Protein AF-0000000074316677 (afdb_homodimer)

Organism: NCBI:txid2715131

Secondary structure (DSSP, 8-state):
--HHHHHHHHHHHHHHHHHTT-TT-EEEEEEEEEETTEE-PPTTEEEEE-TTSEEEEEETTEEEEEEEEEEETTTTEEEEEESSSPPPTT-PEEEEEETTEEEEEEEETTEEEEEEEEEESS----HHHHH-EEEEE-SSS--S-EEEE-TTSEEEEEETTEEEEEEEEE-SSSSEEEEEESSTTSPPEEEEEEEETTEEEEEE-SGGGTT-EEEEEEE-/--SHHHHHHHHHHHHHHHHTT-TT-EEEEEEEEEETTEE-PPTTEEEEE-TTSEEEEEETTEEEEEEEEEEETTTTEEEEEESSSPPPTT-PEEEEEETTEEEEEEEETTEEEEEEEEEESS----HHHHH-EEEEE-STT-TT-EEEE-TTSEEEEEETTEEEEEEEEE-SSSSEEEEEESSTTSPPEEEEEEEETTEEEEEE-SGGGTT-EEEEEEE-

Sequence (440 aa):
MKFKLTFLLIVFSAAILSAQNSELIGLWEVNKVSVGDRDMTPIAKWSRINGDGTYQTGNGWLQNGAGLWSFNKEVSQLSFKDYYNPIDPFGPFAVEIKDDEMVWSRMEEDMKVKVYLTRIKDLPRSHADALIGRWKATGENEESENMFLRWDRVYVKRSDNGNKTGYWIPHAHRAEVGFVSHDQSEPHKYYEIKINNDELTLTGVSDEVKGDVLTYIRIKMKFKLTFLLIVFSAAILSAQNSELIGLWEVNKVSVGDRDMTPIAKWSRINGDGTYQTGNGWLQNGAGLWSFNKEVSQLSFKDYYNPIDPFGPFAVEIKDDEMVWSRMEEDMKVKVYLTRIKDLPRSHADALIGRWKATGENEESENMFLRWDRVYVKRSDNGNKTGYWIPHAHRAEVGFVSHDQSEPHKYYEIKINNDELTLTGVSDEVKGDVLTYIRIK

Foldseek 3Di:
DVVVVVVVVVVVVVQLVVLQPDPPAAKKWWDWKDWAPDTQGWAQWIKGRHSRQKIWIDHAPDTDWIAGKGADPVQQWIFGDTPPDDDDPFTIWRWDDDNQKMWTWGDDPNIIMITIIGGDDDRHHGLLRVPAAKKAWDDDVQHGWIWGQHPVQKIWIDDPVGIWIFGWAADRGAQKIWTDTPPNVDDIWMWHWDDDPQKIWTATDDPVRHGDITIIGGDD/DVVVVVVVVVVVVVQLVVLQPDPPAAKKWWDWKDWAPDTQGWAQWIKGRHSRQKIWIDHAPDTDWIAGKGADPVQQWIFDDTPPDDDDPFTTWRWDDDRQKMWTWGDDPNIIMITIIGGDDDRHHGLLRVPAAKKAWDDDVQRAWIWGQHPVQKIWIDDPVGIWIFGKAADRGAQKIWTDTPPNVDDIWMWHWDDDPQKIWTATDDPVRHGDITIIGGDD

Structure (mmCIF, N/CA/C/O backbone):
data_AF-0000000074316677-model_v1
#
loop_
_entity.id
_entity.type
_entity.pdbx_description
1 polymer 'Lipocalin-like domain-containing protein'
#
loop_
_atom_site.group_PDB
_atom_site.id
_atom_site.type_symbol
_atom_site.label_atom_id
_atom_site.label_alt_id
_atom_site.label_comp_id
_atom_site.label_asym_id
_atom_site.label_entity_id
_atom_site.label_seq_id
_atom_site.pdbx_PDB_ins_code
_atom_site.Cartn_x
_atom_site.Cartn_y
_atom_site.Cartn_z
_atom_site.occupancy
_atom_site.B_iso_or_equiv
_atom_site.auth_seq_id
_atom_site.auth_comp_id
_atom_site.auth_asym_id
_atom_site.auth_atom_id
_atom_site.pdbx_PDB_model_num
ATOM 1 N N . MET A 1 1 ? -39.219 29 -9.797 1 30.12 1 MET A N 1
ATOM 2 C CA . MET A 1 1 ? -38.469 27.75 -9.711 1 30.12 1 MET A CA 1
ATOM 3 C C . MET A 1 1 ? -37.031 28 -9.227 1 30.12 1 MET A C 1
ATOM 5 O O . MET A 1 1 ? -36.188 27.125 -9.305 1 30.12 1 MET A O 1
ATOM 9 N N . LYS A 1 2 ? -36.719 29.297 -9.141 1 45.09 2 LYS A N 1
ATOM 10 C CA . LYS A 1 2 ? -35.438 29.828 -8.727 1 45.09 2 LYS A CA 1
ATOM 11 C C . LYS A 1 2 ? -35.156 29.531 -7.25 1 45.09 2 LYS A C 1
ATOM 13 O O . LYS A 1 2 ? -34.031 29.75 -6.762 1 45.09 2 LYS A O 1
ATOM 18 N N . PHE A 1 3 ? -36.156 29.344 -6.43 1 45.94 3 PHE A N 1
ATOM 19 C CA . PHE A 1 3 ? -36 29.25 -4.984 1 45.94 3 PHE A CA 1
ATOM 20 C C . PHE A 1 3 ? -35.375 27.922 -4.586 1 45.94 3 PHE A C 1
ATOM 22 O O . PHE A 1 3 ? -34.969 27.75 -3.441 1 45.94 3 PHE A O 1
ATOM 29 N N . LYS A 1 4 ? -35.594 26.906 -5.414 1 44.22 4 LYS A N 1
ATOM 30 C CA . LYS A 1 4 ? -35.188 25.562 -5.008 1 44.22 4 LYS A CA 1
ATOM 31 C C . LYS A 1 4 ? -33.688 25.391 -5.078 1 44.22 4 LYS A C 1
ATOM 33 O O . LYS A 1 4 ? -33.125 24.438 -4.504 1 44.22 4 LYS A O 1
ATOM 38 N N . LEU A 1 5 ? -33.031 26.188 -5.871 1 48.22 5 LEU A N 1
ATOM 39 C CA . LEU A 1 5 ? -31.609 25.938 -6.047 1 48.22 5 LEU A CA 1
ATOM 40 C C . LEU A 1 5 ? -30.828 26.391 -4.816 1 48.22 5 LEU A C 1
ATOM 42 O O . LEU A 1 5 ? -29.828 25.766 -4.453 1 48.22 5 LEU A O 1
ATOM 46 N N . THR A 1 6 ? -31.391 27.391 -4.09 1 45.44 6 THR A N 1
ATOM 47 C CA . THR A 1 6 ? -30.625 27.969 -2.99 1 45.44 6 THR A CA 1
ATOM 48 C C . THR A 1 6 ? -30.594 27.016 -1.794 1 45.44 6 THR A C 1
ATOM 50 O O . THR A 1 6 ? -29.641 27.016 -1.016 1 45.44 6 THR A O 1
ATOM 53 N N . PHE A 1 7 ? -31.578 26.109 -1.654 1 46.59 7 PHE A N 1
ATOM 54 C CA . PHE A 1 7 ? -31.641 25.281 -0.455 1 46.59 7 PHE A CA 1
ATOM 55 C C . PHE A 1 7 ? -30.609 24.156 -0.507 1 46.59 7 PHE A C 1
ATOM 57 O O . PHE A 1 7 ? -30.062 23.781 0.523 1 46.59 7 PHE A O 1
ATOM 64 N N . LEU A 1 8 ? -30.328 23.656 -1.702 1 46.78 8 LEU A N 1
ATOM 65 C CA . LEU A 1 8 ? -29.406 22.531 -1.802 1 46.78 8 LEU A CA 1
ATOM 66 C C . LEU A 1 8 ? -27.984 22.969 -1.445 1 46.78 8 LEU A C 1
ATOM 68 O O . LEU A 1 8 ? -27.234 22.203 -0.825 1 46.78 8 LEU A O 1
ATOM 72 N N . LEU A 1 9 ? -27.719 24.203 -1.678 1 46.16 9 LEU A N 1
ATOM 73 C CA . LEU A 1 9 ? -26.375 24.656 -1.395 1 46.16 9 LEU A CA 1
ATOM 74 C C . LEU A 1 9 ? -26.156 24.844 0.105 1 46.16 9 LEU A C 1
ATOM 76 O O . LEU A 1 9 ? -25.062 24.578 0.618 1 46.16 9 LEU A O 1
ATOM 80 N N . ILE A 1 10 ? -27.188 25.125 0.81 1 46.38 10 ILE A N 1
ATOM 81 C CA . ILE A 1 10 ? -27.031 25.438 2.227 1 46.38 10 ILE A CA 1
ATOM 82 C C . ILE A 1 10 ? -26.828 24.141 3.021 1 46.38 10 ILE A C 1
ATOM 84 O O . ILE A 1 10 ? -26.031 24.109 3.957 1 46.38 10 ILE A O 1
ATOM 88 N N . VAL A 1 11 ? -27.531 23.062 2.674 1 46.62 11 VAL A N 1
ATOM 89 C CA . VAL A 1 11 ? -27.391 21.844 3.455 1 46.62 11 VAL A CA 1
ATOM 90 C C . VAL A 1 11 ? -26 21.25 3.258 1 46.62 11 VAL A C 1
ATOM 92 O O . VAL A 1 11 ? -25.391 20.719 4.199 1 46.62 11 VAL A O 1
ATOM 95 N N . PHE A 1 12 ? -25.469 21.375 2.053 1 47.03 12 PHE A N 1
ATOM 96 C CA . PHE A 1 12 ? -24.109 20.891 1.85 1 47.03 12 PHE A CA 1
ATOM 97 C C . PHE A 1 12 ? -23.125 21.719 2.654 1 47.03 12 PHE A C 1
ATOM 99 O O . PHE A 1 12 ? -22.125 21.188 3.146 1 47.03 12 PHE A O 1
ATOM 106 N N . SER A 1 13 ? -23.359 22.969 2.84 1 47.38 13 SER A N 1
ATOM 107 C CA . SER A 1 13 ? -22.469 23.844 3.594 1 47.38 13 SER A CA 1
ATOM 108 C C . SER A 1 13 ? -22.531 23.531 5.086 1 47.38 13 SER A C 1
ATOM 110 O O . SER A 1 13 ? -21.516 23.625 5.781 1 47.38 13 SER A O 1
ATOM 112 N N . ALA A 1 14 ? -23.672 23.297 5.578 1 46.94 14 ALA A N 1
ATOM 113 C CA . ALA A 1 14 ? -23.781 23.062 7.016 1 46.94 14 ALA A CA 1
ATOM 114 C C . ALA A 1 14 ? -23.125 21.75 7.418 1 46.94 14 ALA A C 1
ATOM 116 O O . ALA A 1 14 ? -22.562 21.641 8.508 1 46.94 14 ALA A O 1
ATOM 117 N N . ALA A 1 15 ? -23.281 20.734 6.621 1 47.03 15 ALA A N 1
ATOM 118 C CA . ALA A 1 15 ? -22.625 19.469 6.945 1 47.03 15 ALA A CA 1
ATOM 119 C C . ALA A 1 15 ? -21.109 19.625 6.973 1 47.03 15 ALA A C 1
ATOM 121 O O . ALA A 1 15 ? -20.422 18.984 7.773 1 47.03 15 ALA A O 1
ATOM 122 N N . ILE A 1 16 ? -20.531 20.5 6.156 1 48.81 16 ILE A N 1
ATOM 123 C CA . ILE A 1 16 ? -19.094 20.766 6.168 1 48.81 16 ILE A CA 1
ATOM 124 C C . ILE A 1 16 ? -18.719 21.484 7.457 1 48.81 16 ILE A C 1
ATOM 126 O O . ILE A 1 16 ? -17.656 21.219 8.039 1 48.81 16 ILE A O 1
ATOM 130 N N . LEU A 1 17 ? -19.562 22.312 7.926 1 47.22 17 LEU A N 1
ATOM 131 C CA . LEU A 1 17 ? -19.203 23.141 9.078 1 47.22 17 LEU A CA 1
ATOM 132 C C . LEU A 1 17 ? -19.094 22.281 10.336 1 47.22 17 LEU A C 1
ATOM 134 O O . LEU A 1 17 ? -18.266 22.547 11.211 1 47.22 17 LEU A O 1
ATOM 138 N N . SER A 1 18 ? -19.984 21.344 10.539 1 48.56 18 SER A N 1
ATOM 139 C CA . SER A 1 18 ? -19.969 20.594 11.789 1 48.56 18 SER A CA 1
ATOM 140 C C . SER A 1 18 ? -18.766 19.656 11.852 1 48.56 18 SER A C 1
ATOM 142 O O . SER A 1 18 ? -18.438 19.125 12.914 1 48.56 18 SER A O 1
ATOM 144 N N . ALA A 1 19 ? -18.125 19.328 10.727 1 52.66 19 ALA A N 1
ATOM 145 C CA . ALA A 1 19 ? -17.062 18.344 10.742 1 52.66 19 ALA A CA 1
ATOM 146 C C . ALA A 1 19 ? -15.773 18.922 11.32 1 52.66 19 ALA A C 1
ATOM 148 O O . ALA A 1 19 ? -14.992 18.203 11.953 1 52.66 19 ALA A O 1
ATOM 149 N N . GLN A 1 20 ? -15.508 20.25 11.18 1 55.81 20 GLN A N 1
ATOM 150 C CA . GLN A 1 20 ? -14.203 20.844 11.453 1 55.81 20 GLN A CA 1
ATOM 151 C C . GLN A 1 20 ? -13.828 20.688 12.922 1 55.81 20 GLN A C 1
ATOM 153 O O . GLN A 1 20 ? -12.648 20.578 13.266 1 55.81 20 GLN A O 1
ATOM 158 N N . ASN A 1 21 ? -14.773 20.625 13.805 1 60.19 21 ASN A N 1
ATOM 159 C CA . ASN A 1 21 ? -14.375 20.656 15.203 1 60.19 21 ASN A CA 1
ATOM 160 C C . ASN A 1 21 ? -14.703 19.344 15.914 1 60.19 21 ASN A C 1
ATOM 162 O O . ASN A 1 21 ? -14.852 19.312 17.141 1 60.19 21 ASN A O 1
ATOM 166 N N . SER A 1 22 ? -14.672 18.328 15.07 1 78.69 22 SER A N 1
ATOM 167 C CA . SER A 1 22 ? -15.141 17.078 15.68 1 78.69 22 SER A CA 1
ATOM 168 C C . SER A 1 22 ? -13.992 16.312 16.312 1 78.69 22 SER A C 1
ATOM 170 O O . SER A 1 22 ? -12.875 16.312 15.797 1 78.69 22 SER A O 1
ATOM 172 N N . GLU A 1 23 ? -14.078 15.961 17.594 1 90.75 23 GLU A N 1
ATOM 173 C CA . GLU A 1 23 ? -13.18 15.055 18.312 1 90.75 23 GLU A CA 1
ATOM 174 C C . GLU A 1 23 ? -12.867 13.812 17.484 1 90.75 23 GLU A C 1
ATOM 176 O O . GLU A 1 23 ? -11.906 13.102 17.766 1 90.75 23 GLU A O 1
ATOM 181 N N . LEU A 1 24 ? -13.57 13.703 16.391 1 94.62 24 LEU A N 1
ATOM 182 C CA . LEU A 1 24 ? -13.438 12.531 15.523 1 94.62 24 LEU A CA 1
ATOM 183 C C . LEU A 1 24 ? -12.25 12.695 14.586 1 94.62 24 LEU A C 1
ATOM 185 O O . LEU A 1 24 ? -11.703 11.703 14.086 1 94.62 24 LEU A O 1
ATOM 189 N N . ILE A 1 25 ? -11.883 13.906 14.359 1 96.06 25 ILE A N 1
ATOM 190 C CA . ILE A 1 25 ? -10.859 14.195 13.352 1 96.06 25 ILE A CA 1
ATOM 191 C C . ILE A 1 25 ? -9.516 13.633 13.812 1 96.06 25 ILE A C 1
ATOM 193 O O . ILE A 1 25 ? -9.125 13.805 14.969 1 96.06 25 ILE A O 1
ATOM 197 N N . GLY A 1 26 ? -8.805 12.969 12.914 1 96.69 26 GLY A N 1
ATOM 198 C CA . GLY A 1 26 ? -7.496 12.398 13.219 1 96.69 26 GLY A CA 1
ATOM 199 C C . GLY A 1 26 ? -7.273 11.039 12.594 1 96.69 26 GLY A C 1
ATOM 200 O O . GLY A 1 26 ? -8.117 10.547 11.844 1 96.69 26 GLY A O 1
ATOM 201 N N . LEU A 1 27 ? -6.094 10.531 12.836 1 97.81 27 LEU A N 1
ATOM 202 C CA . LEU A 1 27 ? -5.715 9.18 12.43 1 97.81 27 LEU A CA 1
ATOM 203 C C . LEU A 1 27 ? -5.934 8.188 13.57 1 97.81 27 LEU A C 1
ATOM 205 O O . LEU A 1 27 ? -5.441 8.398 14.68 1 97.81 27 LEU A O 1
ATOM 209 N N . TRP A 1 28 ? -6.734 7.172 13.242 1 98.69 28 TRP A N 1
ATOM 210 C CA . TRP A 1 28 ? -7.125 6.199 14.258 1 98.69 28 TRP A CA 1
ATOM 211 C C . TRP A 1 28 ? -6.688 4.793 13.859 1 98.69 28 TRP A C 1
ATOM 213 O O . TRP A 1 28 ? -6.965 4.344 12.75 1 98.69 28 TRP A O 1
ATOM 223 N N . GLU A 1 29 ? -6.023 4.121 14.758 1 98.75 29 GLU A N 1
ATOM 224 C CA . GLU A 1 29 ? -5.684 2.713 14.555 1 98.75 29 GLU A CA 1
ATOM 225 C C . GLU A 1 29 ? -6.711 1.798 15.219 1 98.75 29 GLU A C 1
ATOM 227 O O . GLU A 1 29 ? -7.133 2.049 16.344 1 98.75 29 GLU A O 1
ATOM 232 N N . VAL A 1 30 ? -7.094 0.773 14.531 1 98.38 30 VAL A N 1
ATOM 233 C CA . VAL A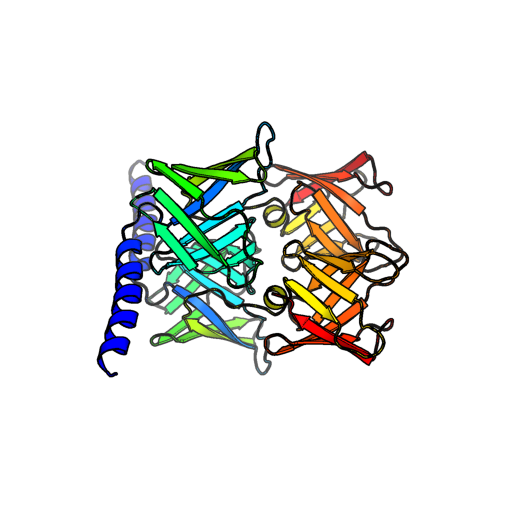 1 30 ? -7.961 -0.261 15.094 1 98.38 30 VAL A CA 1
ATOM 234 C C . VAL A 1 30 ? -7.133 -1.238 15.922 1 98.38 30 VAL A C 1
ATOM 236 O O . VAL A 1 30 ? -6.281 -1.952 15.383 1 98.38 30 VAL A O 1
ATOM 239 N N . ASN A 1 31 ? -7.445 -1.347 17.141 1 97.12 31 ASN A N 1
ATOM 240 C CA . ASN A 1 31 ? -6.695 -2.209 18.047 1 97.12 31 ASN A CA 1
ATOM 241 C C . ASN A 1 31 ? -7.395 -3.553 18.25 1 97.12 31 ASN A C 1
ATOM 243 O O . ASN A 1 31 ? -6.742 -4.562 18.516 1 97.12 31 ASN A O 1
ATOM 247 N N . LYS A 1 32 ? -8.672 -3.438 18.188 1 97.12 32 LYS A N 1
ATOM 248 C CA . LYS A 1 32 ? -9.461 -4.648 18.422 1 97.12 32 LYS A CA 1
ATOM 249 C C . LYS A 1 32 ? -10.805 -4.578 17.719 1 97.12 32 LYS A C 1
ATOM 251 O O . LYS A 1 32 ? -11.461 -3.533 17.703 1 97.12 32 LYS A O 1
ATOM 256 N N . VAL A 1 33 ? -11.148 -5.645 17.156 1 97.31 33 VAL A N 1
ATOM 257 C CA . VAL A 1 33 ? -12.5 -5.828 16.625 1 97.31 33 VAL A CA 1
ATOM 258 C C . VAL A 1 33 ? -13.125 -7.09 17.219 1 97.31 33 VAL A C 1
ATOM 260 O O . VAL A 1 33 ? -12.562 -8.18 17.094 1 97.31 33 VAL A O 1
ATOM 263 N N . SER A 1 34 ? -14.203 -6.898 17.797 1 97.19 34 SER A N 1
ATOM 264 C CA . SER A 1 34 ? -14.961 -8.016 18.344 1 97.19 34 SER A CA 1
ATOM 265 C C . SER A 1 34 ? -16.281 -8.219 17.594 1 97.19 34 SER A C 1
ATOM 267 O O . SER A 1 34 ? -17.016 -7.258 17.359 1 97.19 34 SER A O 1
ATOM 269 N N . VAL A 1 35 ? -16.562 -9.359 17.203 1 96.12 35 VAL A N 1
ATOM 270 C CA . VAL A 1 35 ? -17.844 -9.781 16.656 1 96.12 35 VAL A CA 1
ATOM 271 C C . VAL A 1 35 ? -18.453 -10.875 17.531 1 96.12 35 VAL A C 1
ATOM 273 O O . VAL A 1 35 ? -18.031 -12.031 17.484 1 96.12 35 VAL A O 1
ATOM 276 N N . GLY A 1 36 ? -19.438 -10.508 18.219 1 95.12 36 GLY A N 1
ATOM 277 C CA . GLY A 1 36 ? -19.828 -11.414 19.281 1 95.12 36 GLY A CA 1
ATOM 278 C C . GLY A 1 36 ? -18.703 -11.734 20.25 1 95.12 36 GLY A C 1
ATOM 279 O O . GLY A 1 36 ? -18.109 -10.836 20.844 1 95.12 36 GLY A O 1
ATOM 280 N N . ASP A 1 37 ? -18.438 -13.008 20.297 1 92.56 37 ASP A N 1
ATOM 281 C CA . ASP A 1 37 ? -17.391 -13.43 21.219 1 92.56 37 ASP A CA 1
ATOM 282 C C . ASP A 1 37 ? -16.078 -13.703 20.484 1 92.56 37 ASP A C 1
ATOM 284 O O . ASP A 1 37 ? -15.094 -14.141 21.094 1 92.56 37 ASP A O 1
ATOM 288 N N . ARG A 1 38 ? -16.047 -13.352 19.281 1 94.88 38 ARG A N 1
ATOM 289 C CA . ARG A 1 38 ? -14.883 -13.672 18.469 1 94.88 38 ARG A CA 1
ATOM 290 C C . ARG A 1 38 ? -14.016 -12.445 18.234 1 94.88 38 ARG A C 1
ATOM 292 O O . ARG A 1 38 ? -14.531 -11.336 18.047 1 94.88 38 ARG A O 1
ATOM 299 N N . ASP A 1 39 ? -12.711 -12.648 18.375 1 94.75 39 ASP A N 1
ATOM 300 C CA . ASP A 1 39 ? -11.742 -11.625 18 1 94.75 39 ASP A CA 1
ATOM 301 C C . ASP A 1 39 ? -11.461 -11.672 16.5 1 94.75 39 ASP A C 1
ATOM 303 O O . ASP A 1 39 ? -10.953 -12.68 15.984 1 94.75 39 ASP A O 1
ATOM 307 N N . MET A 1 40 ? -11.789 -10.625 15.781 1 93.62 40 MET A N 1
ATOM 308 C CA . MET A 1 40 ? -11.617 -10.523 14.336 1 93.62 40 MET A CA 1
ATOM 309 C C . MET A 1 40 ? -10.758 -9.32 13.969 1 93.62 40 MET A C 1
ATOM 311 O O . MET A 1 40 ? -11.016 -8.648 12.969 1 93.62 40 MET A O 1
ATOM 315 N N . THR A 1 41 ? -9.773 -8.961 14.797 1 94.5 41 THR A N 1
ATOM 316 C CA . THR A 1 41 ? -8.969 -7.758 14.648 1 94.5 41 THR A CA 1
ATOM 317 C C . THR A 1 41 ? -8.086 -7.848 13.406 1 94.5 41 THR A C 1
ATOM 319 O O . THR A 1 41 ? -7.254 -8.75 13.289 1 94.5 41 THR A O 1
ATOM 322 N N . PRO A 1 42 ? -8.281 -6.961 12.477 1 93.12 42 PRO A N 1
ATOM 323 C CA . PRO A 1 42 ? -7.398 -6.941 11.305 1 93.12 42 PRO A CA 1
ATOM 324 C C . PRO A 1 42 ? -5.992 -6.441 11.633 1 93.12 42 PRO A C 1
ATOM 326 O O . PRO A 1 42 ? -5.797 -5.762 12.641 1 93.12 42 PRO A O 1
ATOM 329 N N . ILE A 1 43 ? -5.055 -6.723 10.734 1 93.94 43 ILE A N 1
ATOM 330 C CA . ILE A 1 43 ? -3.66 -6.34 10.938 1 93.94 43 ILE A CA 1
ATOM 331 C C . ILE A 1 43 ? -3.461 -4.883 10.531 1 93.94 43 ILE A C 1
ATOM 333 O O . ILE A 1 43 ? -3.762 -4.496 9.398 1 93.94 43 ILE A O 1
ATOM 337 N N . ALA A 1 44 ? -3.004 -4.039 11.477 1 97.38 44 ALA A N 1
ATOM 338 C CA . ALA A 1 44 ? -2.568 -2.664 11.258 1 97.38 44 ALA A CA 1
ATOM 339 C C . ALA A 1 44 ? -3.639 -1.863 10.516 1 97.38 44 ALA A C 1
ATOM 341 O O . ALA A 1 44 ? -3.332 -1.117 9.586 1 97.38 44 ALA A O 1
ATOM 342 N N . LYS A 1 45 ? -4.902 -2.049 10.852 1 97.94 45 LYS A N 1
ATOM 343 C CA . LYS A 1 45 ? -6.012 -1.318 10.25 1 97.94 45 LYS A CA 1
ATOM 344 C C . LYS A 1 45 ? -6.109 0.098 10.812 1 97.94 45 LYS A C 1
ATOM 346 O O . LYS A 1 45 ? -5.91 0.311 12.008 1 97.94 45 LYS A O 1
ATOM 351 N N . TRP A 1 46 ? -6.41 1.056 9.906 1 98.56 46 TRP A N 1
ATOM 352 C CA . TRP A 1 46 ? -6.539 2.436 10.367 1 98.56 46 TRP A CA 1
ATOM 353 C C . TRP A 1 46 ? -7.609 3.176 9.57 1 98.56 46 TRP A C 1
ATOM 355 O O . TRP A 1 46 ? -8.008 2.734 8.492 1 98.56 46 TRP A O 1
ATOM 365 N N . SER A 1 47 ? -8.141 4.23 10.109 1 98.38 47 SER A N 1
ATOM 366 C CA . SER A 1 47 ? -9.016 5.211 9.484 1 98.38 47 SER A CA 1
ATOM 367 C C . SER A 1 47 ? -8.555 6.633 9.766 1 98.38 47 SER A C 1
ATOM 369 O O . SER A 1 47 ? -8.281 6.984 10.922 1 98.38 47 SER A O 1
ATOM 371 N N . ARG A 1 48 ? -8.406 7.355 8.734 1 98.12 48 ARG A N 1
ATOM 372 C CA . ARG A 1 48 ? -8.141 8.781 8.859 1 98.12 48 ARG A CA 1
ATOM 373 C C . ARG A 1 48 ? -9.398 9.602 8.586 1 98.12 48 ARG A C 1
ATOM 375 O O . ARG A 1 48 ? -9.953 9.555 7.488 1 98.12 48 ARG A O 1
ATOM 382 N N . ILE A 1 49 ? -9.812 10.344 9.555 1 97.5 49 ILE A N 1
ATOM 383 C CA . ILE A 1 49 ? -10.977 11.219 9.453 1 97.5 49 ILE A CA 1
ATOM 384 C C . ILE A 1 49 ? -10.523 12.672 9.336 1 97.5 49 ILE A C 1
ATOM 386 O O . ILE A 1 49 ? -9.898 13.211 10.25 1 97.5 49 ILE A O 1
ATOM 390 N N . ASN A 1 50 ? -10.898 13.25 8.219 1 95.88 50 ASN A N 1
ATOM 391 C CA . ASN A 1 50 ? -10.414 14.602 7.945 1 95.88 50 ASN A CA 1
ATOM 392 C C . ASN A 1 50 ? -11.492 15.648 8.227 1 95.88 50 ASN A C 1
ATOM 394 O O . ASN A 1 50 ? -12.688 15.359 8.133 1 95.88 50 ASN A O 1
ATOM 398 N N . GLY A 1 51 ? -11.047 16.828 8.453 1 94.5 51 GLY A N 1
ATOM 399 C CA . GLY A 1 51 ? -11.953 17.922 8.773 1 94.5 51 GLY A CA 1
ATOM 400 C C . GLY A 1 51 ? -12.773 18.391 7.586 1 94.5 51 GLY A C 1
ATOM 401 O O . GLY A 1 51 ? -13.781 19.078 7.754 1 94.5 51 GLY A O 1
ATOM 402 N N . ASP A 1 52 ? -12.398 17.969 6.406 1 93.81 52 ASP A N 1
ATOM 403 C CA . ASP A 1 52 ? -13.07 18.453 5.203 1 93.81 52 ASP A CA 1
ATOM 404 C C . ASP A 1 52 ? -14.164 17.484 4.762 1 93.81 52 ASP A C 1
ATOM 406 O O . ASP A 1 52 ? -14.672 17.562 3.645 1 93.81 52 ASP A O 1
ATOM 410 N N . GLY A 1 53 ? -14.453 16.5 5.602 1 95.62 53 GLY A N 1
ATOM 411 C CA . GLY A 1 53 ? -15.531 15.555 5.312 1 95.62 53 GLY A CA 1
ATOM 412 C C . GLY A 1 53 ? -15.055 14.305 4.605 1 95.62 53 GLY A C 1
ATOM 413 O O . GLY A 1 53 ? -15.836 13.375 4.383 1 95.62 53 GLY A O 1
ATOM 414 N N . THR A 1 54 ? -13.766 14.266 4.305 1 97.25 54 THR A N 1
ATOM 415 C CA . THR A 1 54 ? -13.234 13.094 3.625 1 97.25 54 THR A CA 1
ATOM 416 C C . THR A 1 54 ? -12.602 12.133 4.629 1 97.25 54 THR A C 1
ATOM 418 O O . THR A 1 54 ? -12.336 12.5 5.773 1 97.25 54 THR A O 1
ATOM 421 N N . TYR A 1 55 ? -12.516 10.906 4.199 1 97.12 55 TYR A N 1
ATOM 422 C CA . TYR A 1 55 ? -11.797 9.93 5.008 1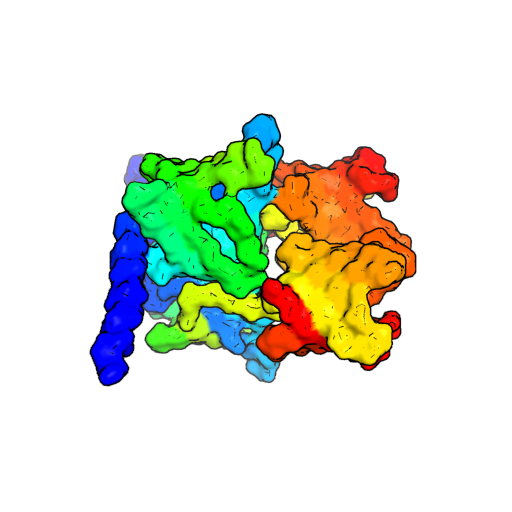 97.12 55 TYR A CA 1
ATOM 423 C C . TYR A 1 55 ? -10.953 9.008 4.129 1 97.12 55 TYR A C 1
ATOM 425 O O . TYR A 1 55 ? -11.172 8.93 2.916 1 97.12 55 TYR A O 1
ATOM 433 N N . GLN A 1 56 ? -9.945 8.43 4.703 1 97.88 56 GLN A N 1
ATOM 434 C CA . GLN A 1 56 ? -9.156 7.332 4.148 1 97.88 56 GLN A CA 1
ATOM 435 C C . GLN A 1 56 ? -9.07 6.164 5.129 1 97.88 56 GLN A C 1
ATOM 437 O O . GLN A 1 56 ? -9.18 6.355 6.34 1 97.88 56 GLN A O 1
ATOM 442 N N . THR A 1 57 ? -8.906 4.977 4.609 1 97.81 57 THR A N 1
ATOM 443 C CA . THR A 1 57 ? -8.664 3.795 5.43 1 97.81 57 THR A CA 1
ATOM 444 C C . THR A 1 57 ? -7.621 2.891 4.781 1 97.81 57 THR A C 1
ATOM 446 O O . THR A 1 57 ? -7.348 3.008 3.586 1 97.81 57 THR A O 1
ATOM 449 N N . GLY A 1 58 ? -6.961 2.107 5.637 1 97.5 58 GLY A N 1
ATOM 450 C CA . GLY A 1 58 ? -5.926 1.227 5.125 1 97.5 58 GLY A CA 1
ATOM 451 C C . GLY A 1 58 ? -5.426 0.231 6.152 1 97.5 58 GLY A C 1
ATOM 452 O O . GLY A 1 58 ? -5.965 0.15 7.258 1 97.5 58 GLY A O 1
ATOM 453 N N . ASN A 1 59 ? -4.531 -0.566 5.707 1 97.5 59 ASN A N 1
ATOM 454 C CA . ASN A 1 59 ? -3.773 -1.502 6.527 1 97.5 59 ASN A CA 1
ATOM 455 C C . ASN A 1 59 ? -2.271 -1.276 6.391 1 97.5 59 ASN A C 1
ATOM 457 O O . ASN A 1 59 ? -1.729 -1.331 5.285 1 97.5 59 ASN A O 1
ATOM 461 N N . GLY A 1 60 ? -1.652 -0.966 7.527 1 97.5 60 GLY A N 1
ATOM 462 C CA . GLY A 1 60 ? -0.247 -0.609 7.41 1 97.5 60 GLY A CA 1
ATOM 463 C C . GLY A 1 60 ? -0.005 0.576 6.496 1 97.5 60 GLY A C 1
ATOM 464 O O . GLY A 1 60 ? -0.661 1.611 6.625 1 97.5 60 GLY A O 1
ATOM 465 N N . TRP A 1 61 ? 0.896 0.361 5.621 1 97.75 61 TRP A N 1
ATOM 466 C CA . TRP A 1 61 ? 1.289 1.471 4.758 1 97.75 61 TRP A CA 1
ATOM 467 C C . TRP A 1 61 ? 0.471 1.476 3.473 1 97.75 61 TRP A C 1
ATOM 469 O O . TRP A 1 61 ? 0.7 2.303 2.586 1 97.75 61 TRP A O 1
ATOM 479 N N . LEU A 1 62 ? -0.521 0.622 3.418 1 97.62 62 LEU A N 1
ATOM 480 C CA . LEU A 1 62 ? -1.362 0.537 2.229 1 97.62 62 LEU A CA 1
ATOM 481 C C . LEU A 1 62 ? -2.732 1.155 2.486 1 97.62 62 LEU A C 1
ATOM 483 O O . LEU A 1 62 ? -3.516 0.63 3.283 1 97.62 62 LEU A O 1
ATOM 487 N N . GLN A 1 63 ? -2.988 2.213 1.843 1 97.81 63 GLN A N 1
ATOM 488 C CA . GLN A 1 63 ? -4.355 2.723 1.785 1 97.81 63 GLN A CA 1
ATOM 489 C C . GLN A 1 63 ? -5.23 1.851 0.889 1 97.81 63 GLN A C 1
ATOM 491 O O . GLN A 1 63 ? -4.793 1.407 -0.175 1 97.81 63 GLN A O 1
ATOM 496 N N . ASN A 1 64 ? -6.488 1.58 1.334 1 96 64 ASN A N 1
ATOM 497 C CA . ASN A 1 64 ? -7.336 0.724 0.511 1 96 64 ASN A CA 1
ATOM 498 C C . ASN A 1 64 ? -8.773 1.228 0.476 1 96 64 ASN A C 1
ATOM 500 O O . ASN A 1 64 ? -9.68 0.508 0.048 1 96 64 ASN A O 1
ATOM 504 N N . GLY A 1 65 ? -9.008 2.416 0.884 1 95.12 65 GLY A N 1
ATOM 505 C CA . GLY A 1 65 ? -10.32 3.049 0.817 1 95.12 65 GLY A CA 1
ATOM 506 C C . GLY A 1 65 ? -10.266 4.551 1.007 1 95.12 65 GLY A C 1
ATOM 507 O O . GLY A 1 65 ? -9.312 5.074 1.591 1 95.12 65 GLY A O 1
ATOM 508 N N . ALA A 1 66 ? -11.258 5.215 0.478 1 96.56 66 ALA A N 1
ATOM 509 C CA . ALA A 1 66 ? -11.422 6.656 0.629 1 96.56 66 ALA A CA 1
ATOM 510 C C . ALA A 1 66 ? -12.844 7.09 0.282 1 96.56 66 ALA A C 1
ATOM 512 O O . ALA A 1 66 ? -13.531 6.418 -0.49 1 96.56 66 ALA A O 1
ATOM 513 N N . GLY A 1 67 ? -13.234 8.148 0.849 1 96.31 67 GLY A N 1
ATOM 514 C CA . GLY A 1 67 ? -14.562 8.672 0.566 1 96.31 67 GLY A CA 1
ATOM 515 C C . GLY A 1 67 ? -14.977 9.789 1.503 1 96.31 67 GLY A C 1
ATOM 516 O O . GLY A 1 67 ? -14.156 10.641 1.86 1 96.31 67 GLY A O 1
ATOM 517 N N . LEU A 1 68 ? -16.266 9.773 1.779 1 96.69 68 LEU A N 1
ATOM 518 C CA . LEU A 1 68 ? -16.844 10.797 2.645 1 96.69 68 LEU A CA 1
ATOM 519 C C . LEU A 1 68 ? -17.297 10.195 3.973 1 96.69 68 LEU A C 1
ATOM 521 O O . LEU A 1 68 ? -17.625 9.016 4.043 1 96.69 68 LEU A O 1
ATOM 525 N N . TRP A 1 69 ? -17.203 11.031 4.922 1 96.25 69 TRP A N 1
ATOM 526 C CA . TRP A 1 69 ? -17.781 10.648 6.203 1 96.25 69 TRP A CA 1
ATOM 527 C C . TRP A 1 69 ? -18.766 11.703 6.695 1 96.25 69 TRP A C 1
ATOM 529 O O . TRP A 1 69 ? -18.734 12.852 6.234 1 96.25 69 TRP A O 1
ATOM 539 N N . SER A 1 70 ? -19.688 11.242 7.527 1 95.19 70 SER A N 1
ATOM 540 C CA . SER A 1 70 ? -20.609 12.133 8.211 1 95.19 70 SER A CA 1
ATOM 541 C C . SER A 1 70 ? -20.906 11.648 9.633 1 95.19 70 SER A C 1
ATOM 543 O O . SER A 1 70 ? -20.766 10.461 9.922 1 95.19 70 SER A O 1
ATOM 545 N N . PHE A 1 71 ? -21.203 12.625 10.453 1 95.31 71 PHE A N 1
ATOM 546 C CA . PHE A 1 71 ? -21.5 12.32 11.852 1 95.31 71 PHE A CA 1
ATOM 547 C C . PHE A 1 71 ? -22.812 12.953 12.281 1 95.31 71 PHE A C 1
ATOM 549 O O . PHE A 1 71 ? -23 14.172 12.156 1 95.31 71 PHE A O 1
ATOM 556 N N . ASN A 1 72 ? -23.688 12.078 12.711 1 93.81 72 ASN A N 1
ATOM 557 C CA . ASN A 1 72 ? -24.922 12.555 13.328 1 93.81 72 ASN A CA 1
ATOM 558 C C . ASN A 1 72 ? -24.766 12.742 14.836 1 93.81 72 ASN A C 1
ATOM 560 O O . ASN A 1 72 ? -24.781 11.766 15.594 1 93.81 72 ASN A O 1
ATOM 564 N N . LYS A 1 73 ? -24.688 13.859 15.273 1 91.19 73 LYS A N 1
ATOM 565 C CA . LYS A 1 73 ? -24.391 14.172 16.672 1 91.19 73 LYS A CA 1
ATOM 566 C C . LYS A 1 73 ? -25.578 13.805 17.562 1 91.19 73 LYS A C 1
ATOM 568 O O . LYS A 1 73 ? -25.391 13.438 18.734 1 91.19 73 LYS A O 1
ATOM 573 N N . GLU A 1 74 ? -26.75 13.945 17.031 1 92.75 74 GLU A N 1
ATOM 574 C CA . GLU A 1 74 ? -27.938 13.688 17.828 1 92.75 74 GLU A CA 1
ATOM 575 C C . GLU A 1 74 ? -27.984 12.242 18.312 1 92.75 74 GLU A C 1
ATOM 577 O O . GLU A 1 74 ? -28.375 11.977 19.438 1 92.75 74 GLU A O 1
ATOM 582 N N . VAL A 1 75 ? -27.547 11.414 17.469 1 93.5 75 VAL A N 1
ATOM 583 C CA . VAL A 1 75 ? -27.641 10 17.844 1 93.5 75 VAL A CA 1
ATOM 584 C C . VAL A 1 75 ? -26.234 9.414 17.953 1 93.5 75 VAL A C 1
ATOM 586 O O . VAL A 1 75 ? -26.078 8.203 18.125 1 93.5 75 VAL A O 1
ATOM 589 N N . SER A 1 76 ? -25.188 10.203 17.797 1 94.56 76 SER A N 1
ATOM 590 C CA . SER A 1 76 ? -23.781 9.82 17.906 1 94.56 76 SER A CA 1
ATOM 591 C C . SER A 1 76 ? -23.453 8.688 16.938 1 94.56 76 SER A C 1
ATOM 593 O O . SER A 1 76 ? -22.875 7.672 17.328 1 94.56 76 SER A O 1
ATOM 595 N N . GLN A 1 77 ? -23.781 8.93 15.664 1 96.31 77 GLN A N 1
ATOM 596 C CA . GLN A 1 77 ? -23.578 7.898 14.656 1 96.31 77 GLN A CA 1
ATOM 597 C C . GLN A 1 77 ? -22.641 8.391 13.547 1 96.31 77 GLN A C 1
ATOM 599 O O . GLN A 1 77 ? -22.781 9.523 13.078 1 96.31 77 GLN A O 1
ATOM 604 N N . LEU A 1 78 ? -21.766 7.496 13.219 1 96.5 78 LEU A N 1
ATOM 605 C CA . LEU A 1 78 ? -20.781 7.758 12.18 1 96.5 78 LEU A CA 1
ATOM 606 C C . LEU A 1 78 ? -21.047 6.914 10.938 1 96.5 78 LEU A C 1
ATOM 608 O O . LEU A 1 78 ? -21.234 5.695 11.039 1 96.5 78 LEU A O 1
ATOM 612 N N . SER A 1 79 ? -21.078 7.613 9.766 1 95.75 79 SER A N 1
ATOM 613 C CA . SER A 1 79 ? -21.312 6.945 8.492 1 95.75 79 SER A CA 1
ATOM 614 C C . SER A 1 79 ? -20.172 7.199 7.512 1 95.75 79 SER A C 1
ATOM 616 O O . SER A 1 79 ? -19.594 8.289 7.496 1 95.75 79 SER A O 1
ATOM 618 N N . PHE A 1 80 ? -19.953 6.141 6.762 1 95.31 80 PHE A N 1
ATOM 619 C CA . PHE A 1 80 ? -18.953 6.246 5.699 1 95.31 80 PHE A CA 1
ATOM 620 C C . PHE A 1 80 ? -19.578 5.914 4.344 1 95.31 80 PHE A C 1
ATOM 622 O O . PHE A 1 80 ? -20.406 5.008 4.238 1 95.31 80 PHE A O 1
ATOM 629 N N . LYS A 1 81 ? -19.156 6.676 3.375 1 94.31 81 LYS A N 1
ATOM 630 C CA . LYS A 1 81 ? -19.453 6.379 1.976 1 94.31 81 LYS A CA 1
ATOM 631 C C . LYS A 1 81 ? -18.156 6.281 1.158 1 94.31 81 LYS A C 1
ATOM 633 O O . LYS A 1 81 ? -17.578 7.301 0.799 1 94.31 81 LYS A O 1
ATOM 638 N N . ASP A 1 82 ? -17.797 5.078 0.855 1 93.12 82 ASP A N 1
ATOM 639 C CA . ASP A 1 82 ? -16.562 4.844 0.123 1 93.12 82 ASP A CA 1
ATOM 640 C C . ASP A 1 82 ? -16.766 5.059 -1.375 1 93.12 82 ASP A C 1
ATOM 642 O O . ASP A 1 82 ? -17.781 4.645 -1.938 1 93.12 82 ASP A O 1
ATOM 646 N N . TYR A 1 83 ? -15.773 5.66 -1.975 1 89.56 83 TYR A N 1
ATOM 647 C CA . TYR A 1 83 ? -15.852 5.949 -3.402 1 89.56 83 TYR A CA 1
ATOM 648 C C . TYR A 1 83 ? -15.609 4.688 -4.227 1 89.56 83 TYR A C 1
ATOM 650 O O . TYR A 1 83 ? -16.109 4.566 -5.344 1 89.56 83 TYR A O 1
ATOM 658 N N . TYR A 1 84 ? -14.898 3.754 -3.658 1 83.69 84 TYR A N 1
ATOM 659 C CA . TYR A 1 84 ? -14.328 2.715 -4.508 1 83.69 84 TYR A CA 1
ATOM 660 C C . TYR A 1 84 ? -14.805 1.334 -4.078 1 83.69 84 TYR A C 1
ATOM 662 O O . TYR A 1 84 ? -14.773 0.386 -4.867 1 83.69 84 TYR A O 1
ATOM 670 N N . ASN A 1 85 ? -15.195 1.203 -2.855 1 83.69 85 ASN A N 1
ATOM 671 C CA . ASN A 1 85 ? -15.617 -0.083 -2.314 1 83.69 85 ASN A CA 1
ATOM 672 C C . ASN A 1 85 ? -17.141 -0.195 -2.268 1 83.69 85 ASN A C 1
ATOM 674 O O . ASN A 1 85 ? -17.844 0.818 -2.26 1 83.69 85 ASN A O 1
ATOM 678 N N . PRO A 1 86 ? -17.562 -1.427 -2.275 1 79.94 86 PRO A N 1
ATOM 679 C CA . PRO A 1 86 ? -19.016 -1.608 -2.154 1 79.94 86 PRO A CA 1
ATOM 680 C C . PRO A 1 86 ? -19.578 -0.975 -0.888 1 79.94 86 PRO A C 1
ATOM 682 O O . PRO A 1 86 ? -18.875 -0.846 0.115 1 79.94 86 PRO A O 1
ATOM 685 N N . ILE A 1 87 ? -20.797 -0.742 -1.043 1 82.25 87 ILE A N 1
ATOM 686 C CA . ILE A 1 87 ? -21.516 -0.135 0.079 1 82.25 87 ILE A CA 1
ATOM 687 C C . ILE A 1 87 ? -21.609 -1.134 1.23 1 82.25 87 ILE A C 1
ATOM 689 O O . ILE A 1 87 ? -21.891 -2.312 1.016 1 82.25 87 ILE A O 1
ATOM 693 N N . ASP A 1 88 ? -21.281 -0.647 2.383 1 84.5 88 ASP A N 1
ATOM 694 C CA . ASP A 1 88 ? -21.469 -1.443 3.594 1 84.5 88 ASP A CA 1
ATOM 695 C C . ASP A 1 88 ? -22.953 -1.577 3.943 1 84.5 88 ASP A C 1
ATOM 697 O O . ASP A 1 88 ? -23.609 -0.585 4.258 1 84.5 88 ASP A O 1
ATOM 701 N N . PRO A 1 89 ? -23.422 -2.707 3.932 1 88.5 89 PRO A N 1
ATOM 702 C CA . PRO A 1 89 ? -24.859 -2.873 4.098 1 88.5 89 PRO A CA 1
ATOM 703 C C . PRO A 1 89 ? -25.312 -2.703 5.551 1 88.5 89 PRO A C 1
ATOM 705 O O . PRO A 1 89 ? -26.516 -2.631 5.824 1 88.5 89 PRO A O 1
ATOM 708 N N . PHE A 1 90 ? -24.438 -2.594 6.434 1 91.5 90 PHE A N 1
ATOM 709 C CA . PHE A 1 90 ? -24.812 -2.654 7.84 1 91.5 90 PHE A CA 1
ATOM 710 C C . PHE A 1 90 ? -25.031 -1.257 8.398 1 91.5 90 PHE A C 1
ATOM 712 O O . PHE A 1 90 ? -25.438 -1.104 9.555 1 91.5 90 PHE A O 1
ATOM 719 N N . GLY A 1 91 ? -24.781 -0.25 7.707 1 89.56 91 GLY A N 1
ATOM 720 C CA . GLY A 1 91 ? -25.141 1.101 8.109 1 89.56 91 GLY A CA 1
ATOM 721 C C . GLY A 1 91 ? -24.109 1.748 9.008 1 89.56 91 GLY A C 1
ATOM 722 O O . GLY A 1 91 ? -22.953 1.312 9.062 1 89.56 91 GLY A O 1
ATOM 723 N N . PRO A 1 92 ? -24.562 2.781 9.766 1 95.38 92 PRO A N 1
ATOM 724 C CA . PRO A 1 92 ? -23.625 3.586 10.555 1 95.38 92 PRO A CA 1
ATOM 725 C C . PRO A 1 92 ? -23.188 2.889 11.844 1 95.38 92 PRO A C 1
ATOM 727 O O . PRO A 1 92 ? -23.844 1.945 12.289 1 95.38 92 PRO A O 1
ATOM 730 N N . PHE A 1 93 ? -22.094 3.381 12.352 1 97.38 93 PH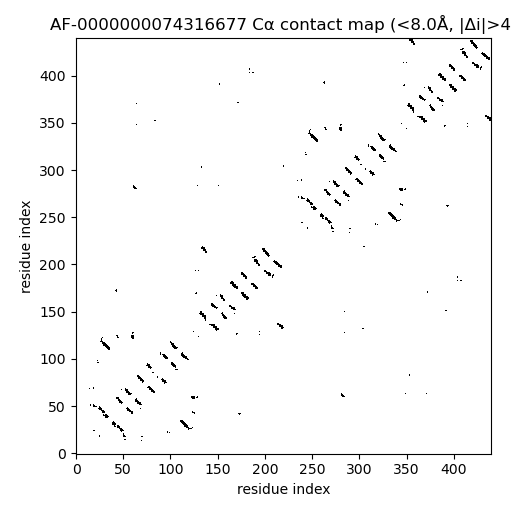E A N 1
ATOM 731 C CA . PHE A 1 93 ? -21.609 2.977 13.672 1 97.38 93 PHE A CA 1
ATOM 732 C C . PHE A 1 93 ? -22.062 3.961 14.742 1 97.38 93 PHE A C 1
ATOM 734 O O . PHE A 1 93 ? -22.047 5.176 14.523 1 97.38 93 PHE A O 1
ATOM 741 N N . ALA A 1 94 ? -22.484 3.459 15.891 1 97.56 94 ALA A N 1
ATOM 742 C CA . ALA A 1 94 ? -22.484 4.281 17.094 1 97.56 94 ALA A CA 1
ATOM 743 C C . ALA A 1 94 ? -21.062 4.539 17.578 1 97.56 94 ALA A C 1
ATOM 745 O O . ALA A 1 94 ? -20.219 3.639 17.562 1 97.56 94 ALA A O 1
ATOM 746 N N . VAL A 1 95 ? -20.891 5.785 18.094 1 97.62 95 VAL A N 1
ATOM 747 C CA . VAL A 1 95 ? -19.516 6.16 18.406 1 97.62 95 VAL A CA 1
ATOM 748 C C . VAL A 1 95 ? -19.438 6.68 19.844 1 97.62 95 VAL A C 1
ATOM 750 O O . VAL A 1 95 ? -20.266 7.477 20.266 1 97.62 95 VAL A O 1
ATOM 753 N N . GLU A 1 96 ? -18.484 6.215 20.547 1 96.69 96 GLU A N 1
ATOM 754 C CA . GLU A 1 96 ? -18.062 6.762 21.828 1 96.69 96 GLU A CA 1
ATOM 755 C C . GLU A 1 96 ? -16.594 7.176 21.797 1 96.69 96 GLU A C 1
ATOM 757 O O . GLU A 1 96 ? -15.719 6.371 21.453 1 96.69 96 GLU A O 1
ATOM 762 N N . ILE A 1 97 ? -16.391 8.453 22.141 1 94.88 97 ILE A N 1
ATOM 763 C CA . ILE A 1 97 ? -15.023 8.945 22.078 1 94.88 97 ILE A CA 1
ATOM 764 C C . ILE A 1 97 ? -14.633 9.547 23.422 1 94.88 97 ILE A C 1
ATOM 766 O O . ILE A 1 97 ? -15.398 10.297 24.016 1 94.88 97 ILE A O 1
ATOM 770 N N . LYS A 1 98 ? -13.578 9.195 23.906 1 93.5 98 LYS A N 1
ATOM 771 C CA . LYS A 1 98 ? -12.961 9.766 25.094 1 93.5 98 LYS A CA 1
ATOM 772 C C . LYS A 1 98 ? -11.469 9.984 24.891 1 93.5 98 LYS A C 1
ATOM 774 O O . LYS A 1 98 ? -10.688 9.031 24.906 1 93.5 98 LYS A O 1
ATOM 779 N N . ASP A 1 99 ? -11.062 11.289 24.719 1 92.31 99 ASP A N 1
ATOM 780 C CA . ASP A 1 99 ? -9.664 11.664 24.484 1 92.31 99 ASP A CA 1
ATOM 781 C C . ASP A 1 99 ? -9.094 10.945 23.266 1 92.31 99 ASP A C 1
ATOM 783 O O . ASP A 1 99 ? -9.562 11.156 22.141 1 92.31 99 ASP A O 1
ATOM 787 N N . ASP A 1 100 ? -8.172 10.047 23.5 1 96.19 100 ASP A N 1
ATOM 788 C CA . ASP A 1 100 ? -7.488 9.406 22.375 1 96.19 100 ASP A CA 1
ATOM 789 C C . ASP A 1 100 ? -7.996 7.984 22.172 1 96.19 100 ASP A C 1
ATOM 791 O O . ASP A 1 100 ? -7.336 7.176 21.5 1 96.19 100 ASP A O 1
ATOM 795 N N . GLU A 1 101 ? -9.195 7.723 22.703 1 97.75 101 GLU A N 1
ATOM 796 C CA . GLU A 1 101 ? -9.836 6.426 22.516 1 97.75 101 GLU A CA 1
ATOM 797 C C . GLU A 1 101 ? -11.234 6.594 21.922 1 97.75 101 GLU A C 1
ATOM 799 O O . GLU A 1 101 ? -11.961 7.523 22.281 1 97.75 101 GLU A O 1
ATOM 804 N N . MET A 1 102 ? -11.547 5.625 21.062 1 97.75 102 MET A N 1
ATOM 805 C CA . MET A 1 102 ? -12.852 5.629 20.406 1 97.75 102 MET A CA 1
ATOM 806 C C . MET A 1 102 ? -13.383 4.207 20.25 1 97.75 102 MET A C 1
ATOM 808 O O . MET A 1 102 ? -12.609 3.271 20.031 1 97.75 102 MET A O 1
ATOM 812 N N . VAL A 1 103 ? -14.641 4.059 20.391 1 98.25 103 VAL A N 1
ATOM 813 C CA . VAL A 1 103 ? -15.297 2.771 20.156 1 98.25 103 VAL A CA 1
ATOM 814 C C . VAL A 1 103 ? -16.422 2.938 19.141 1 98.25 103 VAL A C 1
ATOM 816 O O . VAL A 1 103 ? -17.266 3.82 19.281 1 98.25 103 VAL A O 1
ATOM 819 N N . TRP A 1 104 ? -16.359 2.094 18.094 1 98.12 104 TRP A N 1
ATOM 820 C CA . TRP A 1 104 ? -17.469 1.943 17.156 1 98.12 104 TRP A CA 1
ATOM 821 C C . TRP A 1 104 ? -18.297 0.695 17.469 1 98.12 104 TRP A C 1
ATOM 823 O O . TRP A 1 104 ? -17.734 -0.369 17.734 1 98.12 104 TRP A O 1
ATOM 833 N N . SER A 1 105 ? -19.562 0.843 17.406 1 97.94 105 SER A N 1
ATOM 834 C CA . SER A 1 105 ? -20.406 -0.331 17.641 1 97.94 105 SER A CA 1
ATOM 835 C C . SER A 1 105 ? -21.609 -0.351 16.688 1 97.94 105 SER A C 1
ATOM 837 O O . SER A 1 105 ? -22.141 0.701 16.344 1 97.94 105 SER A O 1
ATOM 839 N N . ARG A 1 106 ? -21.938 -1.566 16.312 1 97.5 106 ARG A N 1
ATOM 840 C CA . ARG A 1 106 ? -23.172 -1.792 15.57 1 97.5 106 ARG A CA 1
ATOM 841 C C . ARG A 1 106 ? -23.562 -3.268 15.594 1 97.5 106 ARG A C 1
ATOM 843 O O . ARG A 1 106 ? -22.828 -4.098 16.156 1 97.5 106 ARG A O 1
ATOM 850 N N . MET A 1 107 ? -24.75 -3.471 15.07 1 96 107 MET A N 1
ATOM 851 C CA . MET A 1 107 ? -25.203 -4.852 14.883 1 96 107 MET A CA 1
ATOM 852 C C . MET A 1 107 ? -25 -5.301 13.445 1 96 107 MET A C 1
ATOM 854 O O . MET A 1 107 ? -25.312 -4.566 12.508 1 96 107 MET A O 1
ATOM 858 N N . GLU A 1 108 ? -24.312 -6.477 13.297 1 93.5 108 GLU A N 1
ATOM 859 C CA . GLU A 1 108 ? -24.219 -7.145 12 1 93.5 108 GLU A CA 1
ATOM 860 C C . GLU A 1 108 ? -24.781 -8.562 12.062 1 93.5 108 GLU A C 1
ATOM 862 O O . GLU A 1 108 ? -24.266 -9.406 12.797 1 93.5 108 GLU A O 1
ATOM 867 N N . GLU A 1 109 ? -25.766 -8.82 11.172 1 91.19 109 GLU A N 1
ATOM 868 C CA . GLU A 1 109 ? -26.406 -10.133 11.148 1 91.19 109 GLU A CA 1
ATOM 869 C C . GLU A 1 109 ? -26.656 -10.648 12.562 1 91.19 109 GLU A C 1
ATOM 871 O O . GLU A 1 109 ? -26.281 -11.773 12.898 1 91.19 109 GLU A O 1
ATOM 876 N N . ASP A 1 110 ? -27.094 -9.891 13.516 1 90.56 110 ASP A N 1
ATOM 877 C CA . ASP A 1 110 ? -27.531 -10.18 14.875 1 90.56 110 ASP A CA 1
ATOM 878 C C . ASP A 1 110 ? -26.328 -10.375 15.812 1 90.56 110 ASP A C 1
ATOM 880 O O . ASP A 1 110 ? -26.469 -10.938 16.891 1 90.56 110 ASP A O 1
ATOM 884 N N . MET A 1 111 ? -25.234 -10.039 15.359 1 95.38 111 MET A N 1
ATOM 885 C CA . MET A 1 111 ? -24.047 -10.055 16.203 1 95.38 111 MET A CA 1
ATOM 886 C C . MET A 1 111 ? -23.547 -8.633 16.484 1 95.38 111 MET A C 1
ATOM 888 O O . MET A 1 111 ? -23.547 -7.793 15.586 1 95.38 111 MET A O 1
ATOM 892 N N . LYS A 1 112 ? -23.203 -8.516 17.688 1 96.69 112 LYS A N 1
ATOM 893 C CA . LYS A 1 112 ? -22.656 -7.219 18.062 1 96.69 112 LYS A CA 1
ATOM 894 C C . LYS A 1 112 ? -21.203 -7.074 17.594 1 96.69 112 LYS A C 1
ATOM 896 O O . LYS A 1 112 ? -20.375 -7.949 17.844 1 96.69 112 LYS A O 1
ATOM 901 N N . VAL A 1 113 ? -20.953 -5.984 16.906 1 97.81 113 VAL A N 1
ATOM 902 C CA . VAL A 1 113 ? -19.609 -5.66 16.438 1 97.81 113 VAL A CA 1
ATOM 903 C C . VAL A 1 113 ? -19.094 -4.441 17.188 1 97.81 113 VAL A C 1
ATOM 905 O O . VAL A 1 113 ? -19.766 -3.412 17.266 1 97.81 113 VAL A O 1
ATOM 908 N N . LYS A 1 114 ? -17.938 -4.586 17.75 1 98.25 114 LYS A N 1
ATOM 909 C CA . LYS A 1 114 ? -17.266 -3.469 18.406 1 98.25 114 LYS A CA 1
ATOM 910 C C . LYS A 1 114 ? -15.859 -3.281 17.844 1 98.25 114 LYS A C 1
ATOM 912 O O . LYS A 1 114 ? -15.094 -4.242 17.734 1 98.25 114 LYS A O 1
ATOM 917 N N . VAL A 1 115 ? -15.555 -2.059 17.5 1 98.44 115 VAL A N 1
ATOM 918 C CA . VAL A 1 115 ? -14.234 -1.67 17.016 1 98.44 115 VAL A CA 1
ATOM 919 C C . VAL A 1 115 ? -13.586 -0.701 18 1 98.44 115 VAL A C 1
ATOM 921 O O . VAL A 1 115 ? -14.109 0.385 18.25 1 98.44 115 VAL A O 1
ATOM 924 N N . TYR A 1 116 ? -12.492 -1.055 18.547 1 98.62 116 TYR A N 1
ATOM 925 C CA . TYR A 1 116 ? -11.734 -0.209 19.469 1 98.62 116 TYR A CA 1
ATOM 926 C C . TYR A 1 116 ? -10.586 0.488 18.75 1 98.62 116 TYR A C 1
ATOM 928 O O . TYR A 1 116 ? -9.766 -0.165 18.094 1 98.62 116 TYR A O 1
ATOM 936 N N . LEU A 1 117 ? -10.578 1.795 18.906 1 98.62 117 LEU A N 1
ATOM 937 C CA . LEU A 1 117 ? -9.594 2.582 18.172 1 98.62 117 LEU A CA 1
ATOM 938 C C . LEU A 1 117 ? -8.812 3.488 19.109 1 98.62 117 LEU A C 1
ATOM 940 O O . LEU A 1 117 ? -9.344 3.951 20.125 1 98.62 117 LEU A O 1
ATOM 944 N N . THR A 1 118 ? -7.574 3.779 18.75 1 98.69 118 THR A N 1
ATOM 945 C CA . THR A 1 118 ? -6.738 4.77 19.422 1 98.69 118 THR A CA 1
ATOM 946 C C . THR A 1 118 ? -6.168 5.766 18.422 1 98.69 118 THR A C 1
ATOM 948 O O . THR A 1 118 ? -5.801 5.391 17.297 1 98.69 118 THR A O 1
ATOM 951 N N . ARG A 1 119 ? -6.098 6.953 18.844 1 98.06 119 ARG A N 1
ATOM 952 C CA . ARG A 1 119 ? -5.52 7.996 18 1 98.06 119 ARG A CA 1
ATOM 953 C C . ARG A 1 119 ? -4.02 7.793 17.828 1 98.06 119 ARG A C 1
ATOM 955 O O . ARG A 1 119 ? -3.316 7.488 18.781 1 98.06 119 ARG A O 1
ATOM 962 N N . ILE A 1 120 ? -3.527 7.941 16.625 1 97.44 120 ILE A N 1
ATOM 963 C CA . ILE A 1 120 ? -2.102 7.801 16.344 1 97.44 120 ILE A CA 1
ATOM 964 C C . ILE A 1 120 ? -1.633 8.945 15.453 1 97.44 120 ILE A C 1
ATOM 966 O O . ILE A 1 120 ? -2.449 9.688 14.898 1 97.44 120 ILE A O 1
ATOM 970 N N . LYS A 1 121 ? -0.347 9.094 15.344 1 93.94 121 LYS A N 1
ATOM 971 C CA . LYS A 1 121 ? 0.229 10.188 14.562 1 93.94 121 LYS A CA 1
ATOM 972 C C . LYS A 1 121 ? 0.67 9.695 13.188 1 93.94 121 LYS A C 1
ATOM 974 O O . LYS A 1 121 ? 0.483 10.398 12.188 1 93.94 121 LYS A O 1
ATOM 979 N N . ASP A 1 122 ? 1.255 8.484 13.148 1 94.62 122 ASP A N 1
ATOM 980 C CA . ASP A 1 122 ? 1.771 7.895 11.922 1 94.62 122 ASP A CA 1
ATOM 981 C C . ASP A 1 122 ? 1.057 6.582 11.602 1 94.62 122 ASP A C 1
ATOM 983 O O . ASP A 1 122 ? 0.543 5.914 12.5 1 94.62 122 ASP A O 1
ATOM 987 N N . LEU A 1 123 ? 1.114 6.266 10.352 1 97.75 123 LEU A N 1
ATOM 988 C CA . LEU A 1 123 ? 0.518 4.984 9.977 1 97.75 123 LEU A CA 1
ATOM 989 C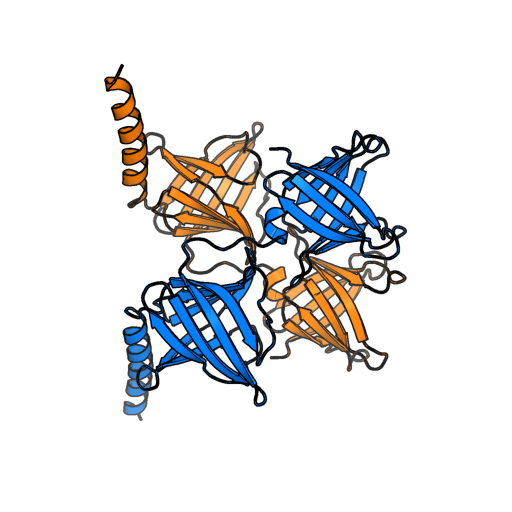 C . LEU A 1 123 ? 1.184 3.836 10.727 1 97.75 123 LEU A C 1
ATOM 991 O O . LEU A 1 123 ? 2.408 3.807 10.859 1 97.75 123 LEU A O 1
ATOM 995 N N . PRO A 1 124 ? 0.316 2.969 11.227 1 97.06 124 PRO A N 1
ATOM 996 C CA . PRO A 1 124 ? 0.928 1.758 11.781 1 97.06 124 PRO A CA 1
ATOM 997 C C . PRO A 1 124 ? 1.592 0.89 10.719 1 97.06 124 PRO A C 1
ATOM 999 O O . PRO A 1 124 ? 1.261 0.999 9.531 1 97.06 124 PRO A O 1
ATOM 1002 N N . ARG A 1 125 ? 2.494 0.031 11.156 1 94.69 125 ARG A N 1
ATOM 1003 C CA . ARG A 1 125 ? 3.174 -0.866 10.227 1 94.69 125 ARG A CA 1
ATOM 1004 C C . ARG A 1 125 ? 2.652 -2.293 10.359 1 94.69 125 ARG A C 1
ATOM 1006 O O . ARG A 1 125 ? 2.516 -2.807 11.469 1 94.69 125 ARG A O 1
ATOM 1013 N N . SER A 1 126 ? 2.406 -2.885 9.273 1 95.44 126 SER A N 1
ATOM 1014 C CA . SER A 1 126 ? 2.102 -4.309 9.219 1 95.44 126 SER A CA 1
ATOM 1015 C C . SER A 1 126 ? 3.373 -5.141 9.086 1 95.44 126 SER A C 1
ATOM 1017 O O . SER A 1 126 ? 4.469 -4.594 8.938 1 95.44 126 SER A O 1
ATOM 1019 N N . HIS A 1 127 ? 3.162 -6.445 9.148 1 95.12 127 HIS A N 1
ATOM 1020 C CA . HIS A 1 127 ? 4.301 -7.32 8.891 1 95.12 127 HIS A CA 1
ATOM 1021 C C . HIS A 1 127 ? 4.828 -7.133 7.469 1 95.12 127 HIS A C 1
ATOM 1023 O O . HIS A 1 127 ? 6.031 -7.25 7.227 1 95.12 127 HIS A O 1
ATOM 1029 N N . ALA A 1 128 ? 3.943 -6.82 6.586 1 95.12 128 ALA A N 1
ATOM 1030 C CA . ALA A 1 128 ? 4.352 -6.57 5.207 1 95.12 128 ALA A CA 1
ATOM 1031 C C . ALA A 1 128 ? 5.324 -5.398 5.129 1 95.12 128 ALA A C 1
ATOM 1033 O O . ALA A 1 128 ? 6.328 -5.461 4.414 1 95.12 128 ALA A O 1
ATOM 1034 N N . ASP A 1 129 ? 5.027 -4.387 5.816 1 95.25 129 ASP A N 1
ATOM 1035 C CA . ASP A 1 129 ? 5.875 -3.199 5.832 1 95.25 129 ASP A CA 1
ATOM 1036 C C . ASP A 1 129 ? 7.219 -3.49 6.5 1 95.25 129 ASP A C 1
ATOM 1038 O O . ASP A 1 129 ? 8.266 -3.035 6.031 1 95.25 129 ASP A O 1
ATOM 1042 N N . ALA A 1 130 ? 7.184 -4.273 7.508 1 94.38 130 ALA A N 1
ATOM 1043 C CA . ALA A 1 130 ? 8.375 -4.59 8.289 1 94.38 130 ALA A CA 1
ATOM 1044 C C . ALA A 1 130 ? 9.32 -5.496 7.496 1 94.38 130 ALA A C 1
ATOM 1046 O O . ALA A 1 130 ? 10.523 -5.516 7.746 1 94.38 130 ALA A O 1
ATOM 1047 N N . LEU A 1 131 ? 8.789 -6.199 6.574 1 95.75 131 LEU A N 1
ATOM 1048 C CA . LEU A 1 131 ? 9.57 -7.172 5.82 1 95.75 131 LEU A CA 1
ATOM 1049 C C . LEU A 1 131 ? 10.422 -6.484 4.766 1 95.75 131 LEU A C 1
ATOM 1051 O O . LEU A 1 131 ? 11.453 -7.02 4.348 1 95.75 131 LEU A O 1
ATOM 1055 N N . ILE A 1 132 ? 10.031 -5.383 4.344 1 94.69 132 ILE A N 1
ATOM 1056 C CA . ILE A 1 132 ? 10.734 -4.707 3.26 1 94.69 132 ILE A CA 1
ATOM 1057 C C . ILE A 1 132 ? 12.172 -4.418 3.68 1 94.69 132 ILE A C 1
ATOM 1059 O O . ILE A 1 132 ? 12.414 -3.922 4.785 1 94.69 132 ILE A O 1
ATOM 1063 N N . GLY A 1 133 ? 13.062 -4.754 2.787 1 92.88 133 GLY A N 1
ATOM 1064 C CA . GLY A 1 133 ? 14.461 -4.492 3.061 1 92.88 133 GLY A CA 1
ATOM 1065 C C . GLY A 1 133 ? 15.367 -5.66 2.701 1 92.88 133 GLY A C 1
ATOM 1066 O O . GLY A 1 133 ? 14.938 -6.594 2.021 1 92.88 133 GLY A O 1
ATOM 1067 N N . ARG A 1 134 ? 16.609 -5.492 3.109 1 93.19 134 ARG A N 1
ATOM 1068 C CA . ARG A 1 134 ? 17.625 -6.5 2.834 1 93.19 134 ARG A CA 1
ATOM 1069 C C . ARG A 1 134 ? 17.875 -7.379 4.059 1 93.19 134 ARG A C 1
ATOM 1071 O O . ARG A 1 134 ? 17.984 -6.875 5.176 1 93.19 134 ARG A O 1
ATOM 1078 N N . TRP A 1 135 ? 17.953 -8.656 3.76 1 94.19 135 TRP A N 1
ATOM 1079 C CA . TRP A 1 135 ? 18.094 -9.664 4.812 1 94.19 135 TRP A CA 1
ATOM 1080 C C . TRP A 1 135 ? 19.234 -10.617 4.492 1 94.19 135 TRP A C 1
ATOM 1082 O O . TRP A 1 135 ? 19.359 -11.102 3.363 1 94.19 135 TRP A O 1
ATOM 1092 N N . LYS A 1 136 ? 20.016 -10.898 5.457 1 92.94 136 LYS A N 1
ATOM 1093 C CA . LYS A 1 136 ? 21.094 -11.875 5.332 1 92.94 136 LYS A CA 1
ATOM 1094 C C . LYS A 1 136 ? 20.797 -13.125 6.148 1 92.94 136 LYS A C 1
ATOM 1096 O O . LYS A 1 136 ? 20.469 -13.039 7.336 1 92.94 136 LYS A O 1
ATOM 1101 N N . ALA A 1 137 ? 20.953 -14.156 5.555 1 92.88 137 ALA A N 1
ATOM 1102 C CA . ALA A 1 137 ? 20.719 -15.422 6.246 1 92.88 137 ALA A CA 1
ATOM 1103 C C . ALA A 1 137 ? 21.766 -15.672 7.316 1 92.88 137 ALA A C 1
ATOM 1105 O O . ALA A 1 137 ? 22.953 -15.383 7.113 1 92.88 137 ALA A O 1
ATOM 1106 N N . THR A 1 138 ? 21.5 -16.141 8.594 1 87.06 138 THR A N 1
ATOM 1107 C CA . THR A 1 138 ? 22.453 -16.359 9.68 1 87.06 138 THR A CA 1
ATOM 1108 C C . THR A 1 138 ? 22.656 -17.859 9.93 1 87.06 138 THR A C 1
ATOM 1110 O O . THR A 1 138 ? 23.562 -18.25 10.68 1 87.06 138 THR A O 1
ATOM 1113 N N . GLY A 1 139 ? 22.141 -18.891 9.461 1 70.94 139 GLY A N 1
ATOM 1114 C CA . GLY A 1 139 ? 22.266 -20.312 9.773 1 70.94 139 GLY A CA 1
ATOM 1115 C C . GLY A 1 139 ? 23.453 -20.953 9.086 1 70.94 139 GLY A C 1
ATOM 1116 O O . GLY A 1 139 ? 24.078 -20.359 8.203 1 70.94 139 GLY A O 1
ATOM 1117 N N . GLU A 1 140 ? 24.062 -22 9.75 1 59.31 140 GLU A N 1
ATOM 1118 C CA . GLU A 1 140 ? 25.297 -22.734 9.453 1 59.31 140 GLU A CA 1
ATOM 1119 C C . GLU A 1 140 ? 25.406 -23.047 7.961 1 59.31 140 GLU A C 1
ATOM 1121 O O . GLU A 1 140 ? 26.5 -22.969 7.391 1 59.31 140 GLU A O 1
ATOM 1126 N N . ASN A 1 141 ? 24.484 -23.734 7.504 1 53.25 141 ASN A N 1
ATOM 1127 C CA . ASN A 1 141 ? 24.609 -24.266 6.152 1 53.25 141 ASN A CA 1
ATOM 1128 C C . ASN A 1 141 ? 24.203 -23.234 5.105 1 53.25 141 ASN A C 1
ATOM 1130 O O . ASN A 1 141 ? 24.344 -23.469 3.904 1 53.25 141 ASN A O 1
ATOM 1134 N N . GLU A 1 142 ? 23.547 -22.188 5.512 1 53.53 142 GLU A N 1
ATOM 1135 C CA . GLU A 1 142 ? 23 -21.266 4.52 1 53.53 142 GLU A CA 1
ATOM 1136 C C . GLU A 1 142 ? 23.812 -19.984 4.445 1 53.53 142 GLU A C 1
ATOM 1138 O O . GLU A 1 142 ? 23.453 -18.969 5.059 1 53.53 142 GLU A O 1
ATOM 1143 N N . GLU A 1 143 ? 25.047 -20.125 4.535 1 55.34 143 GLU A N 1
ATOM 1144 C CA . GLU A 1 143 ? 25.938 -18.969 4.617 1 55.34 143 GLU A CA 1
ATOM 1145 C C . GLU A 1 143 ? 25.359 -17.781 3.842 1 55.34 143 GLU A C 1
ATOM 1147 O O . GLU A 1 143 ? 25.234 -16.672 4.383 1 55.34 143 GLU A O 1
ATOM 1152 N N . SER A 1 144 ? 25.594 -17.828 2.365 1 64 144 SER A N 1
ATOM 1153 C CA . SER A 1 144 ? 25.812 -16.672 1.5 1 64 144 SER A CA 1
ATOM 1154 C C . SER A 1 144 ? 24.516 -16.219 0.833 1 64 144 SER A C 1
ATOM 1156 O O . SER A 1 144 ? 24.547 -15.609 -0.238 1 64 144 SER A O 1
ATOM 1158 N N . GLU A 1 145 ? 23.359 -16.422 1.643 1 85.31 145 GLU A N 1
ATOM 1159 C CA . GLU A 1 145 ? 22.188 -15.992 0.893 1 85.31 145 GLU A CA 1
ATOM 1160 C C . GLU A 1 145 ? 21.672 -14.641 1.39 1 85.31 145 GLU A C 1
ATOM 1162 O O . GLU A 1 145 ? 21.453 -14.461 2.588 1 85.31 145 GLU A O 1
ATOM 1167 N N . ASN A 1 146 ? 21.656 -13.742 0.471 1 92 146 ASN A N 1
ATOM 1168 C CA . ASN A 1 146 ? 21.062 -12.43 0.698 1 92 146 ASN A CA 1
ATOM 1169 C C . ASN A 1 146 ? 19.719 -12.305 -0.002 1 92 146 ASN A C 1
ATOM 1171 O O . ASN A 1 146 ? 19.562 -12.742 -1.145 1 92 146 ASN A O 1
ATOM 1175 N N . MET A 1 147 ? 18.828 -11.836 0.827 1 95.12 147 MET A N 1
ATOM 1176 C CA . MET A 1 147 ? 17.5 -11.633 0.281 1 95.12 147 MET A CA 1
ATOM 1177 C C . MET A 1 147 ? 17.094 -10.164 0.352 1 95.12 147 MET A C 1
ATOM 1179 O O . MET A 1 147 ? 17.266 -9.523 1.387 1 95.12 147 MET A O 1
ATOM 1183 N N . PHE A 1 148 ? 16.672 -9.711 -0.765 1 95.25 148 PHE A N 1
ATOM 1184 C CA . PHE A 1 148 ? 16.125 -8.359 -0.826 1 95.25 148 PHE A CA 1
ATOM 1185 C C . PHE A 1 148 ? 14.633 -8.391 -1.127 1 95.25 148 PHE A C 1
ATOM 1187 O O . PHE A 1 148 ? 14.227 -8.82 -2.205 1 95.25 148 PHE A O 1
ATOM 1194 N N . LEU A 1 149 ? 13.812 -7.977 -0.167 1 96.44 149 LEU A N 1
ATOM 1195 C CA . LEU A 1 149 ? 12.375 -7.805 -0.353 1 96.44 149 LEU A CA 1
ATOM 1196 C C . LEU A 1 149 ? 12.039 -6.355 -0.691 1 96.44 149 LEU A C 1
ATOM 1198 O O . LEU A 1 149 ? 12.062 -5.488 0.184 1 96.44 149 LEU A O 1
ATOM 1202 N N . ARG A 1 150 ? 11.617 -6.172 -1.929 1 95.31 150 ARG A N 1
ATOM 1203 C CA . ARG A 1 150 ? 11.391 -4.82 -2.426 1 95.31 150 ARG A CA 1
ATOM 1204 C C . ARG A 1 150 ? 9.969 -4.363 -2.133 1 95.31 150 ARG A C 1
ATOM 1206 O O . ARG A 1 150 ? 9.055 -5.188 -2.012 1 95.31 150 ARG A O 1
ATOM 1213 N N . TRP A 1 151 ? 9.781 -3.098 -2.162 1 94.25 151 TRP A N 1
ATOM 1214 C CA . TRP A 1 151 ? 8.477 -2.516 -1.864 1 94.25 151 TRP A CA 1
ATOM 1215 C C . TRP A 1 151 ? 7.457 -2.883 -2.941 1 94.25 151 TRP A C 1
ATOM 1217 O O . TRP A 1 151 ? 6.25 -2.861 -2.695 1 94.25 151 TRP A O 1
ATOM 1227 N N . ASP A 1 152 ? 7.945 -3.193 -4.109 1 93.38 152 ASP A N 1
ATOM 1228 C CA . ASP A 1 152 ? 7.051 -3.51 -5.219 1 93.38 152 ASP A CA 1
ATOM 1229 C C . ASP A 1 152 ? 6.719 -5 -5.25 1 93.38 152 ASP A C 1
ATOM 1231 O O . ASP A 1 152 ? 6.207 -5.508 -6.25 1 93.38 152 ASP A O 1
ATOM 1235 N N . ARG A 1 153 ? 7.098 -5.746 -4.242 1 96.38 153 ARG A N 1
ATOM 1236 C CA . ARG A 1 153 ? 6.734 -7.129 -3.951 1 96.38 153 ARG A CA 1
ATOM 1237 C C . ARG A 1 153 ? 7.605 -8.102 -4.738 1 96.38 153 ARG A C 1
ATOM 1239 O O . ARG A 1 153 ? 7.352 -9.312 -4.738 1 96.38 153 ARG A O 1
ATOM 1246 N N . VAL A 1 154 ? 8.641 -7.578 -5.363 1 96.94 154 VAL A N 1
ATOM 1247 C CA . VAL A 1 154 ? 9.641 -8.461 -5.973 1 96.94 154 VAL A CA 1
ATOM 1248 C C . VAL A 1 154 ? 10.695 -8.828 -4.938 1 96.94 154 VAL A C 1
ATOM 1250 O O . VAL A 1 154 ? 11.156 -7.98 -4.172 1 96.94 154 VAL A O 1
ATOM 1253 N N . TYR A 1 155 ? 11.023 -10.102 -4.918 1 97.31 155 TYR A N 1
ATOM 1254 C CA . TYR A 1 155 ? 12.18 -10.477 -4.105 1 97.31 155 TYR A CA 1
ATOM 1255 C C . TYR A 1 155 ? 13.344 -10.906 -4.98 1 97.31 155 TYR A C 1
ATOM 1257 O O . TYR A 1 155 ? 13.148 -11.383 -6.102 1 97.31 155 TYR A O 1
ATOM 1265 N N . VAL A 1 156 ? 14.523 -10.648 -4.461 1 96.5 156 VAL A N 1
ATOM 1266 C CA . VAL A 1 156 ? 15.773 -11.117 -5.043 1 96.5 156 VAL A CA 1
ATOM 1267 C C . VAL A 1 156 ? 16.578 -11.883 -3.994 1 96.5 156 VAL A C 1
ATOM 1269 O O . VAL A 1 156 ? 16.922 -11.328 -2.941 1 96.5 156 VAL A O 1
ATOM 1272 N N . LYS A 1 157 ? 16.781 -13.086 -4.281 1 94.44 157 LYS A N 1
ATOM 1273 C CA . LYS A 1 157 ? 17.672 -13.898 -3.457 1 94.44 157 LYS A CA 1
ATOM 1274 C C . LYS A 1 157 ? 19 -14.156 -4.168 1 94.44 157 LYS A C 1
ATOM 1276 O O . LYS A 1 157 ? 19.031 -14.688 -5.277 1 94.44 157 LYS A O 1
ATOM 1281 N N . ARG A 1 158 ? 19.984 -13.75 -3.521 1 91.94 158 ARG A N 1
ATOM 1282 C CA . ARG A 1 158 ? 21.312 -13.945 -4.07 1 91.94 158 ARG A CA 1
ATOM 1283 C C . ARG A 1 158 ? 22.078 -15.023 -3.305 1 91.94 158 ARG A C 1
ATOM 1285 O O . ARG A 1 158 ? 22.109 -15.016 -2.072 1 91.94 158 ARG A O 1
ATOM 1292 N N . SER A 1 159 ? 22.5 -15.969 -4.086 1 84.69 159 SER A N 1
ATOM 1293 C CA . SER A 1 159 ? 23.312 -17.047 -3.523 1 84.69 159 SER A CA 1
ATOM 1294 C C . SER A 1 159 ? 24.5 -17.375 -4.438 1 84.69 159 SER A C 1
ATOM 1296 O O . SER A 1 159 ? 24.625 -16.812 -5.523 1 84.69 159 SER A O 1
ATOM 1298 N N . ASP A 1 160 ? 25.359 -18.234 -3.951 1 80.31 160 ASP A N 1
ATOM 1299 C CA . ASP A 1 160 ? 26.516 -18.688 -4.73 1 80.31 160 ASP A CA 1
ATOM 1300 C C . ASP A 1 160 ? 26.062 -19.422 -5.984 1 80.31 160 ASP A C 1
ATOM 1302 O O . ASP A 1 160 ? 26.797 -19.469 -6.98 1 80.31 160 ASP A O 1
ATOM 1306 N N . ASN A 1 161 ? 24.938 -19.984 -5.898 1 79.31 161 ASN A N 1
ATOM 1307 C CA . ASN A 1 161 ? 24.422 -20.781 -7.008 1 79.31 161 ASN A CA 1
ATOM 1308 C C . ASN A 1 161 ? 23.656 -19.906 -8.008 1 79.31 161 ASN A C 1
ATOM 1310 O O . ASN A 1 161 ? 23.125 -20.422 -9 1 79.31 161 ASN A O 1
ATOM 1314 N N . GLY A 1 162 ? 23.594 -18.625 -7.723 1 85.12 162 GLY A N 1
ATOM 1315 C CA . GLY A 1 162 ? 22.906 -17.734 -8.641 1 85.12 162 GLY A CA 1
ATOM 1316 C C . GLY A 1 162 ? 21.781 -16.953 -7.984 1 85.12 162 GLY A C 1
ATOM 1317 O O . GLY A 1 162 ? 21.5 -17.141 -6.801 1 85.12 162 GLY A O 1
ATOM 1318 N N . ASN A 1 163 ? 21.219 -16.109 -8.789 1 91.38 163 ASN A N 1
ATOM 1319 C CA . ASN A 1 163 ? 20.141 -15.242 -8.305 1 91.38 163 ASN A CA 1
ATOM 1320 C C . ASN A 1 163 ? 18.766 -15.836 -8.586 1 91.38 163 ASN A C 1
ATOM 1322 O O . ASN A 1 163 ? 18.547 -16.422 -9.648 1 91.38 163 ASN A O 1
ATOM 1326 N N . LYS A 1 164 ? 17.969 -15.781 -7.559 1 94.44 164 LYS A N 1
ATOM 1327 C CA . LYS A 1 164 ? 16.547 -16.125 -7.715 1 94.44 164 LYS A CA 1
ATOM 1328 C C . LYS A 1 164 ? 15.656 -14.914 -7.496 1 94.44 164 LYS A C 1
ATOM 1330 O O . LYS A 1 164 ? 15.906 -14.109 -6.598 1 94.44 164 LYS A O 1
ATOM 1335 N N . THR A 1 165 ? 14.68 -14.844 -8.375 1 97.12 165 THR A N 1
ATOM 1336 C CA . THR A 1 165 ? 13.727 -13.742 -8.258 1 97.12 165 THR A CA 1
ATOM 1337 C C . THR A 1 165 ? 12.289 -14.266 -8.258 1 97.12 165 THR A C 1
ATOM 1339 O O . THR A 1 165 ? 12.039 -15.406 -8.656 1 97.12 165 THR A O 1
ATOM 1342 N N . GLY A 1 166 ? 11.406 -13.469 -7.777 1 97.94 166 GLY A N 1
ATOM 1343 C CA . GLY A 1 166 ? 9.984 -13.766 -7.723 1 97.94 166 GLY A CA 1
ATOM 1344 C C . GLY A 1 166 ? 9.18 -12.703 -6.984 1 97.94 166 GLY A C 1
ATOM 1345 O O . GLY A 1 166 ? 9.594 -11.539 -6.922 1 97.94 166 GLY A O 1
ATOM 1346 N N . TYR A 1 167 ? 8.039 -13.148 -6.621 1 98.12 167 TYR A N 1
ATOM 1347 C CA . TYR A 1 167 ? 7.168 -12.258 -5.863 1 98.12 167 TYR A CA 1
ATOM 1348 C C . TYR A 1 167 ? 7.059 -12.711 -4.41 1 98.12 167 TYR A C 1
ATOM 1350 O O . TYR A 1 167 ? 6.98 -13.914 -4.133 1 98.12 167 TYR A O 1
ATOM 1358 N N . TRP A 1 168 ? 7.137 -11.773 -3.488 1 98.25 168 TRP A N 1
ATOM 1359 C CA . TRP A 1 168 ? 6.773 -12.055 -2.105 1 98.25 168 TRP A CA 1
ATOM 1360 C C . TRP A 1 168 ? 5.406 -11.469 -1.77 1 98.25 168 TRP A C 1
ATOM 1362 O O . TRP A 1 168 ? 5.094 -10.344 -2.16 1 98.25 168 TRP A O 1
ATOM 1372 N N . ILE A 1 169 ? 4.57 -12.25 -1.145 1 97.38 169 ILE A N 1
ATOM 1373 C CA . ILE A 1 169 ? 3.164 -11.906 -0.958 1 97.38 169 ILE A CA 1
ATOM 1374 C C . ILE A 1 169 ? 2.801 -12.016 0.521 1 97.38 169 ILE A C 1
ATOM 1376 O O . ILE A 1 169 ? 2.57 -13.109 1.034 1 97.38 169 ILE A O 1
ATOM 1380 N N . PRO A 1 170 ? 2.678 -10.906 1.137 1 96.62 170 PRO A N 1
ATOM 1381 C CA . PRO A 1 170 ? 2.223 -10.961 2.527 1 96.62 170 PRO A CA 1
ATOM 1382 C C . PRO A 1 170 ? 0.747 -11.336 2.652 1 96.62 170 PRO A C 1
ATOM 1384 O O . PRO A 1 170 ? -0.074 -10.898 1.84 1 96.62 170 PRO A O 1
ATOM 1387 N N . HIS A 1 171 ? 0.482 -12.156 3.584 1 94.25 171 HIS A N 1
ATOM 1388 C CA . HIS A 1 171 ? -0.917 -12.438 3.887 1 94.25 171 HIS A CA 1
ATOM 1389 C C . HIS A 1 171 ? -1.577 -11.258 4.59 1 94.25 171 HIS A C 1
ATOM 1391 O O . HIS A 1 171 ? -0.98 -10.648 5.477 1 94.25 171 HIS A O 1
ATOM 1397 N N . ALA A 1 172 ? -2.764 -10.945 4.219 1 88.81 172 ALA A N 1
ATOM 1398 C CA . ALA A 1 172 ? -3.424 -9.727 4.676 1 88.81 172 ALA A CA 1
ATOM 1399 C C . ALA A 1 172 ? -3.881 -9.867 6.125 1 88.81 172 ALA A C 1
ATOM 1401 O O . ALA A 1 172 ? -4.023 -8.867 6.836 1 88.81 172 ALA A O 1
ATOM 1402 N N . HIS A 1 173 ? -4.062 -11.055 6.629 1 86.12 173 HIS A N 1
ATOM 1403 C CA . HIS A 1 173 ? -4.75 -11.211 7.902 1 86.12 173 HIS A CA 1
ATOM 1404 C C . HIS A 1 173 ? -3.912 -12.016 8.883 1 86.12 173 HIS A C 1
ATOM 1406 O O . HIS A 1 173 ? -4.211 -12.055 10.078 1 86.12 173 HIS A O 1
ATOM 1412 N N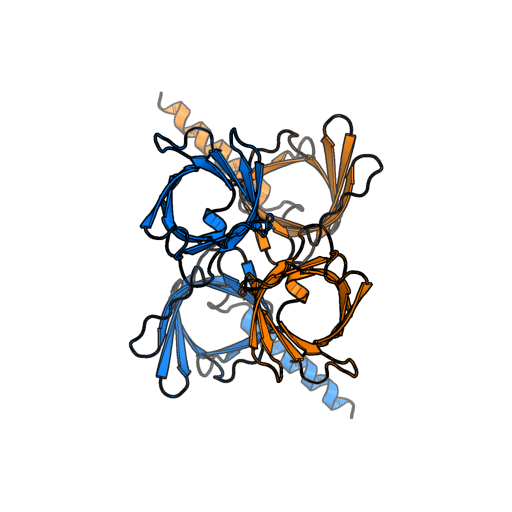 . ARG A 1 174 ? -2.959 -12.672 8.352 1 91.88 174 ARG A N 1
ATOM 1413 C CA . ARG A 1 174 ? -2.066 -13.453 9.195 1 91.88 174 ARG A CA 1
ATOM 1414 C C . ARG A 1 174 ? -0.613 -13.039 8.992 1 91.88 174 ARG A C 1
ATOM 1416 O O . ARG A 1 174 ? -0.248 -12.539 7.926 1 91.88 174 ARG A O 1
ATOM 1423 N N . ALA A 1 175 ? 0.144 -13.273 10.031 1 94.88 175 ALA A N 1
ATOM 1424 C CA . ALA A 1 175 ? 1.571 -12.984 9.914 1 94.88 175 ALA A CA 1
ATOM 1425 C C . ALA A 1 175 ? 2.277 -14.039 9.07 1 94.88 175 ALA A C 1
ATOM 1427 O O . ALA A 1 175 ? 3.086 -14.82 9.586 1 94.88 175 ALA A O 1
ATOM 1428 N N . GLU A 1 176 ? 1.951 -14.086 7.836 1 97.5 176 GLU A N 1
ATOM 1429 C CA . GLU A 1 176 ? 2.492 -15.039 6.875 1 97.5 176 GLU A CA 1
ATOM 1430 C C . GLU A 1 176 ? 2.93 -14.344 5.59 1 97.5 176 GLU A C 1
ATOM 1432 O O . GLU A 1 176 ? 2.486 -13.227 5.301 1 97.5 176 GLU A O 1
ATOM 1437 N N . VAL A 1 177 ? 3.803 -15.047 4.91 1 98.19 177 VAL A N 1
ATOM 1438 C CA . VAL A 1 177 ? 4.273 -14.539 3.625 1 98.19 177 VAL A CA 1
ATOM 1439 C C . VAL A 1 177 ? 4.449 -15.695 2.643 1 98.19 177 VAL A C 1
ATOM 1441 O O . VAL A 1 177 ? 4.875 -16.797 3.029 1 98.19 177 VAL A O 1
ATOM 1444 N N . GLY A 1 178 ? 4.078 -15.43 1.474 1 97.81 178 GLY A N 1
ATOM 1445 C CA . GLY A 1 178 ? 4.32 -16.359 0.38 1 97.81 178 GLY A CA 1
ATOM 1446 C C . GLY A 1 178 ? 5.43 -15.906 -0.551 1 97.81 178 GLY A C 1
ATOM 1447 O O . GLY A 1 178 ? 5.598 -14.711 -0.789 1 97.81 178 GLY A O 1
ATOM 1448 N N . PHE A 1 179 ? 6.176 -16.859 -1.061 1 97.94 179 PHE A N 1
ATOM 1449 C CA . PHE A 1 179 ? 7.164 -16.641 -2.107 1 97.94 179 PHE A CA 1
ATOM 1450 C C . PHE A 1 179 ? 6.801 -17.406 -3.373 1 97.94 179 PHE A C 1
ATOM 1452 O O . PHE A 1 179 ? 6.715 -18.625 -3.359 1 97.94 179 PHE A O 1
ATOM 1459 N N . VAL A 1 180 ? 6.598 -16.656 -4.387 1 97.88 180 VAL A N 1
ATOM 1460 C CA . VAL A 1 180 ? 6.27 -17.188 -5.703 1 97.88 180 VAL A CA 1
ATOM 1461 C C . VAL A 1 180 ? 7.398 -16.891 -6.684 1 97.88 180 VAL A C 1
ATOM 1463 O O . VAL A 1 180 ? 7.586 -15.734 -7.086 1 97.88 180 VAL A O 1
ATOM 1466 N N . SER A 1 181 ? 8.031 -17.906 -7.137 1 96.88 181 SER A N 1
ATOM 1467 C CA . SER A 1 181 ? 9.227 -17.766 -7.969 1 96.88 181 SER A CA 1
ATOM 1468 C C . SER A 1 181 ? 8.852 -17.406 -9.406 1 96.88 181 SER A C 1
ATOM 1470 O O . SER A 1 181 ? 7.836 -17.875 -9.922 1 96.88 181 SER A O 1
ATOM 1472 N N . HIS A 1 182 ? 9.711 -16.625 -10.047 1 95.94 182 HIS A N 1
ATOM 1473 C CA . HIS A 1 182 ? 9.57 -16.438 -11.484 1 95.94 182 HIS A CA 1
ATOM 1474 C C . HIS A 1 182 ? 9.867 -17.719 -12.25 1 95.94 182 HIS A C 1
ATOM 1476 O O . HIS A 1 182 ? 9.375 -17.906 -13.367 1 95.94 182 HIS A O 1
ATOM 1482 N N . ASP A 1 183 ? 10.789 -18.484 -11.672 1 95.25 183 ASP A N 1
ATOM 1483 C CA . ASP A 1 183 ? 10.93 -19.859 -12.156 1 95.25 183 ASP A CA 1
ATOM 1484 C C . ASP A 1 183 ? 9.711 -20.703 -11.789 1 95.25 183 ASP A C 1
ATOM 1486 O O . ASP A 1 183 ? 9.625 -21.219 -10.672 1 95.25 183 ASP A O 1
ATOM 1490 N N . GLN A 1 184 ? 8.898 -20.938 -12.711 1 94.5 184 GLN A N 1
ATOM 1491 C CA . GLN A 1 184 ? 7.582 -21.516 -12.453 1 94.5 184 GLN A CA 1
ATOM 1492 C C . GLN A 1 184 ? 7.684 -23 -12.141 1 94.5 184 GLN A C 1
ATOM 1494 O O . GLN A 1 184 ? 6.695 -23.641 -11.758 1 94.5 184 GLN A O 1
ATOM 1499 N N . SER A 1 185 ? 8.812 -23.531 -12.312 1 94.38 185 SER A N 1
ATOM 1500 C CA . SER A 1 185 ? 9.008 -24.938 -11.93 1 94.38 185 SER A CA 1
ATOM 1501 C C . SER A 1 185 ? 9.117 -25.078 -10.414 1 94.38 185 SER A C 1
ATOM 1503 O O . SER A 1 185 ? 9 -26.172 -9.875 1 94.38 185 SER A O 1
ATOM 1505 N N . GLU A 1 186 ? 9.398 -24.016 -9.727 1 95 186 GLU A N 1
ATOM 1506 C CA . GLU A 1 186 ? 9.469 -24.016 -8.273 1 95 186 GLU A CA 1
ATOM 1507 C C . GLU A 1 186 ? 8.086 -23.844 -7.648 1 95 186 GLU A C 1
ATOM 1509 O O . GLU A 1 186 ? 7.324 -22.969 -8.055 1 95 186 GLU A O 1
ATOM 1514 N N . PRO A 1 187 ? 7.832 -24.594 -6.715 1 96.44 187 PRO A N 1
ATOM 1515 C CA . PRO A 1 187 ? 6.523 -24.438 -6.07 1 96.44 187 PRO A CA 1
ATOM 1516 C C . PRO A 1 187 ? 6.41 -23.156 -5.258 1 96.44 187 PRO A C 1
ATOM 1518 O O . PRO A 1 187 ? 7.426 -22.594 -4.832 1 96.44 187 PRO A O 1
ATOM 1521 N N . HIS A 1 188 ? 5.141 -22.719 -5.113 1 97.25 188 HIS A N 1
ATOM 1522 C CA . HIS A 1 188 ? 4.895 -21.656 -4.156 1 97.25 188 HIS A CA 1
ATOM 1523 C C . HIS A 1 188 ? 5.262 -22.078 -2.74 1 97.25 188 HIS A C 1
ATOM 1525 O O . HIS A 1 188 ? 4.977 -23.219 -2.338 1 97.25 188 HIS A O 1
ATOM 1531 N N . LYS A 1 189 ? 5.895 -21.203 -2.006 1 97.62 189 LYS A N 1
ATOM 1532 C CA . LYS A 1 189 ? 6.285 -21.5 -0.63 1 97.62 189 LYS A CA 1
ATOM 1533 C C . LYS A 1 189 ? 5.703 -20.469 0.337 1 97.62 189 LYS A C 1
ATOM 1535 O O . LYS A 1 189 ? 5.77 -19.266 0.086 1 97.62 189 LYS A O 1
ATOM 1540 N N . TYR A 1 190 ? 5.16 -20.969 1.41 1 98 190 TYR A N 1
ATOM 1541 C CA . TYR A 1 190 ? 4.523 -20.094 2.391 1 98 190 TYR A CA 1
ATOM 1542 C C . TYR A 1 190 ? 5.148 -20.266 3.768 1 98 190 TYR A C 1
ATOM 1544 O O . TYR A 1 190 ? 5.461 -21.391 4.172 1 98 190 TYR A O 1
ATOM 1552 N N . TYR A 1 191 ? 5.312 -19.141 4.453 1 98.31 191 TYR A N 1
ATOM 1553 C CA . TYR A 1 191 ? 5.977 -19.141 5.75 1 98.31 191 TYR A CA 1
ATOM 1554 C C . TYR A 1 191 ? 5.203 -18.312 6.758 1 98.31 191 TYR A C 1
ATOM 1556 O O . TYR A 1 191 ? 4.613 -17.281 6.402 1 98.31 191 TYR A O 1
ATOM 1564 N N . GLU A 1 192 ? 5.23 -18.734 8 1 98.44 192 GLU A N 1
ATOM 1565 C CA . GLU A 1 192 ? 4.902 -17.844 9.117 1 98.44 192 GLU A CA 1
ATOM 1566 C C . GLU A 1 192 ? 6.051 -16.875 9.414 1 98.44 192 GLU A C 1
ATOM 1568 O O . GLU A 1 192 ? 7.223 -17.266 9.359 1 98.44 192 GLU A O 1
ATOM 1573 N N . ILE A 1 193 ? 5.668 -15.664 9.766 1 97.75 193 ILE A N 1
ATOM 1574 C CA . ILE A 1 193 ? 6.648 -14.602 9.969 1 97.75 193 ILE A CA 1
ATOM 1575 C C . ILE A 1 193 ? 6.766 -14.289 11.453 1 97.75 193 ILE A C 1
ATOM 1577 O O . ILE A 1 193 ? 5.754 -14.109 12.141 1 97.75 193 ILE A O 1
ATOM 1581 N N . LYS A 1 194 ? 7.949 -14.172 11.953 1 97.12 194 LYS A N 1
ATOM 1582 C CA . LYS A 1 194 ? 8.273 -13.555 13.234 1 97.12 194 LYS A CA 1
ATOM 1583 C C . LYS A 1 194 ? 9.422 -12.555 13.094 1 97.12 194 LYS A C 1
ATOM 1585 O O . LYS A 1 194 ? 10.531 -12.93 12.703 1 97.12 194 LYS A O 1
ATOM 1590 N N . ILE A 1 195 ? 9.086 -11.336 13.391 1 95.19 195 ILE A N 1
ATOM 1591 C CA . ILE A 1 195 ? 10.117 -10.305 13.312 1 95.19 195 ILE A CA 1
ATOM 1592 C C . ILE A 1 195 ? 10.359 -9.719 14.703 1 95.19 195 ILE A C 1
ATOM 1594 O O . ILE A 1 195 ? 9.414 -9.266 15.367 1 95.19 195 ILE A O 1
ATOM 1598 N N . ASN A 1 196 ? 11.453 -9.734 15.109 1 92.31 196 ASN A N 1
ATOM 1599 C CA . ASN A 1 196 ? 11.906 -9.062 16.328 1 92.31 196 ASN A CA 1
ATOM 1600 C C . ASN A 1 196 ? 13.062 -8.109 16.031 1 92.31 196 ASN A C 1
ATOM 1602 O O . ASN A 1 196 ? 14.219 -8.539 15.969 1 92.31 196 ASN A O 1
ATOM 1606 N N . ASN A 1 197 ? 12.75 -6.789 15.867 1 86 197 ASN A N 1
ATOM 1607 C CA . ASN A 1 197 ? 13.727 -5.77 15.477 1 86 197 ASN A CA 1
ATOM 1608 C C . ASN A 1 197 ? 14.406 -6.121 14.164 1 86 197 ASN A C 1
ATOM 1610 O O . ASN A 1 197 ? 13.766 -6.148 13.109 1 86 197 ASN A O 1
ATOM 1614 N N . ASP A 1 198 ? 15.641 -6.527 14.273 1 90.38 198 ASP A N 1
ATOM 1615 C CA . ASP A 1 198 ? 16.391 -6.762 13.047 1 90.38 198 ASP A CA 1
ATOM 1616 C C . ASP A 1 198 ? 16.547 -8.258 12.781 1 90.38 198 ASP A C 1
ATOM 1618 O O . ASP A 1 198 ? 17.344 -8.656 11.922 1 90.38 198 ASP A O 1
ATOM 1622 N N . GLU A 1 199 ? 15.75 -9.047 13.469 1 95.12 199 GLU A N 1
ATOM 1623 C CA . GLU A 1 199 ? 15.797 -10.484 13.242 1 95.12 199 GLU A CA 1
ATOM 1624 C C . GLU A 1 199 ? 14.492 -10.992 12.633 1 95.12 199 GLU A C 1
ATOM 1626 O O . GLU A 1 199 ? 13.406 -10.664 13.117 1 95.12 199 GLU A O 1
ATOM 1631 N N . LEU A 1 200 ? 14.641 -11.781 11.609 1 96.31 200 LEU A N 1
ATOM 1632 C CA . LEU A 1 200 ? 13.516 -12.383 10.906 1 96.31 200 LEU A CA 1
ATOM 1633 C C . LEU A 1 200 ? 13.57 -13.906 10.984 1 96.31 200 LEU A C 1
ATOM 1635 O O . LEU A 1 200 ? 14.602 -14.508 10.664 1 96.31 200 LEU A O 1
ATOM 1639 N N . THR A 1 201 ? 12.531 -14.492 11.406 1 96.94 201 THR A N 1
ATOM 1640 C CA . THR A 1 201 ? 12.375 -15.945 11.359 1 96.94 201 THR A CA 1
ATOM 1641 C C . THR A 1 201 ? 11.195 -16.344 10.477 1 96.94 201 THR A C 1
ATOM 1643 O O . THR A 1 201 ? 10.086 -15.836 10.656 1 96.94 201 THR A O 1
ATOM 1646 N N . LEU A 1 202 ? 11.469 -17.188 9.562 1 97 202 LEU A N 1
ATOM 1647 C CA . LEU A 1 202 ? 10.445 -17.766 8.703 1 97 202 LEU A CA 1
ATOM 1648 C C . LEU A 1 202 ? 10.281 -19.25 8.977 1 97 202 LEU A C 1
ATOM 1650 O O . LEU A 1 202 ? 11.234 -20.031 8.875 1 97 202 LEU A O 1
ATOM 1654 N N . THR A 1 203 ? 9.062 -19.609 9.312 1 97.88 203 THR A N 1
ATOM 1655 C CA . THR A 1 203 ? 8.742 -21.031 9.531 1 97.88 203 THR A CA 1
ATOM 1656 C C . THR A 1 203 ? 7.801 -21.531 8.445 1 97.88 203 THR A C 1
ATOM 1658 O O . THR A 1 203 ? 6.688 -21.031 8.297 1 97.88 203 THR A O 1
ATOM 1661 N N . GLY A 1 204 ? 8.242 -22.578 7.766 1 98 204 GLY A N 1
ATOM 1662 C CA . GLY A 1 204 ? 7.469 -23.109 6.652 1 98 204 GLY A CA 1
ATOM 1663 C C . GLY A 1 204 ? 6.109 -23.625 7.062 1 98 204 GLY A C 1
ATOM 1664 O O . GLY A 1 204 ? 6 -24.422 8.008 1 98 204 GLY A O 1
ATOM 1665 N N . VAL A 1 205 ? 5.047 -23.25 6.238 1 97.56 205 VAL A N 1
ATOM 1666 C CA . VAL A 1 205 ? 3.705 -23.719 6.578 1 97.56 205 VAL A CA 1
ATOM 1667 C C . VAL A 1 205 ? 3.105 -24.469 5.395 1 97.56 205 VAL A C 1
ATOM 1669 O O . VAL A 1 205 ? 2.17 -25.266 5.562 1 97.56 205 VAL A O 1
ATOM 1672 N N . SER A 1 206 ? 3.602 -24.203 4.199 1 96.12 206 SER A N 1
ATOM 1673 C CA . SER A 1 206 ? 3.141 -24.984 3.053 1 96.12 206 SER A CA 1
ATOM 1674 C C . SER A 1 206 ? 3.818 -26.344 3 1 96.12 206 SER A C 1
ATOM 1676 O O . SER A 1 206 ? 4.875 -26.547 3.605 1 96.12 206 SER A O 1
ATOM 1678 N N . ASP A 1 207 ? 3.27 -27.266 2.264 1 95.38 207 ASP A N 1
ATOM 1679 C CA . ASP A 1 207 ? 3.752 -28.656 2.223 1 95.38 207 ASP A CA 1
ATOM 1680 C C . ASP A 1 207 ? 5.207 -28.703 1.765 1 95.38 207 ASP A C 1
ATOM 1682 O O . ASP A 1 207 ? 6 -29.484 2.297 1 95.38 207 ASP A O 1
ATOM 1686 N N . GLU A 1 208 ? 5.59 -27.891 0.846 1 93.25 208 GLU A N 1
ATOM 1687 C CA . GLU A 1 208 ? 6.902 -27.922 0.204 1 93.25 208 GLU A CA 1
ATOM 1688 C C . GLU A 1 208 ? 8.008 -27.547 1.189 1 93.25 208 GLU A C 1
ATOM 1690 O O . GLU A 1 208 ? 9.164 -27.922 0.998 1 93.25 208 GLU A O 1
ATOM 1695 N N . VAL A 1 209 ? 7.629 -26.797 2.275 1 96.06 209 VAL A N 1
ATOM 1696 C CA . VAL A 1 209 ? 8.648 -26.297 3.191 1 96.06 209 VAL A CA 1
ATOM 1697 C C . VAL A 1 209 ? 8.195 -26.5 4.633 1 96.06 209 VAL A C 1
ATOM 1699 O O . VAL A 1 209 ? 8.695 -25.844 5.551 1 96.06 209 VAL A O 1
ATOM 1702 N N . LYS A 1 210 ? 7.316 -27.344 4.836 1 96.88 210 LYS A N 1
ATOM 1703 C CA . LYS A 1 210 ? 6.684 -27.5 6.141 1 96.88 210 LYS A CA 1
ATOM 1704 C C . LYS A 1 210 ? 7.723 -27.797 7.223 1 96.88 210 LYS A C 1
ATOM 1706 O O . LYS A 1 210 ? 8.516 -28.719 7.098 1 96.88 210 LYS A O 1
ATOM 1711 N N . GLY A 1 211 ? 7.719 -26.938 8.25 1 94.44 211 GLY A N 1
ATOM 1712 C CA . GLY A 1 211 ? 8.57 -27.156 9.406 1 94.44 211 GLY A CA 1
ATOM 1713 C C . GLY A 1 211 ? 9.961 -26.562 9.25 1 94.44 211 GLY A C 1
ATOM 1714 O O . GLY A 1 211 ? 10.703 -26.438 10.219 1 94.44 211 GLY A O 1
ATOM 1715 N N . ASP A 1 212 ? 10.383 -26.188 8.008 1 94.44 212 ASP A N 1
ATOM 1716 C CA . ASP A 1 212 ? 11.656 -25.516 7.812 1 94.44 212 ASP A CA 1
ATOM 1717 C C . ASP A 1 212 ? 11.688 -24.172 8.562 1 94.44 212 ASP A C 1
ATOM 1719 O O . ASP A 1 212 ? 10.68 -23.469 8.625 1 94.44 212 ASP A O 1
ATOM 1723 N N . VAL A 1 213 ? 12.859 -23.938 9.141 1 95.75 213 VAL A N 1
ATOM 1724 C CA . VAL A 1 213 ? 13.039 -22.656 9.828 1 95.75 213 VAL A CA 1
ATOM 1725 C C . VAL A 1 213 ? 14.211 -21.906 9.203 1 95.75 213 VAL A C 1
ATOM 1727 O O . VAL A 1 213 ? 15.336 -22.406 9.156 1 95.75 213 VAL A O 1
ATOM 1730 N N . LEU A 1 214 ? 13.914 -20.75 8.656 1 94.06 214 LEU A N 1
ATOM 1731 C CA . LEU A 1 214 ? 14.93 -19.844 8.109 1 94.06 214 LEU A CA 1
ATOM 1732 C C . LEU A 1 214 ? 15.086 -18.609 8.992 1 94.06 214 LEU A C 1
ATOM 1734 O O . LEU A 1 214 ? 14.086 -18.031 9.438 1 94.06 214 LEU A O 1
ATOM 1738 N N . THR A 1 215 ? 16.312 -18.25 9.227 1 94.94 215 THR A N 1
ATOM 1739 C CA . THR A 1 215 ? 16.578 -17.062 10.047 1 94.94 215 THR A CA 1
ATOM 1740 C C . THR A 1 215 ? 17.438 -16.062 9.289 1 94.94 215 THR A C 1
ATOM 1742 O O . THR A 1 215 ? 18.375 -16.438 8.594 1 94.94 215 THR A O 1
ATOM 1745 N N . TYR A 1 216 ? 17.047 -14.836 9.414 1 94.88 216 TYR A N 1
ATOM 1746 C CA . TYR A 1 216 ? 17.75 -13.742 8.742 1 94.88 216 TYR A CA 1
ATOM 1747 C C . TYR A 1 216 ? 18.031 -12.602 9.711 1 94.88 216 TYR A C 1
ATOM 1749 O O . TYR A 1 216 ? 17.344 -12.461 10.727 1 94.88 216 TYR A O 1
ATOM 1757 N N . ILE A 1 217 ? 19.031 -11.805 9.336 1 94.38 217 ILE A N 1
ATOM 1758 C CA . ILE A 1 217 ? 19.297 -10.531 10 1 94.38 217 ILE A CA 1
ATOM 1759 C C . ILE A 1 217 ? 19.25 -9.398 8.977 1 94.38 217 ILE A C 1
ATOM 1761 O O . ILE A 1 217 ? 19.734 -9.539 7.852 1 94.38 217 ILE A O 1
ATOM 1765 N N . ARG A 1 218 ? 18.656 -8.336 9.375 1 93.25 218 ARG A N 1
ATOM 1766 C CA . ARG A 1 218 ? 18.516 -7.191 8.484 1 93.25 218 ARG A CA 1
ATOM 1767 C C . ARG A 1 218 ? 19.875 -6.547 8.219 1 93.25 218 ARG A C 1
ATOM 1769 O O . ARG A 1 218 ? 20.688 -6.379 9.141 1 93.25 218 ARG A O 1
ATOM 1776 N N . ILE A 1 219 ? 20.031 -6.195 6.891 1 86.81 219 ILE A N 1
ATOM 1777 C CA . ILE A 1 219 ? 21.25 -5.488 6.488 1 86.81 219 ILE A CA 1
ATOM 1778 C C . ILE A 1 219 ? 20.922 -4.012 6.25 1 86.81 219 ILE A C 1
ATOM 1780 O O . ILE A 1 219 ? 19.969 -3.688 5.527 1 86.81 219 ILE A O 1
ATOM 1784 N N . LYS A 1 220 ? 21.422 -3.035 6.988 1 74.06 220 LYS A N 1
ATOM 1785 C CA . LYS A 1 220 ? 21.188 -1.607 6.809 1 74.06 220 LYS A CA 1
ATOM 1786 C C . LYS A 1 220 ? 22.125 -1.018 5.766 1 74.06 220 LYS A C 1
ATOM 1788 O O . LYS A 1 220 ? 23.25 -1.502 5.586 1 74.06 220 LYS A O 1
ATOM 1793 N N . MET B 1 1 ? 32.188 19.828 33.031 1 30.86 1 MET B N 1
ATOM 1794 C CA . MET B 1 1 ? 31.781 18.984 31.906 1 30.86 1 MET B CA 1
ATOM 1795 C C . MET B 1 1 ? 30.297 19.078 31.641 1 30.86 1 MET B C 1
ATOM 1797 O O . MET B 1 1 ? 29.734 18.281 30.891 1 30.86 1 MET B O 1
ATOM 1801 N N . LYS B 1 2 ? 29.641 19.812 32.531 1 45.44 2 LYS B N 1
ATOM 1802 C CA . LYS B 1 2 ? 28.203 20.031 32.531 1 45.44 2 LYS B CA 1
ATOM 1803 C C . LYS B 1 2 ? 27.781 20.922 31.359 1 45.44 2 LYS B C 1
ATOM 1805 O O . LYS B 1 2 ? 26.594 21.109 31.125 1 45.44 2 LYS B O 1
ATOM 1810 N N . PHE B 1 3 ? 28.656 21.719 30.797 1 45.97 3 PHE B N 1
ATOM 1811 C CA . PHE B 1 3 ? 28.266 22.75 29.844 1 45.97 3 PHE B CA 1
ATOM 1812 C C . PHE B 1 3 ? 27.922 22.125 28.484 1 45.97 3 PHE B C 1
ATOM 1814 O O . PHE B 1 3 ? 27.359 22.797 27.609 1 45.97 3 PHE B O 1
ATOM 1821 N N . LYS B 1 4 ? 28.516 20.984 28.219 1 44.94 4 LYS B N 1
ATOM 1822 C CA . LYS B 1 4 ? 28.422 20.453 26.859 1 44.94 4 LYS B CA 1
ATOM 1823 C C . LYS B 1 4 ? 27.047 19.859 26.594 1 44.94 4 LYS B C 1
ATOM 1825 O O . LYS B 1 4 ? 26.688 19.578 25.453 1 44.94 4 LYS B O 1
ATOM 1830 N N . LEU B 1 5 ? 26.344 19.531 27.641 1 48.41 5 LEU B N 1
ATOM 1831 C CA . LEU B 1 5 ? 25.094 18.844 27.391 1 48.41 5 LEU B CA 1
ATOM 1832 C C . LEU B 1 5 ? 24.016 19.812 26.906 1 48.41 5 LEU B C 1
ATOM 1834 O O . LEU B 1 5 ? 23.172 19.453 26.078 1 48.41 5 LEU B O 1
ATOM 1838 N N . THR B 1 6 ? 24.141 21.109 27.312 1 45.34 6 THR B N 1
ATOM 1839 C CA . THR B 1 6 ? 23.078 22.047 27.016 1 45.34 6 THR B CA 1
ATOM 1840 C C . THR B 1 6 ? 23.094 22.438 25.531 1 45.34 6 THR B C 1
ATOM 1842 O O . THR B 1 6 ? 22.062 22.797 24.969 1 45.34 6 THR B O 1
ATOM 1845 N N . PHE B 1 7 ? 24.25 22.297 24.844 1 47.19 7 PHE B N 1
ATOM 1846 C CA . PHE B 1 7 ? 24.328 22.797 23.484 1 47.19 7 PHE B CA 1
ATOM 1847 C C . PHE B 1 7 ? 23.641 21.828 22.516 1 47.19 7 PHE B C 1
ATOM 1849 O O . PHE B 1 7 ? 23.062 22.266 21.5 1 47.19 7 PHE B O 1
ATOM 1856 N N . LEU B 1 8 ? 23.672 20.547 22.828 1 46.97 8 LEU B N 1
ATOM 1857 C CA . LEU B 1 8 ? 23.094 19.578 21.891 1 46.97 8 LEU B CA 1
ATOM 1858 C C . LEU B 1 8 ? 21.578 19.703 21.844 1 46.97 8 LEU B C 1
ATOM 1860 O O . LEU B 1 8 ? 20.984 19.531 20.781 1 46.97 8 LEU B O 1
ATOM 1864 N N . LEU B 1 9 ? 21.031 20.172 22.906 1 46.22 9 LEU B N 1
ATOM 1865 C CA . LEU B 1 9 ? 19.578 20.266 22.922 1 46.22 9 LEU B CA 1
ATOM 1866 C C . LEU B 1 9 ? 19.094 21.453 22.109 1 46.22 9 LEU B C 1
ATOM 1868 O O . LEU B 1 9 ? 18.047 21.391 21.469 1 46.22 9 LEU B O 1
ATOM 1872 N N . ILE B 1 10 ? 19.875 22.484 22.031 1 46.06 10 ILE B N 1
ATOM 1873 C CA . ILE B 1 10 ? 19.438 23.703 21.391 1 46.06 10 ILE B CA 1
ATOM 1874 C C . ILE B 1 10 ? 19.469 23.531 19.875 1 46.06 10 ILE B C 1
ATOM 1876 O O . ILE B 1 10 ? 18.578 24.016 19.172 1 46.06 10 ILE B O 1
ATOM 1880 N N . VAL B 1 11 ? 20.453 22.812 19.328 1 46.22 11 VAL B N 1
ATOM 1881 C CA . VAL B 1 11 ? 20.531 22.688 17.875 1 46.22 11 VAL B CA 1
ATOM 1882 C C . VAL B 1 11 ? 19.391 21.812 17.375 1 46.22 11 VAL B C 1
ATOM 1884 O O . VAL B 1 11 ? 18.812 22.078 16.312 1 46.22 11 VAL B O 1
ATOM 1887 N N . PHE B 1 12 ? 19.031 20.812 18.141 1 46.97 12 PHE B N 1
ATOM 1888 C CA . PHE B 1 12 ? 17.906 20 17.734 1 46.97 12 PHE B CA 1
ATOM 1889 C C . PHE B 1 12 ? 16.609 20.812 17.734 1 46.97 12 PHE B C 1
ATOM 1891 O O . PHE B 1 12 ? 15.727 20.609 16.906 1 46.97 12 PHE B O 1
ATOM 1898 N N . SER B 1 13 ? 16.484 21.75 18.641 1 47 13 SER B N 1
ATOM 1899 C CA . SER B 1 13 ? 15.289 22.594 18.734 1 47 13 SER B CA 1
ATOM 1900 C C . SER B 1 13 ? 15.211 23.578 17.578 1 47 13 SER B C 1
ATOM 1902 O O . SER B 1 13 ? 14.117 23.891 17.094 1 47 13 SER B O 1
ATOM 1904 N N . ALA B 1 14 ? 16.297 24.125 17.219 1 47.34 14 ALA B N 1
ATOM 1905 C CA . ALA B 1 14 ? 16.25 25.141 16.172 1 47.34 14 ALA B CA 1
ATOM 1906 C C . ALA B 1 14 ? 15.883 24.516 14.828 1 47.34 14 ALA B C 1
ATOM 1908 O O . ALA B 1 14 ? 15.219 25.156 14 1 47.34 14 ALA B O 1
ATOM 1909 N N . ALA B 1 15 ? 16.406 23.359 14.555 1 47 15 ALA B N 1
ATOM 1910 C CA . ALA B 1 15 ? 16.062 22.719 13.289 1 47 15 ALA B CA 1
ATOM 1911 C C . ALA B 1 15 ? 14.562 22.422 13.211 1 47 15 ALA B C 1
ATOM 1913 O O . ALA B 1 15 ? 13.961 22.5 12.141 1 47 15 ALA B O 1
ATOM 1914 N N . ILE B 1 16 ? 13.891 22.141 14.336 1 48.97 16 ILE B N 1
ATOM 1915 C CA . ILE B 1 16 ? 12.453 21.922 14.375 1 48.97 16 ILE B CA 1
ATOM 1916 C C . ILE B 1 16 ? 11.711 23.219 14.094 1 48.97 16 ILE B C 1
ATOM 1918 O O . ILE B 1 16 ? 10.695 23.234 13.398 1 48.97 16 ILE B O 1
ATOM 1922 N N . LEU B 1 17 ? 12.227 24.297 14.539 1 47.5 17 LEU B N 1
ATOM 1923 C CA . LEU B 1 17 ? 11.516 25.562 14.422 1 47.5 17 LEU B CA 1
ATOM 1924 C C . LEU B 1 17 ? 11.461 26.016 12.969 1 47.5 17 LEU B C 1
ATOM 1926 O O . LEU B 1 17 ? 10.477 26.625 12.547 1 47.5 17 LEU B O 1
ATOM 1930 N N . SER B 1 18 ? 12.531 25.875 12.227 1 48.62 18 SER B N 1
ATOM 1931 C CA . SER B 1 18 ? 12.531 26.422 10.875 1 48.62 18 SER B CA 1
ATOM 1932 C C . SER B 1 18 ? 11.633 25.609 9.953 1 48.62 18 SER B C 1
ATOM 1934 O O . SER B 1 18 ? 11.352 26.031 8.828 1 48.62 18 SER B O 1
ATOM 1936 N N . ALA B 1 19 ? 11.25 24.406 10.328 1 52.81 19 ALA B N 1
ATOM 1937 C CA . ALA B 1 19 ? 10.484 23.547 9.422 1 52.81 19 ALA B CA 1
ATOM 1938 C C . ALA B 1 19 ? 9.023 23.984 9.359 1 52.81 19 ALA B C 1
ATOM 1940 O O . ALA B 1 19 ? 8.375 23.859 8.32 1 52.81 19 ALA B O 1
ATOM 1941 N N . GLN B 1 20 ? 8.422 24.562 10.445 1 56.06 20 GLN B N 1
ATOM 1942 C CA . GLN B 1 20 ? 6.984 24.766 10.57 1 56.06 20 GLN B CA 1
ATOM 1943 C C . GLN B 1 20 ? 6.477 25.734 9.508 1 56.06 20 GLN B C 1
ATOM 1945 O O . GLN B 1 20 ? 5.328 25.641 9.062 1 56.06 20 GLN B O 1
ATOM 1950 N N . ASN B 1 21 ? 7.305 26.625 9.031 1 60.56 21 ASN B N 1
ATOM 1951 C CA . ASN B 1 21 ? 6.734 27.641 8.148 1 60.56 21 ASN B CA 1
ATOM 1952 C C . ASN B 1 21 ? 7.301 27.516 6.734 1 60.56 21 ASN B C 1
ATOM 1954 O O . ASN B 1 21 ? 7.277 28.484 5.973 1 60.56 21 ASN B O 1
ATOM 1958 N N . SER B 1 22 ? 7.645 26.266 6.438 1 78.81 22 SER B N 1
ATOM 1959 C CA . SER B 1 22 ? 8.336 26.156 5.16 1 78.81 22 SER B CA 1
ATOM 1960 C C . SER B 1 22 ? 7.359 25.891 4.02 1 78.81 22 SER B C 1
ATOM 1962 O O . SER B 1 22 ? 6.355 25.203 4.207 1 78.81 22 SER B O 1
ATOM 1964 N N . GLU B 1 23 ? 7.375 26.688 2.959 1 90.88 23 GLU B N 1
ATOM 1965 C CA . GLU B 1 23 ? 6.66 26.484 1.702 1 90.88 23 GLU B CA 1
ATOM 1966 C C . GLU B 1 23 ? 6.797 25.031 1.222 1 90.88 23 GLU B C 1
ATOM 1968 O O . GLU B 1 23 ? 6.027 24.594 0.37 1 90.88 23 GLU B O 1
ATOM 1973 N N . LEU B 1 24 ? 7.656 24.328 1.896 1 94.62 24 LEU B N 1
ATOM 1974 C CA . LEU B 1 24 ? 7.941 22.953 1.506 1 94.62 24 LEU B CA 1
ATOM 1975 C C . LEU B 1 24 ? 6.891 22 2.061 1 94.62 24 LEU B C 1
ATOM 1977 O O . LEU B 1 24 ? 6.699 20.891 1.531 1 94.62 24 LEU B O 1
ATOM 1981 N N . ILE B 1 25 ? 6.242 22.438 3.084 1 96.06 25 ILE B N 1
ATOM 1982 C CA . ILE B 1 25 ? 5.328 21.547 3.797 1 96.06 25 ILE B CA 1
ATOM 1983 C C . ILE B 1 25 ? 4.129 21.219 2.912 1 96.06 25 ILE B C 1
ATOM 1985 O O . ILE B 1 25 ? 3.562 22.109 2.27 1 96.06 25 ILE B O 1
ATOM 1989 N N . GLY B 1 26 ? 3.744 19.953 2.865 1 96.69 26 GLY B N 1
ATOM 1990 C CA . GLY B 1 26 ? 2.604 19.516 2.074 1 96.69 26 GLY B CA 1
ATOM 1991 C C . GLY B 1 26 ? 2.834 18.203 1.371 1 96.69 26 GLY B C 1
ATOM 1992 O O . GLY B 1 26 ? 3.871 17.562 1.562 1 96.69 26 GLY B O 1
ATOM 1993 N N . LEU B 1 27 ? 1.804 17.766 0.694 1 97.81 27 LEU B N 1
ATOM 1994 C CA . LEU B 1 27 ? 1.849 16.578 -0.151 1 97.81 27 LEU B CA 1
ATOM 1995 C C . LEU B 1 27 ? 2.172 16.953 -1.594 1 97.81 27 LEU B C 1
ATOM 1997 O O . LEU B 1 27 ? 1.506 17.812 -2.186 1 97.81 27 LEU B O 1
ATOM 2001 N N . TRP B 1 28 ? 3.252 16.328 -2.09 1 98.69 28 TRP B N 1
ATOM 2002 C CA . TRP B 1 28 ? 3.748 16.656 -3.422 1 98.69 28 TRP B CA 1
ATOM 2003 C C . TRP B 1 28 ? 3.75 15.43 -4.32 1 98.69 28 TRP B C 1
ATOM 2005 O O . TRP B 1 28 ? 4.273 14.375 -3.945 1 98.69 28 TRP B O 1
ATOM 2015 N N . GLU B 1 29 ? 3.166 15.555 -5.484 1 98.75 29 GLU B N 1
ATOM 2016 C CA . GLU B 1 29 ? 3.24 14.492 -6.488 1 98.75 29 GLU B CA 1
ATOM 2017 C C . GLU B 1 29 ? 4.371 14.75 -7.477 1 98.75 29 GLU B C 1
ATOM 2019 O O . GLU B 1 29 ? 4.566 15.883 -7.93 1 98.75 29 GLU B O 1
ATOM 2024 N N . VAL B 1 30 ? 5.105 13.734 -7.793 1 98.38 30 VAL B N 1
ATOM 2025 C CA . VAL B 1 30 ? 6.129 13.797 -8.828 1 98.38 30 VAL B CA 1
ATOM 2026 C C . VAL B 1 30 ? 5.484 13.648 -10.203 1 98.38 30 VAL B C 1
ATOM 2028 O O . VAL B 1 30 ? 4.938 12.594 -10.531 1 98.38 30 VAL B O 1
ATOM 2031 N N . ASN B 1 31 ? 5.648 14.609 -11.008 1 97.06 31 ASN B N 1
ATOM 2032 C CA . ASN B 1 31 ? 5.039 14.617 -12.328 1 97.06 31 ASN B CA 1
ATOM 2033 C C . ASN B 1 31 ? 6.035 14.18 -13.406 1 97.06 31 ASN B C 1
ATOM 2035 O O . ASN B 1 31 ? 5.641 13.633 -14.438 1 97.06 31 ASN B O 1
ATOM 2039 N N . LYS B 1 32 ? 7.242 14.539 -13.117 1 97.06 32 LYS B N 1
ATOM 2040 C CA . LYS B 1 32 ? 8.281 14.227 -14.094 1 97.06 32 LYS B CA 1
ATOM 2041 C C . LYS B 1 32 ? 9.641 14.07 -13.43 1 97.06 32 LYS B C 1
ATOM 2043 O O . LYS B 1 32 ? 9.984 14.844 -12.531 1 97.06 32 LYS B O 1
ATOM 2048 N N . VAL B 1 33 ? 10.336 13.109 -13.867 1 97.31 33 VAL B N 1
ATOM 2049 C CA . VAL B 1 33 ? 11.742 12.945 -13.5 1 97.31 33 VAL B CA 1
ATOM 2050 C C . VAL B 1 33 ? 12.594 12.844 -14.766 1 97.31 33 VAL B C 1
ATOM 2052 O O . VAL B 1 33 ? 12.359 11.977 -15.609 1 97.31 33 VAL B O 1
ATOM 2055 N N . SER B 1 34 ? 13.508 13.711 -14.844 1 97.25 34 SER B N 1
ATOM 2056 C CA . SER B 1 34 ? 14.453 13.688 -15.953 1 97.25 34 SER B CA 1
ATOM 2057 C C . SER B 1 34 ? 15.859 13.344 -15.469 1 97.25 34 SER B C 1
ATOM 2059 O O . SER B 1 34 ? 16.344 13.898 -14.484 1 97.25 34 SER B O 1
ATOM 2061 N N . VAL B 1 35 ? 16.469 12.438 -16.078 1 96.12 35 VAL B N 1
ATOM 2062 C CA . VAL B 1 35 ? 17.891 12.102 -15.891 1 96.12 35 VAL B CA 1
ATOM 2063 C C . VAL B 1 35 ? 18.641 12.305 -17.203 1 96.12 35 VAL B C 1
ATOM 2065 O O . VAL B 1 35 ? 18.547 11.484 -18.125 1 96.12 35 VAL B O 1
ATOM 2068 N N . GLY B 1 36 ? 19.406 13.336 -17.234 1 95.06 36 GLY B N 1
ATOM 2069 C CA . GLY B 1 36 ? 19.891 13.734 -18.547 1 95.06 36 GLY B CA 1
ATOM 2070 C C . GLY B 1 36 ? 18.766 14 -19.531 1 95.06 36 GLY B C 1
ATOM 2071 O O . GLY B 1 36 ? 17.891 14.828 -19.281 1 95.06 36 GLY B O 1
ATOM 2072 N N . ASP B 1 37 ? 18.828 13.227 -20.578 1 92.5 37 ASP B N 1
ATOM 2073 C CA . ASP B 1 37 ? 17.828 13.43 -21.609 1 92.5 37 ASP B CA 1
ATOM 2074 C C . ASP B 1 37 ? 16.734 12.359 -21.547 1 92.5 37 ASP B C 1
ATOM 2076 O O . ASP B 1 37 ? 15.844 12.32 -22.391 1 92.5 37 ASP B O 1
ATOM 2080 N N . ARG B 1 38 ? 16.766 11.633 -20.516 1 94.88 38 ARG B N 1
ATOM 2081 C CA . ARG B 1 38 ? 15.836 10.508 -20.406 1 94.88 38 ARG B CA 1
ATOM 2082 C C . ARG B 1 38 ? 14.711 10.82 -19.422 1 94.88 38 ARG B C 1
ATOM 2084 O O . ARG B 1 38 ? 14.938 11.438 -18.391 1 94.88 38 ARG B O 1
ATOM 2091 N N . ASP B 1 39 ? 13.5 10.469 -19.844 1 94.88 39 ASP B N 1
ATOM 2092 C CA . ASP B 1 39 ? 12.352 10.5 -18.938 1 94.88 39 ASP B CA 1
ATOM 2093 C C . ASP B 1 39 ? 12.289 9.234 -18.078 1 94.88 39 ASP B C 1
ATOM 2095 O O . ASP B 1 39 ? 12.133 8.133 -18.609 1 94.88 39 ASP B O 1
ATOM 2099 N N . MET B 1 40 ? 12.422 9.375 -16.781 1 93.75 40 MET B N 1
ATOM 2100 C CA . MET B 1 40 ? 12.422 8.266 -15.828 1 93.75 40 MET B CA 1
ATOM 2101 C C . MET B 1 40 ? 11.328 8.445 -14.789 1 93.75 40 MET B C 1
ATOM 2103 O O . MET B 1 40 ? 11.516 8.109 -13.617 1 93.75 40 MET B O 1
ATOM 2107 N N . THR B 1 41 ? 10.188 9.031 -15.148 1 94.56 41 THR B N 1
ATOM 2108 C CA . THR B 1 41 ? 9.117 9.398 -14.227 1 94.56 41 THR B CA 1
ATOM 2109 C C . THR B 1 41 ? 8.461 8.156 -13.641 1 94.56 41 THR B C 1
ATOM 2111 O O . THR B 1 41 ? 7.918 7.328 -14.375 1 94.56 41 THR B O 1
ATOM 2114 N N . PRO B 1 42 ? 8.531 8 -12.344 1 93.12 42 PRO B N 1
ATOM 2115 C CA . PRO B 1 42 ? 7.836 6.875 -11.719 1 93.12 42 PRO B CA 1
ATOM 2116 C C . PRO B 1 42 ? 6.32 7.039 -11.719 1 93.12 42 PRO B C 1
ATOM 2118 O O . PRO B 1 42 ? 5.816 8.156 -11.852 1 93.12 42 PRO B O 1
ATOM 2121 N N . ILE B 1 43 ? 5.625 5.934 -11.492 1 93.88 43 ILE B N 1
ATOM 2122 C CA . ILE B 1 43 ? 4.164 5.938 -11.492 1 93.88 43 ILE B CA 1
ATOM 2123 C C . ILE B 1 43 ? 3.648 6.418 -10.141 1 93.88 43 ILE B C 1
ATOM 2125 O O . ILE B 1 43 ? 3.99 5.852 -9.102 1 93.88 43 ILE B O 1
ATOM 2129 N N . ALA B 1 44 ? 2.855 7.512 -10.133 1 97.38 44 ALA B N 1
ATOM 2130 C CA . ALA B 1 44 ? 2.105 8.016 -8.984 1 97.38 44 ALA B CA 1
ATOM 2131 C C . ALA B 1 44 ? 3.014 8.195 -7.77 1 97.38 44 ALA B C 1
ATOM 2133 O O . ALA B 1 44 ? 2.645 7.832 -6.652 1 97.38 44 ALA B O 1
ATOM 2134 N N . LYS B 1 45 ? 4.23 8.672 -7.961 1 97.94 45 LYS B N 1
ATOM 2135 C CA . LYS B 1 45 ? 5.18 8.922 -6.879 1 97.94 45 LYS B CA 1
ATOM 2136 C C . LYS B 1 45 ? 4.824 10.203 -6.121 1 97.94 45 LYS B C 1
ATOM 2138 O O . LYS B 1 45 ? 4.418 11.195 -6.727 1 97.94 45 LYS B O 1
ATOM 2143 N N . TRP B 1 46 ? 4.984 10.141 -4.789 1 98.56 46 TRP B N 1
ATOM 2144 C CA . TRP B 1 46 ? 4.684 11.32 -3.988 1 98.56 46 TRP B CA 1
ATOM 2145 C C . TRP B 1 46 ? 5.609 11.414 -2.781 1 98.56 46 TRP B C 1
ATOM 2147 O O . TRP B 1 46 ? 6.246 10.43 -2.402 1 98.56 46 TRP B O 1
ATOM 2157 N N . SER B 1 47 ? 5.77 12.578 -2.242 1 98.38 47 SER B N 1
ATOM 2158 C CA . SER B 1 47 ? 6.434 12.883 -0.978 1 98.38 47 SER B CA 1
ATOM 2159 C C . SER B 1 47 ? 5.574 13.805 -0.115 1 98.38 47 SER B C 1
ATOM 2161 O O . SER B 1 47 ? 5.074 14.828 -0.594 1 98.38 47 SER B O 1
ATOM 2163 N N . ARG B 1 48 ? 5.383 13.398 1.076 1 98.12 48 ARG B N 1
ATOM 2164 C CA . ARG B 1 48 ? 4.734 14.258 2.068 1 98.12 48 ARG B CA 1
ATOM 2165 C C . ARG B 1 48 ? 5.758 14.852 3.029 1 98.12 48 ARG B C 1
ATOM 2167 O O . ARG B 1 48 ? 6.441 14.117 3.748 1 98.12 48 ARG B O 1
ATOM 2174 N N . ILE B 1 49 ? 5.844 16.125 3.045 1 97.5 49 ILE B N 1
ATOM 2175 C CA . ILE B 1 49 ? 6.738 16.859 3.934 1 97.5 49 ILE B CA 1
ATOM 2176 C C . ILE B 1 49 ? 5.938 17.5 5.07 1 97.5 49 ILE B C 1
ATOM 2178 O O . ILE B 1 49 ? 5.078 18.344 4.836 1 97.5 49 ILE B O 1
ATOM 2182 N N . ASN B 1 50 ? 6.281 17.078 6.254 1 95.94 50 ASN B N 1
ATOM 2183 C CA . ASN B 1 50 ? 5.496 17.516 7.406 1 95.94 50 ASN B CA 1
ATOM 2184 C C . ASN B 1 50 ? 6.211 18.609 8.18 1 95.94 50 ASN B C 1
ATOM 2186 O O . ASN B 1 50 ? 7.441 18.688 8.18 1 95.94 50 ASN B O 1
ATOM 2190 N N . GLY B 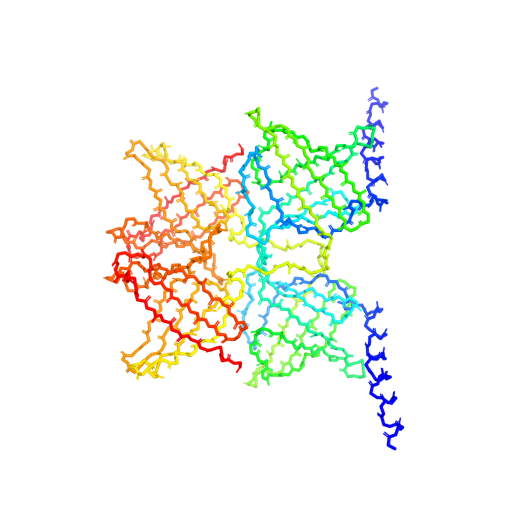1 51 ? 5.441 19.344 8.898 1 94.56 51 GLY B N 1
ATOM 2191 C CA . GLY B 1 51 ? 5.977 20.469 9.664 1 94.56 51 GLY B CA 1
ATOM 2192 C C . GLY B 1 51 ? 6.777 20.031 10.875 1 94.56 51 GLY B C 1
ATOM 2193 O O . GLY B 1 51 ? 7.535 20.828 11.438 1 94.56 51 GLY B O 1
ATOM 2194 N N . ASP B 1 52 ? 6.684 18.781 11.227 1 93.81 52 ASP B N 1
ATOM 2195 C CA . ASP B 1 52 ? 7.355 18.312 12.43 1 93.81 52 ASP B CA 1
ATOM 2196 C C . ASP B 1 52 ? 8.711 17.688 12.094 1 93.81 52 ASP B C 1
ATOM 2198 O O . ASP B 1 52 ? 9.312 17.016 12.922 1 93.81 52 ASP B O 1
ATOM 2202 N N . GLY B 1 53 ? 9.148 17.844 10.867 1 95.56 53 GLY B N 1
ATOM 2203 C CA . GLY B 1 53 ? 10.461 17.375 10.461 1 95.56 53 GLY B CA 1
ATOM 2204 C C . GLY B 1 53 ? 10.438 15.977 9.875 1 95.56 53 GLY B C 1
ATOM 2205 O O . GLY B 1 53 ? 11.461 15.477 9.406 1 95.56 53 GLY B O 1
ATOM 2206 N N . THR B 1 54 ? 9.25 15.375 9.859 1 97.19 54 THR B N 1
ATOM 2207 C CA . THR B 1 54 ? 9.141 14.031 9.305 1 97.19 54 THR B CA 1
ATOM 2208 C C . THR B 1 54 ? 8.664 14.086 7.855 1 97.19 54 THR B C 1
ATOM 2210 O O . THR B 1 54 ? 8.172 15.125 7.395 1 97.19 54 THR B O 1
ATOM 2213 N N . TYR B 1 55 ? 8.961 13.031 7.164 1 97.06 55 TYR B N 1
ATOM 2214 C CA . TYR B 1 55 ? 8.43 12.898 5.812 1 97.06 55 TYR B CA 1
ATOM 2215 C C . TYR B 1 55 ? 7.977 11.469 5.539 1 97.06 55 TYR B C 1
ATOM 2217 O O . TYR B 1 55 ? 8.359 10.547 6.258 1 97.06 55 TYR B O 1
ATOM 2225 N N . GLN B 1 56 ? 7.09 11.305 4.602 1 97.88 56 GLN B N 1
ATOM 2226 C CA . GLN B 1 56 ? 6.691 10.039 3.996 1 97.88 56 GLN B CA 1
ATOM 2227 C C . GLN B 1 56 ? 6.801 10.094 2.475 1 97.88 56 GLN B C 1
ATOM 2229 O O . GLN B 1 56 ? 6.699 11.172 1.881 1 97.88 56 GLN B O 1
ATOM 2234 N N . THR B 1 57 ? 7.02 8.961 1.862 1 97.75 57 THR B N 1
ATOM 2235 C CA . THR B 1 57 ? 7 8.852 0.408 1 97.75 57 THR B CA 1
ATOM 2236 C C . THR B 1 57 ? 6.328 7.547 -0.022 1 97.75 57 THR B C 1
ATOM 2238 O O . THR B 1 57 ? 6.195 6.617 0.775 1 97.75 57 THR B O 1
ATOM 2241 N N . GLY B 1 58 ? 5.773 7.582 -1.24 1 97.44 58 GLY B N 1
ATOM 2242 C CA . GLY B 1 58 ? 5.082 6.402 -1.734 1 97.44 58 GLY B CA 1
ATOM 2243 C C . GLY B 1 58 ? 4.73 6.488 -3.209 1 97.44 58 GLY B C 1
ATOM 2244 O O . GLY B 1 58 ? 5.121 7.441 -3.889 1 97.44 58 GLY B O 1
ATOM 2245 N N . ASN B 1 59 ? 4.16 5.453 -3.66 1 97.5 59 ASN B N 1
ATOM 2246 C CA . ASN B 1 59 ? 3.574 5.348 -4.992 1 97.5 59 ASN B CA 1
ATOM 2247 C C . ASN B 1 59 ? 2.096 4.977 -4.926 1 97.5 59 ASN B C 1
ATOM 2249 O O . ASN B 1 59 ? 1.733 3.949 -4.352 1 97.5 59 ASN B O 1
ATOM 2253 N N . GLY B 1 60 ? 1.274 5.879 -5.477 1 97.5 60 GLY B N 1
ATOM 2254 C CA . GLY B 1 60 ? -0.148 5.633 -5.312 1 97.5 60 GLY B CA 1
ATOM 2255 C C . GLY B 1 60 ? -0.575 5.547 -3.857 1 97.5 60 GLY B C 1
ATOM 2256 O O . GLY B 1 60 ? -0.239 6.422 -3.057 1 97.5 60 GLY B O 1
ATOM 2257 N N . TRP B 1 61 ? -1.268 4.512 -3.6 1 97.75 61 TRP B N 1
ATOM 2258 C CA . TRP B 1 61 ? -1.824 4.379 -2.256 1 97.75 61 TRP B CA 1
ATOM 2259 C C . TRP B 1 61 ? -0.879 3.602 -1.349 1 97.75 61 TRP B C 1
ATOM 2261 O O . TRP B 1 61 ? -1.205 3.328 -0.19 1 97.75 61 TRP B O 1
ATOM 2271 N N . LEU B 1 62 ? 0.307 3.326 -1.839 1 97.62 62 LEU B N 1
ATOM 2272 C CA . LEU B 1 62 ? 1.287 2.582 -1.056 1 97.62 62 LEU B CA 1
ATOM 2273 C C . LEU B 1 62 ? 2.398 3.5 -0.561 1 97.62 62 LEU B C 1
ATOM 2275 O O . LEU B 1 62 ? 3.18 4.023 -1.36 1 97.62 62 LEU B O 1
ATOM 2279 N N . GLN B 1 63 ? 2.451 3.678 0.685 1 97.88 63 GLN B N 1
ATOM 2280 C CA . GLN B 1 63 ? 3.633 4.285 1.288 1 97.88 63 GLN B CA 1
ATOM 2281 C C . GLN B 1 63 ? 4.812 3.318 1.285 1 97.88 63 GLN B C 1
ATOM 2283 O O . GLN B 1 63 ? 4.645 2.127 1.551 1 97.88 63 GLN B O 1
ATOM 2288 N N . ASN B 1 64 ? 6.031 3.83 0.971 1 96.06 64 ASN B N 1
ATOM 2289 C CA . ASN B 1 64 ? 7.172 2.922 0.932 1 96.06 64 ASN B CA 1
ATOM 2290 C C . ASN B 1 64 ? 8.422 3.564 1.523 1 96.06 64 ASN B C 1
ATOM 2292 O O . ASN B 1 64 ? 9.531 3.055 1.347 1 96.06 64 ASN B O 1
ATOM 2296 N N . GLY B 1 65 ? 8.289 4.633 2.201 1 95.12 65 GLY B N 1
ATOM 2297 C CA . GLY B 1 65 ? 9.375 5.293 2.898 1 95.12 65 GLY B CA 1
ATOM 2298 C C . GLY B 1 65 ? 8.906 6.297 3.932 1 95.12 65 GLY B C 1
ATOM 2299 O O . GLY B 1 65 ? 7.789 6.805 3.848 1 95.12 65 GLY B O 1
ATOM 2300 N N . ALA B 1 66 ? 9.742 6.531 4.898 1 96.5 66 ALA B N 1
ATOM 2301 C CA . ALA B 1 66 ? 9.492 7.527 5.938 1 96.5 66 ALA B CA 1
ATOM 2302 C C . ALA B 1 66 ? 10.781 7.879 6.68 1 96.5 66 ALA B C 1
ATOM 2304 O O . ALA B 1 66 ? 11.711 7.074 6.734 1 96.5 66 ALA B O 1
ATOM 2305 N N . GLY B 1 67 ? 10.797 9.023 7.207 1 96.19 67 GLY B N 1
ATOM 2306 C CA . GLY B 1 67 ? 11.961 9.453 7.965 1 96.19 67 GLY B CA 1
ATOM 2307 C C . GLY B 1 67 ? 11.945 10.938 8.297 1 96.19 67 GLY B C 1
ATOM 2308 O O . GLY B 1 67 ? 10.891 11.492 8.625 1 96.19 67 GLY B O 1
ATOM 2309 N N . LEU B 1 68 ? 13.148 11.492 8.266 1 96.56 68 LEU B N 1
ATOM 2310 C CA . LEU B 1 68 ? 13.32 12.906 8.594 1 96.56 68 LEU B CA 1
ATOM 2311 C C . LEU B 1 68 ? 13.727 13.703 7.355 1 96.56 68 LEU B C 1
ATOM 2313 O O . LEU B 1 68 ? 14.344 13.156 6.438 1 96.56 68 LEU B O 1
ATOM 2317 N N . TRP B 1 69 ? 13.305 14.891 7.395 1 96.25 69 TRP B N 1
ATOM 2318 C CA . TRP B 1 69 ? 13.797 15.812 6.375 1 96.25 69 TRP B CA 1
ATOM 2319 C C . TRP B 1 69 ? 14.398 17.062 7.012 1 96.25 69 TRP B C 1
ATOM 2321 O O . TRP B 1 69 ? 14.133 17.359 8.172 1 96.25 69 TRP B O 1
ATOM 2331 N N . SER B 1 70 ? 15.289 17.672 6.262 1 95.25 70 SER B N 1
ATOM 2332 C CA . SER B 1 70 ? 15.852 18.969 6.641 1 95.25 70 SER B CA 1
ATOM 2333 C C . SER B 1 70 ? 16.078 19.844 5.418 1 95.25 70 SER B C 1
ATOM 2335 O O . SER B 1 70 ? 16.203 19.344 4.301 1 95.25 70 SER B O 1
ATOM 2337 N N . PHE B 1 71 ? 16.016 21.141 5.699 1 95.38 71 PHE B N 1
ATOM 2338 C CA . PHE B 1 71 ? 16.188 22.109 4.633 1 95.38 71 PHE B CA 1
ATOM 2339 C C . PHE B 1 71 ? 17.234 23.156 5.031 1 95.38 71 PHE B C 1
ATOM 2341 O O . PHE B 1 71 ? 17.094 23.812 6.07 1 95.38 71 PHE B O 1
ATOM 2348 N N . ASN B 1 72 ? 18.234 23.219 4.215 1 93.75 72 ASN B N 1
ATOM 2349 C CA . ASN B 1 72 ? 19.219 24.281 4.355 1 93.75 72 ASN B CA 1
ATOM 2350 C C . ASN B 1 72 ? 18.812 25.516 3.551 1 93.75 72 ASN B C 1
ATOM 2352 O O . ASN B 1 72 ? 18.984 25.562 2.332 1 93.75 72 ASN B O 1
ATOM 2356 N N . LYS B 1 73 ? 18.359 26.484 4.133 1 91.19 73 LYS B N 1
ATOM 2357 C CA . LYS B 1 73 ? 17.828 27.672 3.477 1 91.19 73 LYS B CA 1
ATOM 2358 C C . LYS B 1 73 ? 18.922 28.469 2.789 1 91.19 73 LYS B C 1
ATOM 2360 O O . LYS B 1 73 ? 18.688 29.109 1.765 1 91.19 73 LYS B O 1
ATOM 2365 N N . GLU B 1 74 ? 20.094 28.422 3.377 1 92.81 74 GLU B N 1
ATOM 2366 C CA . GLU B 1 74 ? 21.203 29.203 2.838 1 92.81 74 GLU B CA 1
ATOM 2367 C C . GLU B 1 74 ? 21.547 28.75 1.42 1 92.81 74 GLU B C 1
ATOM 2369 O O . GLU B 1 74 ? 21.844 29.594 0.562 1 92.81 74 GLU B O 1
ATOM 2374 N N . VAL B 1 75 ? 21.469 27.531 1.229 1 93.56 75 VAL B N 1
ATOM 2375 C CA . VAL B 1 75 ? 21.875 27.031 -0.085 1 93.56 75 VAL B CA 1
ATOM 2376 C C . VAL B 1 75 ? 20.672 26.406 -0.784 1 93.56 75 VAL B C 1
ATOM 2378 O O . VAL B 1 75 ? 20.812 25.797 -1.85 1 93.56 75 VAL B O 1
ATOM 2381 N N . SER B 1 76 ? 19.484 26.469 -0.207 1 94.69 76 SER B N 1
ATOM 2382 C CA . SER B 1 76 ? 18.219 25.953 -0.74 1 94.69 76 SER B CA 1
ATOM 2383 C C . SER B 1 76 ? 18.344 24.469 -1.062 1 94.69 76 SER B C 1
ATOM 2385 O O . SER B 1 76 ? 18 24.031 -2.166 1 94.69 76 SER B O 1
ATOM 2387 N N . GLN B 1 77 ? 18.766 23.719 -0.041 1 96.38 77 GLN B N 1
ATOM 2388 C CA . GLN B 1 77 ? 18.969 22.281 -0.242 1 96.38 77 GLN B CA 1
ATOM 2389 C C . GLN B 1 77 ? 18.094 21.469 0.706 1 96.38 77 GLN B C 1
ATOM 2391 O O . GLN B 1 77 ? 17.984 21.781 1.892 1 96.38 77 GLN B O 1
ATOM 2396 N N . LEU B 1 78 ? 17.531 20.453 0.105 1 96.62 78 LEU B N 1
ATOM 2397 C CA . LEU B 1 78 ? 16.641 19.547 0.819 1 96.62 78 LEU B CA 1
ATOM 2398 C C . LEU B 1 78 ? 17.281 18.172 0.97 1 96.62 78 LEU B C 1
ATOM 2400 O O . LEU B 1 78 ? 17.766 17.594 -0.009 1 96.62 78 LEU B O 1
ATOM 2404 N N . SER B 1 79 ? 17.281 17.672 2.254 1 95.81 79 SER B N 1
ATOM 2405 C CA . SER B 1 79 ? 17.844 16.359 2.553 1 95.81 79 SER B CA 1
ATOM 2406 C C . SER B 1 79 ? 16.828 15.453 3.219 1 95.81 79 SER B C 1
ATOM 2408 O O . SER B 1 79 ? 15.992 15.922 4 1 95.81 79 SER B O 1
ATOM 2410 N N . PHE B 1 80 ? 16.969 14.188 2.83 1 95.38 80 PHE B N 1
ATOM 2411 C CA . PHE B 1 80 ? 16.141 13.164 3.445 1 95.38 80 PHE B CA 1
ATOM 2412 C C . PHE B 1 80 ? 16.984 12.094 4.109 1 95.38 80 PHE B C 1
ATOM 2414 O O . PHE B 1 80 ? 18.031 11.703 3.574 1 95.38 80 PHE B O 1
ATOM 2421 N N . LYS B 1 81 ? 16.531 11.703 5.254 1 94.25 81 LYS B N 1
ATOM 2422 C CA . LYS B 1 81 ? 17.062 10.531 5.934 1 94.25 81 LYS B CA 1
ATOM 2423 C C . LYS B 1 81 ? 15.977 9.5 6.203 1 94.25 81 LYS B C 1
ATOM 2425 O O . LYS B 1 81 ? 15.195 9.648 7.145 1 94.25 81 LYS B O 1
ATOM 2430 N N . ASP B 1 82 ? 15.984 8.477 5.422 1 93.06 82 ASP B N 1
ATOM 2431 C CA . ASP B 1 82 ? 14.953 7.453 5.531 1 93.06 82 ASP B CA 1
ATOM 2432 C C . ASP B 1 82 ? 15.281 6.461 6.645 1 93.06 82 ASP B C 1
ATOM 2434 O O . ASP B 1 82 ? 16.438 6.051 6.797 1 93.06 82 ASP B O 1
ATOM 2438 N N . TYR B 1 83 ? 14.273 6.082 7.348 1 89.38 83 TYR B N 1
ATOM 2439 C CA . TYR B 1 83 ? 14.453 5.16 8.461 1 89.38 83 TYR B CA 1
ATOM 2440 C C . TYR B 1 83 ? 14.633 3.73 7.965 1 89.38 83 TYR B C 1
ATOM 2442 O O . TYR B 1 83 ? 15.281 2.914 8.625 1 89.38 83 TYR B O 1
ATOM 2450 N N . TYR B 1 84 ? 14.125 3.455 6.801 1 83.56 84 TYR B N 1
ATOM 2451 C CA . TYR B 1 84 ? 13.938 2.0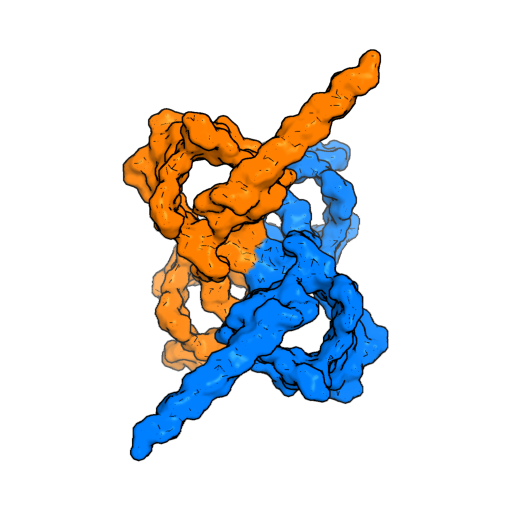53 6.445 1 83.56 84 TYR B CA 1
ATOM 2452 C C . TYR B 1 84 ? 14.711 1.709 5.172 1 83.56 84 TYR B C 1
ATOM 2454 O O . TYR B 1 84 ? 15.008 0.541 4.918 1 83.56 84 TYR B O 1
ATOM 2462 N N . ASN B 1 85 ? 14.969 2.682 4.371 1 83.62 85 ASN B N 1
ATOM 2463 C CA . ASN B 1 85 ? 15.641 2.467 3.098 1 83.62 85 ASN B CA 1
ATOM 2464 C C . ASN B 1 85 ? 17.125 2.844 3.178 1 83.62 85 ASN B C 1
ATOM 2466 O O . ASN B 1 85 ? 17.516 3.627 4.039 1 83.62 85 ASN B O 1
ATOM 2470 N N . PRO B 1 86 ? 17.859 2.236 2.279 1 79.94 86 PRO B N 1
ATOM 2471 C CA . PRO B 1 86 ? 19.266 2.607 2.25 1 79.94 86 PRO B CA 1
ATOM 2472 C C . PRO B 1 86 ? 19.484 4.102 2.018 1 79.94 86 PRO B C 1
ATOM 2474 O O . PRO B 1 86 ? 18.641 4.758 1.394 1 79.94 86 PRO B O 1
ATOM 2477 N N . ILE B 1 87 ? 20.594 4.445 2.455 1 82.12 87 ILE B N 1
ATOM 2478 C CA . ILE B 1 87 ? 20.969 5.848 2.312 1 82.12 87 ILE B CA 1
ATOM 2479 C C . ILE B 1 87 ? 21.172 6.184 0.836 1 82.12 87 ILE B C 1
ATOM 2481 O O . ILE B 1 87 ? 21.781 5.41 0.099 1 82.12 87 ILE B O 1
ATOM 2485 N N . ASP B 1 88 ? 20.609 7.27 0.454 1 84.44 88 ASP B N 1
ATOM 2486 C CA . ASP B 1 88 ? 20.844 7.793 -0.889 1 84.44 88 ASP B CA 1
ATOM 2487 C C . ASP B 1 88 ? 22.234 8.383 -1.014 1 84.44 88 ASP B C 1
ATOM 2489 O O . ASP B 1 88 ? 22.562 9.375 -0.368 1 84.44 88 ASP B O 1
ATOM 2493 N N . PRO B 1 89 ? 23 7.844 -1.806 1 88.69 89 PRO B N 1
ATOM 2494 C CA . PRO B 1 89 ? 24.391 8.266 -1.846 1 88.69 89 PRO B CA 1
ATOM 2495 C C . PRO B 1 89 ? 24.594 9.602 -2.557 1 88.69 89 PRO B C 1
ATOM 2497 O O . PRO B 1 89 ? 25.688 10.18 -2.51 1 88.69 89 PRO B O 1
ATOM 2500 N N . PHE B 1 90 ? 23.609 10.125 -3.135 1 91.44 90 PHE B N 1
ATOM 2501 C CA . PHE B 1 90 ? 23.812 11.281 -4.008 1 91.44 90 PHE B CA 1
ATOM 2502 C C . PHE B 1 90 ? 23.578 12.578 -3.242 1 91.44 90 PHE B C 1
ATOM 2504 O O . PHE B 1 90 ? 23.766 13.672 -3.789 1 91.44 90 PHE B O 1
ATOM 2511 N N . GLY B 1 91 ? 23.156 12.547 -2.066 1 89.56 91 GLY B N 1
ATOM 2512 C CA . GLY B 1 91 ? 23.078 13.727 -1.225 1 89.56 91 GLY B CA 1
ATOM 2513 C C . GLY B 1 91 ? 21.812 14.523 -1.418 1 89.56 91 GLY B C 1
ATOM 2514 O O . GLY B 1 91 ? 20.812 14 -1.93 1 89.56 91 GLY B O 1
ATOM 2515 N N . PRO B 1 92 ? 21.875 15.82 -1.026 1 95.31 92 PRO B N 1
ATOM 2516 C CA . PRO B 1 92 ? 20.672 16.641 -1.017 1 95.31 92 PRO B CA 1
ATOM 2517 C C . PRO B 1 92 ? 20.266 17.125 -2.412 1 95.31 92 PRO B C 1
ATOM 2519 O O . PRO B 1 92 ? 21.078 17.094 -3.336 1 95.31 92 PRO B O 1
ATOM 2522 N N . PHE B 1 93 ? 19.031 17.516 -2.486 1 97.38 93 PHE B N 1
ATOM 2523 C CA . PHE B 1 93 ? 18.5 18.172 -3.678 1 97.38 93 PHE B CA 1
ATOM 2524 C C . PHE B 1 93 ? 18.547 19.688 -3.527 1 97.38 93 PHE B C 1
ATOM 2526 O O . PHE B 1 93 ? 18.234 20.219 -2.457 1 97.38 93 PHE B O 1
ATOM 2533 N N . ALA B 1 94 ? 18.922 20.391 -4.586 1 97.62 94 ALA B N 1
ATOM 2534 C CA . ALA B 1 94 ? 18.562 21.797 -4.707 1 97.62 94 ALA B CA 1
ATOM 2535 C C . ALA B 1 94 ? 17.062 21.953 -4.992 1 97.62 94 ALA B C 1
ATOM 2537 O O . ALA B 1 94 ? 16.5 21.188 -5.781 1 97.62 94 ALA B O 1
ATOM 2538 N N . VAL B 1 95 ? 16.5 23 -4.348 1 97.69 95 VAL B N 1
ATOM 2539 C CA . VAL B 1 95 ? 15.047 23.109 -4.434 1 97.69 95 VAL B CA 1
ATOM 2540 C C . VAL B 1 95 ? 14.656 24.5 -4.93 1 97.69 95 VAL B C 1
ATOM 2542 O O . VAL B 1 95 ? 15.203 25.5 -4.473 1 97.69 95 VAL B O 1
ATOM 2545 N N . GLU B 1 96 ? 13.781 24.531 -5.867 1 96.75 96 GLU B N 1
ATOM 2546 C CA . GLU B 1 96 ? 13.062 25.719 -6.289 1 96.75 96 GLU B CA 1
ATOM 2547 C C . GLU B 1 96 ? 11.555 25.547 -6.133 1 96.75 96 GLU B C 1
ATOM 2549 O O . GLU B 1 96 ? 10.977 24.594 -6.66 1 96.75 96 GLU B O 1
ATOM 2554 N N . ILE B 1 97 ? 10.977 26.484 -5.367 1 94.94 97 ILE B N 1
ATOM 2555 C CA . ILE B 1 97 ? 9.539 26.359 -5.125 1 94.94 97 ILE B CA 1
ATOM 2556 C C . ILE B 1 97 ? 8.828 27.641 -5.535 1 94.94 97 ILE B C 1
ATOM 2558 O O . ILE B 1 97 ? 9.297 28.75 -5.219 1 94.94 97 ILE B O 1
ATOM 2562 N N . LYS B 1 98 ? 7.859 27.547 -6.242 1 93.44 98 LYS B N 1
ATOM 2563 C CA . LYS B 1 98 ? 6.965 28.641 -6.621 1 93.44 98 LYS B CA 1
ATOM 2564 C C . LYS B 1 98 ? 5.504 28.203 -6.52 1 93.44 98 LYS B C 1
ATOM 2566 O O . LYS B 1 98 ? 5.012 27.453 -7.363 1 93.44 98 LYS B O 1
ATOM 2571 N N . ASP B 1 99 ? 4.785 28.703 -5.445 1 92.5 99 ASP B N 1
ATOM 2572 C CA . ASP B 1 99 ? 3.383 28.375 -5.203 1 92.5 99 ASP B CA 1
ATOM 2573 C C . ASP B 1 99 ? 3.188 26.875 -5.078 1 92.5 99 ASP B C 1
ATOM 2575 O O . ASP B 1 99 ? 3.73 26.234 -4.168 1 92.5 99 ASP B O 1
ATOM 2579 N N . ASP B 1 100 ? 2.512 26.297 -6.051 1 96.25 100 ASP B N 1
ATOM 2580 C CA . ASP B 1 100 ? 2.174 24.875 -5.938 1 96.25 100 ASP B CA 1
ATOM 2581 C C . ASP B 1 100 ? 3.066 24.031 -6.836 1 96.25 100 ASP B C 1
ATOM 2583 O O . ASP B 1 100 ? 2.738 22.875 -7.137 1 96.25 100 ASP B O 1
ATOM 2587 N N . GLU B 1 101 ? 4.219 24.609 -7.219 1 97.81 101 GLU B N 1
ATOM 2588 C CA . GLU B 1 101 ? 5.203 23.875 -8.016 1 97.81 101 GLU B CA 1
ATOM 2589 C C . GLU B 1 101 ? 6.57 23.875 -7.344 1 97.81 101 GLU B C 1
ATOM 2591 O O . GLU B 1 101 ? 6.977 24.891 -6.75 1 97.81 101 GLU B O 1
ATOM 2596 N N . MET B 1 102 ? 7.238 22.75 -7.523 1 97.81 102 MET B N 1
ATOM 2597 C CA . MET B 1 102 ? 8.57 22.578 -6.945 1 97.81 102 MET B CA 1
ATOM 2598 C C . MET B 1 102 ? 9.477 21.781 -7.875 1 97.81 102 MET B C 1
ATOM 2600 O O . MET B 1 102 ? 9.008 20.875 -8.562 1 97.81 102 MET B O 1
ATOM 2604 N N . VAL B 1 103 ? 10.703 22.141 -7.914 1 98.31 103 VAL B N 1
ATOM 2605 C CA . VAL B 1 103 ? 11.688 21.391 -8.68 1 98.31 103 VAL B CA 1
ATOM 2606 C C . VAL B 1 103 ? 12.852 20.984 -7.777 1 98.31 103 VAL B C 1
ATOM 2608 O O . VAL B 1 103 ? 13.414 21.828 -7.07 1 98.31 103 VAL B O 1
ATOM 2611 N N . TRP B 1 104 ? 13.156 19.672 -7.789 1 98.19 104 TRP B N 1
ATOM 2612 C CA . TRP B 1 104 ? 14.375 19.156 -7.18 1 98.19 104 TRP B CA 1
ATOM 2613 C C . TRP B 1 104 ? 15.445 18.891 -8.242 1 98.19 104 TRP B C 1
ATOM 2615 O O . TRP B 1 104 ? 15.148 18.344 -9.297 1 98.19 104 TRP B O 1
ATOM 2625 N N . SER B 1 105 ? 16.641 19.281 -7.914 1 97.94 105 SER B N 1
ATOM 2626 C CA . SER B 1 105 ? 17.719 19 -8.859 1 97.94 105 SER B CA 1
ATOM 2627 C C . SER B 1 105 ? 18.984 18.578 -8.141 1 97.94 105 SER B C 1
ATOM 2629 O O . SER B 1 105 ? 19.281 19.062 -7.039 1 97.94 105 SER B O 1
ATOM 2631 N N . ARG B 1 106 ? 19.672 17.656 -8.805 1 97.56 106 ARG B N 1
ATOM 2632 C CA . ARG B 1 106 ? 21.016 17.281 -8.359 1 97.56 106 ARG B CA 1
ATOM 2633 C C . ARG B 1 106 ? 21.766 16.547 -9.469 1 97.56 106 ARG B C 1
ATOM 2635 O O . ARG B 1 106 ? 21.219 16.312 -10.547 1 97.56 106 ARG B O 1
ATOM 2642 N N . MET B 1 107 ? 23.047 16.344 -9.133 1 96.06 107 MET B N 1
ATOM 2643 C CA . MET B 1 107 ? 23.844 15.516 -10.031 1 96.06 107 MET B CA 1
ATOM 2644 C C . MET B 1 107 ? 23.953 14.086 -9.508 1 96.06 107 MET B C 1
ATOM 2646 O O . MET B 1 107 ? 24.188 13.867 -8.32 1 96.06 107 MET B O 1
ATOM 2650 N N . GLU B 1 108 ? 23.625 13.117 -10.406 1 93.62 108 GLU B N 1
ATOM 2651 C CA . GLU B 1 108 ? 23.859 11.703 -10.133 1 93.62 108 GLU B CA 1
ATOM 2652 C C . GLU B 1 108 ? 24.766 11.078 -11.188 1 93.62 108 GLU B C 1
ATOM 2654 O O . GLU B 1 108 ? 24.406 11.016 -12.367 1 93.62 108 GLU B 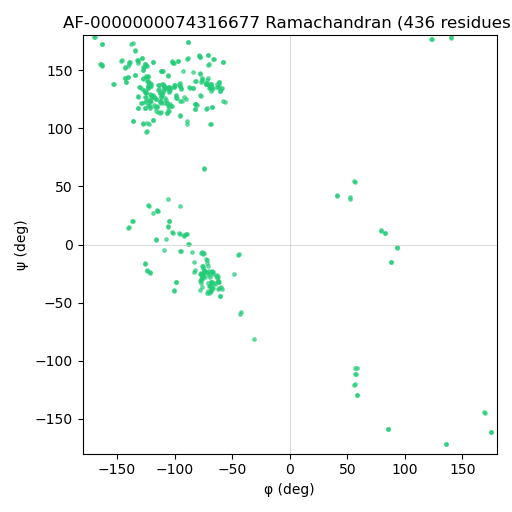O 1
ATOM 2659 N N . GLU B 1 109 ? 25.891 10.5 -10.719 1 91.31 109 GLU B N 1
ATOM 2660 C CA . GLU B 1 109 ? 26.859 9.898 -11.633 1 91.31 109 GLU B CA 1
ATOM 2661 C C . GLU B 1 109 ? 27.047 10.758 -12.875 1 91.31 109 GLU B C 1
ATOM 2663 O O . GLU B 1 109 ? 26.953 10.266 -14 1 91.31 109 GLU B O 1
ATOM 2668 N N . ASP B 1 110 ? 27.141 12.062 -12.828 1 90.62 110 ASP B N 1
ATOM 2669 C CA . ASP B 1 110 ? 27.469 13.062 -13.844 1 90.62 110 ASP B CA 1
ATOM 2670 C C . ASP B 1 110 ? 26.25 13.352 -14.727 1 90.62 110 ASP B C 1
ATOM 2672 O O . ASP B 1 110 ? 26.391 13.898 -15.82 1 90.62 110 ASP B O 1
ATOM 2676 N N . MET B 1 111 ? 25.188 12.891 -14.32 1 95.5 111 MET B N 1
ATOM 2677 C CA . MET B 1 111 ? 23.938 13.227 -15.016 1 95.5 111 MET B CA 1
ATOM 2678 C C . MET B 1 111 ? 23.062 14.133 -14.156 1 95.5 111 MET B C 1
ATOM 2680 O O . MET B 1 111 ? 22.953 13.93 -12.945 1 95.5 111 MET B O 1
ATOM 2684 N N . LYS B 1 112 ? 22.547 15.055 -14.867 1 96.75 112 LYS B N 1
ATOM 2685 C CA . LYS B 1 112 ? 21.625 15.945 -14.172 1 96.75 112 LYS B CA 1
ATOM 2686 C C . LYS B 1 112 ? 20.266 15.281 -13.953 1 96.75 112 LYS B C 1
ATOM 2688 O O . LYS B 1 112 ? 19.672 14.75 -14.898 1 96.75 112 LYS B O 1
ATOM 2693 N N . VAL B 1 113 ? 19.828 15.312 -12.703 1 97.81 113 VAL B N 1
ATOM 2694 C CA . VAL B 1 113 ? 18.516 14.789 -12.344 1 97.81 113 VAL B CA 1
ATOM 2695 C C . VAL B 1 113 ? 17.594 15.938 -11.93 1 97.81 113 VAL B C 1
ATOM 2697 O O . VAL B 1 113 ? 17.969 16.766 -11.102 1 97.81 113 VAL B O 1
ATOM 2700 N N . LYS B 1 114 ? 16.469 15.984 -12.547 1 98.25 114 LYS B N 1
ATOM 2701 C CA . LYS B 1 114 ? 15.438 16.953 -12.172 1 98.25 114 LYS B CA 1
ATOM 2702 C C . LYS B 1 114 ? 14.117 16.25 -11.859 1 98.25 114 LYS B C 1
ATOM 2704 O O . LYS B 1 114 ? 13.656 15.406 -12.625 1 98.25 114 LYS B O 1
ATOM 2709 N N . VAL B 1 115 ? 13.547 16.609 -10.734 1 98.44 115 VAL B N 1
ATOM 2710 C CA . VAL B 1 115 ? 12.242 16.109 -10.297 1 98.44 115 VAL B CA 1
ATOM 2711 C C . VAL B 1 115 ? 11.242 17.266 -10.242 1 98.44 115 VAL B C 1
ATOM 2713 O O . VAL B 1 115 ? 11.43 18.234 -9.5 1 98.44 115 VAL B O 1
ATOM 2716 N N . TYR B 1 116 ? 10.219 17.203 -11.008 1 98.62 116 TYR B N 1
ATOM 2717 C CA . TYR B 1 116 ? 9.156 18.203 -11.023 1 98.62 116 TYR B CA 1
ATOM 2718 C C . TYR B 1 116 ? 7.969 17.75 -10.188 1 98.62 116 TYR B C 1
ATOM 2720 O O . TYR B 1 116 ? 7.438 16.656 -10.391 1 98.62 116 TYR B O 1
ATOM 2728 N N . LEU B 1 117 ? 7.594 18.625 -9.266 1 98.62 117 LEU B N 1
ATOM 2729 C CA . LEU B 1 117 ? 6.539 18.25 -8.32 1 98.62 117 LEU B CA 1
ATOM 2730 C C . LEU B 1 117 ? 5.43 19.297 -8.305 1 98.62 117 LEU B C 1
ATOM 2732 O O . LEU B 1 117 ? 5.688 20.484 -8.508 1 98.62 117 LEU B O 1
ATOM 2736 N N . THR B 1 118 ? 4.219 18.844 -8.023 1 98.69 118 THR B N 1
ATOM 2737 C CA . THR B 1 118 ? 3.074 19.719 -7.777 1 98.69 118 THR B CA 1
ATOM 2738 C C . THR B 1 118 ? 2.398 19.375 -6.457 1 98.69 118 THR B C 1
ATOM 2740 O O . THR B 1 118 ? 2.293 18.188 -6.102 1 98.69 118 THR B O 1
ATOM 2743 N N . ARG B 1 119 ? 1.965 20.359 -5.809 1 98.06 119 ARG B N 1
ATOM 2744 C CA . ARG B 1 119 ? 1.254 20.156 -4.551 1 98.06 119 ARG B CA 1
ATOM 2745 C C . ARG B 1 119 ? -0.112 19.516 -4.789 1 98.06 119 ARG B C 1
ATOM 2747 O O . ARG B 1 119 ? -0.831 19.922 -5.711 1 98.06 119 ARG B O 1
ATOM 2754 N N . ILE B 1 120 ? -0.461 18.547 -4 1 97.5 120 ILE B N 1
ATOM 2755 C CA . ILE B 1 120 ? -1.753 17.891 -4.121 1 97.5 120 ILE B CA 1
ATOM 2756 C C . ILE B 1 120 ? -2.387 17.734 -2.74 1 97.5 120 ILE B C 1
ATOM 2758 O O . ILE B 1 120 ? -1.725 17.938 -1.721 1 97.5 120 ILE B O 1
ATOM 2762 N N . LYS B 1 121 ? -3.643 17.391 -2.723 1 94.12 121 LYS B N 1
ATOM 2763 C CA . LYS B 1 121 ? -4.379 17.266 -1.468 1 94.12 121 LYS B CA 1
ATOM 2764 C C . LYS B 1 121 ? -4.5 15.812 -1.046 1 94.12 121 LYS B C 1
ATOM 2766 O O . LYS B 1 121 ? -4.383 15.492 0.139 1 94.12 121 LYS B O 1
ATOM 2771 N N . ASP B 1 122 ? -4.73 14.938 -2.039 1 94.75 122 ASP B N 1
ATOM 2772 C CA . ASP B 1 122 ? -4.914 13.508 -1.802 1 94.75 122 ASP B CA 1
ATOM 2773 C C . ASP B 1 122 ? -3.844 12.688 -2.521 1 94.75 122 ASP B C 1
ATOM 2775 O O . ASP B 1 122 ? -3.293 13.125 -3.533 1 94.75 122 ASP B O 1
ATOM 2779 N N . LEU B 1 123 ? -3.652 11.523 -2.004 1 97.81 123 LEU B N 1
ATOM 2780 C CA . LEU B 1 123 ? -2.697 10.648 -2.682 1 97.81 123 LEU B CA 1
ATOM 2781 C C . LEU B 1 123 ? -3.131 10.383 -4.117 1 97.81 123 LEU B C 1
ATOM 2783 O O . LEU B 1 123 ? -4.312 10.141 -4.383 1 97.81 123 LEU B O 1
ATOM 2787 N N . PRO B 1 124 ? -2.127 10.508 -5.004 1 97.06 124 PRO B N 1
ATOM 2788 C CA . PRO B 1 124 ? -2.467 10.07 -6.359 1 97.06 124 PRO B CA 1
ATOM 2789 C C . PRO B 1 124 ? -2.736 8.57 -6.445 1 97.06 124 PRO B C 1
ATOM 2791 O O . PRO B 1 124 ? -2.301 7.812 -5.574 1 97.06 124 PRO B O 1
ATOM 2794 N N . ARG B 1 125 ? -3.441 8.164 -7.484 1 94.69 125 ARG B N 1
ATOM 2795 C CA . ARG B 1 125 ? -3.732 6.746 -7.68 1 94.69 125 ARG B CA 1
ATOM 2796 C C . ARG B 1 125 ? -2.883 6.16 -8.805 1 94.69 125 ARG B C 1
ATOM 2798 O O . ARG B 1 125 ? -2.762 6.762 -9.875 1 94.69 125 ARG B O 1
ATOM 2805 N N . SER B 1 126 ? -2.334 5.039 -8.562 1 95.5 126 SER B N 1
ATOM 2806 C CA . SER B 1 126 ? -1.662 4.258 -9.594 1 95.5 126 SER B CA 1
ATOM 2807 C C . SER B 1 126 ? -2.641 3.332 -10.312 1 95.5 126 SER B C 1
ATOM 2809 O O . SER B 1 126 ? -3.812 3.25 -9.938 1 95.5 126 SER B O 1
ATOM 2811 N N . HIS B 1 127 ? -2.107 2.695 -11.32 1 95.06 127 HIS B N 1
ATOM 2812 C CA . HIS B 1 127 ? -2.934 1.688 -11.977 1 95.06 127 HIS B CA 1
ATOM 2813 C C . HIS B 1 127 ? -3.297 0.562 -11.016 1 95.06 127 HIS B C 1
ATOM 2815 O O . HIS B 1 127 ? -4.383 -0.012 -11.102 1 95.06 127 HIS B O 1
ATOM 2821 N N . ALA B 1 128 ? -2.42 0.287 -10.117 1 95.12 128 ALA B N 1
ATOM 2822 C CA . ALA B 1 128 ? -2.693 -0.74 -9.117 1 95.12 128 ALA B CA 1
ATOM 2823 C C . ALA B 1 128 ? -3.922 -0.381 -8.281 1 95.12 128 ALA B C 1
ATOM 2825 O O . ALA B 1 128 ? -4.77 -1.236 -8.016 1 95.12 128 ALA B O 1
ATOM 2826 N N . ASP B 1 129 ? -3.998 0.817 -7.891 1 95.31 129 ASP B N 1
ATOM 2827 C CA . ASP B 1 129 ? -5.121 1.291 -7.09 1 95.31 129 ASP B CA 1
ATOM 2828 C C . ASP B 1 129 ? -6.418 1.279 -7.898 1 95.31 129 ASP B C 1
ATOM 2830 O O . ASP B 1 129 ? -7.473 0.902 -7.387 1 95.31 129 ASP B O 1
ATOM 2834 N N . ALA B 1 130 ? -6.305 1.612 -9.133 1 94.38 130 ALA B N 1
ATOM 2835 C CA . ALA B 1 130 ? -7.465 1.711 -10.008 1 94.38 130 ALA B CA 1
ATOM 2836 C C . ALA B 1 130 ? -8.023 0.329 -10.336 1 94.38 130 ALA B C 1
ATOM 2838 O O . ALA B 1 130 ? -9.211 0.191 -10.656 1 94.38 130 ALA B O 1
ATOM 2839 N N . LEU B 1 131 ? -7.207 -0.65 -10.242 1 95.69 131 LEU B N 1
ATOM 2840 C CA . LEU B 1 131 ? -7.598 -2.004 -10.617 1 95.69 131 LEU B CA 1
ATOM 2841 C C . LEU B 1 131 ? -8.461 -2.643 -9.539 1 95.69 131 LEU B C 1
ATOM 2843 O O . LEU B 1 131 ? -9.25 -3.551 -9.82 1 95.69 131 LEU B O 1
ATOM 2847 N N . ILE B 1 132 ? -8.32 -2.223 -8.375 1 94.56 132 ILE B N 1
ATOM 2848 C CA . ILE B 1 132 ? -9.031 -2.848 -7.266 1 94.56 132 ILE B CA 1
ATOM 2849 C C . ILE B 1 132 ? -10.539 -2.732 -7.488 1 94.56 132 ILE B C 1
ATOM 2851 O O . ILE B 1 132 ? -11.047 -1.659 -7.824 1 94.56 132 ILE B O 1
ATOM 2855 N N . GLY B 1 133 ? -11.188 -3.844 -7.305 1 92.94 133 GLY B N 1
ATOM 2856 C CA . GLY B 1 133 ? -12.633 -3.855 -7.453 1 92.94 133 GLY B CA 1
ATOM 2857 C C . GLY B 1 133 ? -13.141 -5.047 -8.242 1 92.94 133 GLY B C 1
ATOM 2858 O O . GLY B 1 133 ? -12.398 -5.996 -8.492 1 92.94 133 GLY B O 1
ATOM 2859 N N . ARG B 1 134 ? -14.414 -4.969 -8.531 1 93.31 134 ARG B N 1
ATOM 2860 C CA . ARG B 1 134 ? -15.086 -6.035 -9.266 1 93.31 134 ARG B CA 1
ATOM 2861 C C . ARG B 1 134 ? -15.25 -5.668 -10.734 1 93.31 134 ARG B C 1
ATOM 2863 O O . ARG B 1 134 ? -15.633 -4.543 -11.055 1 93.31 134 ARG B O 1
ATOM 2870 N N . TRP B 1 135 ? -14.953 -6.652 -11.555 1 94.19 135 TRP B N 1
ATOM 2871 C CA . TRP B 1 135 ? -14.969 -6.461 -13 1 94.19 135 TRP B CA 1
ATOM 2872 C C . TRP B 1 135 ? -15.766 -7.566 -13.688 1 94.19 135 TRP B C 1
ATOM 2874 O O . TRP B 1 135 ? -15.602 -8.742 -13.367 1 94.19 135 TRP B O 1
ATOM 2884 N N . LYS B 1 136 ? -16.562 -7.191 -14.594 1 93.06 136 LYS B N 1
ATOM 2885 C CA . LYS B 1 136 ? -17.312 -8.141 -15.406 1 93.06 136 LYS B CA 1
ATOM 2886 C C . LYS B 1 136 ? -16.812 -8.156 -16.844 1 93.06 136 LYS B C 1
ATOM 2888 O O . LYS B 1 136 ? -16.688 -7.109 -17.484 1 93.06 136 LYS B O 1
ATOM 2893 N N . ALA B 1 137 ? -16.625 -9.25 -17.297 1 92.94 137 ALA B N 1
ATOM 2894 C CA . ALA B 1 137 ? -16.141 -9.391 -18.672 1 92.94 137 ALA B CA 1
ATOM 2895 C C . ALA B 1 137 ? -17.234 -8.992 -19.656 1 92.94 137 ALA B C 1
ATOM 2897 O O . ALA B 1 137 ? -18.406 -9.289 -19.469 1 92.94 137 ALA B O 1
ATOM 2898 N N . THR B 1 138 ? -17.016 -8.164 -20.781 1 87.06 138 THR B N 1
ATOM 2899 C CA . THR B 1 138 ? -18 -7.711 -21.734 1 87.06 138 THR B CA 1
ATOM 2900 C C . THR B 1 138 ? -17.828 -8.422 -23.078 1 87.06 138 THR B C 1
ATOM 2902 O O . THR B 1 138 ? -18.656 -8.289 -23.984 1 87.06 138 THR B O 1
ATOM 2905 N N . GLY B 1 139 ? -17.109 -9.312 -23.5 1 71.12 139 GLY B N 1
ATOM 2906 C CA . GLY B 1 139 ? -16.891 -9.938 -24.797 1 71.12 139 GLY B CA 1
ATOM 2907 C C . GLY B 1 139 ? -17.75 -11.172 -25.016 1 71.12 139 GLY B C 1
ATOM 2908 O O . GLY B 1 139 ? -18.391 -11.664 -24.078 1 71.12 139 GLY B O 1
ATOM 2909 N N . GLU B 1 140 ? -18.125 -11.453 -26.281 1 59.34 140 GLU B N 1
ATOM 2910 C CA . GLU B 1 140 ? -19.062 -12.445 -26.797 1 59.34 140 GLU B CA 1
ATOM 2911 C C . GLU B 1 140 ? -18.906 -13.781 -26.078 1 59.34 140 GLU B C 1
ATOM 2913 O O . GLU B 1 140 ? -19.906 -14.438 -25.766 1 59.34 140 GLU B O 1
ATOM 2918 N N . ASN B 1 141 ? -17.781 -14.297 -26.125 1 52.84 141 ASN B N 1
ATOM 2919 C CA . ASN B 1 141 ? -17.609 -15.664 -25.641 1 52.84 141 ASN B CA 1
ATOM 2920 C C . ASN B 1 141 ? -17.375 -15.711 -24.141 1 52.84 141 ASN B C 1
ATOM 2922 O O . ASN B 1 141 ? -17.297 -16.781 -23.547 1 52.84 141 ASN B O 1
ATOM 2926 N N . GLU B 1 142 ? -17.219 -14.57 -23.469 1 53.69 142 GLU B N 1
ATOM 2927 C CA . GLU B 1 142 ? -16.812 -14.609 -22.078 1 53.69 142 GLU B CA 1
ATOM 2928 C C . GLU B 1 142 ? -17.906 -14.055 -21.172 1 53.69 142 GLU B C 1
ATOM 2930 O O . GLU B 1 142 ? -17.625 -13.422 -20.156 1 53.69 142 GLU B O 1
ATOM 2935 N N . GLU B 1 143 ? -19.094 -14.18 -21.547 1 55.69 143 GLU B N 1
ATOM 2936 C CA . GLU B 1 143 ? -20.266 -13.523 -20.953 1 55.69 143 GLU B CA 1
ATOM 2937 C C . GLU B 1 143 ? -20.266 -13.68 -19.422 1 55.69 143 GLU B C 1
ATOM 2939 O O . GLU B 1 143 ? -20.766 -12.812 -18.719 1 55.69 143 GLU B O 1
ATOM 2944 N N . SER B 1 144 ? -19.547 -14.844 -18.953 1 66.31 144 SER B N 1
ATOM 2945 C CA . SER B 1 144 ? -19.969 -15.156 -17.578 1 66.31 144 SER B CA 1
ATOM 2946 C C . SER B 1 144 ? -18.797 -15.07 -16.609 1 66.31 144 SER B C 1
ATOM 2948 O O . SER B 1 144 ? -18.906 -15.516 -15.461 1 66.31 144 SER B O 1
ATOM 2950 N N . GLU B 1 145 ? -17.766 -14.18 -17.016 1 86.12 145 GLU B N 1
ATOM 2951 C CA . GLU B 1 145 ? -16.672 -14.203 -16.047 1 86.12 145 GLU B CA 1
ATOM 2952 C C . GLU B 1 145 ? -16.609 -12.914 -15.242 1 86.12 145 GLU B C 1
ATOM 2954 O O . GLU B 1 145 ? -16.625 -11.82 -15.805 1 86.12 145 GLU B O 1
ATOM 2959 N N . ASN B 1 146 ? -16.719 -13.117 -13.945 1 92.25 146 ASN B N 1
ATOM 2960 C CA . ASN B 1 146 ? -16.531 -12.023 -12.992 1 92.25 146 ASN B CA 1
ATOM 2961 C C . ASN B 1 146 ? -15.188 -12.133 -12.281 1 92.25 146 ASN B C 1
ATOM 2963 O O . ASN B 1 146 ? -14.789 -13.219 -11.867 1 92.25 146 ASN B O 1
ATOM 2967 N N . MET B 1 147 ? -14.586 -10.992 -12.297 1 95.19 147 MET B N 1
ATOM 2968 C CA . MET B 1 147 ? -13.289 -10.945 -11.633 1 95.19 147 MET B CA 1
ATOM 2969 C C . MET B 1 147 ? -13.297 -9.93 -10.5 1 95.19 147 MET B C 1
ATOM 2971 O O . MET B 1 147 ? -13.75 -8.797 -10.672 1 95.19 147 MET B O 1
ATOM 2975 N N . PHE B 1 148 ? -12.883 -10.414 -9.391 1 95.19 148 PHE B N 1
ATOM 2976 C CA . PHE B 1 148 ? -12.703 -9.523 -8.242 1 95.19 148 PHE B CA 1
ATOM 2977 C C . PHE B 1 148 ? -11.234 -9.383 -7.887 1 95.19 148 PHE B C 1
ATOM 2979 O O . PHE B 1 148 ? -10.586 -10.352 -7.496 1 95.19 148 PHE B O 1
ATOM 2986 N N . LEU B 1 149 ? -10.68 -8.195 -8.055 1 96.38 149 LEU B N 1
ATOM 2987 C CA . LEU B 1 149 ? -9.328 -7.859 -7.625 1 96.38 149 LEU B CA 1
ATOM 2988 C C . LEU B 1 149 ? -9.344 -7.191 -6.254 1 96.38 149 LEU B C 1
ATOM 2990 O O . LEU B 1 149 ? -9.711 -6.023 -6.133 1 96.38 149 LEU B O 1
ATOM 2994 N N . ARG B 1 150 ? -8.82 -7.922 -5.281 1 95.31 150 ARG B N 1
ATOM 2995 C CA . ARG B 1 150 ? -8.898 -7.461 -3.9 1 95.31 150 ARG B CA 1
ATOM 2996 C C . ARG B 1 150 ? -7.691 -6.59 -3.549 1 95.31 150 ARG B C 1
ATOM 2998 O O . ARG B 1 150 ? -6.625 -6.73 -4.145 1 95.31 150 ARG B O 1
ATOM 3005 N N . TRP B 1 151 ? -7.852 -5.828 -2.537 1 94.25 151 TRP B N 1
ATOM 3006 C CA . TRP B 1 151 ? -6.797 -4.918 -2.104 1 94.25 151 TRP B CA 1
ATOM 3007 C C . TRP B 1 151 ? -5.59 -5.691 -1.588 1 94.25 151 TRP B C 1
ATOM 3009 O O . TRP B 1 151 ? -4.473 -5.168 -1.57 1 94.25 151 TRP B O 1
ATOM 3019 N N . ASP B 1 152 ? -5.801 -6.91 -1.164 1 93.5 152 ASP B N 1
ATOM 3020 C CA . ASP B 1 152 ? -4.719 -7.711 -0.603 1 93.5 152 ASP B CA 1
ATOM 3021 C C . ASP B 1 152 ? -4.012 -8.516 -1.69 1 93.5 152 ASP B C 1
ATOM 3023 O O . ASP B 1 152 ? -3.27 -9.453 -1.393 1 93.5 152 ASP B O 1
ATOM 3027 N N . ARG B 1 153 ? -4.305 -8.266 -2.947 1 96.44 153 ARG B N 1
ATOM 3028 C CA . ARG B 1 153 ? -3.627 -8.75 -4.148 1 96.44 153 ARG B CA 1
ATOM 3029 C C . ARG B 1 153 ? -4.102 -10.148 -4.523 1 96.44 153 ARG B C 1
ATOM 3031 O O . ARG B 1 153 ? -3.541 -10.781 -5.418 1 96.44 153 ARG B O 1
ATOM 3038 N N . VAL B 1 154 ? -5.156 -10.609 -3.857 1 97 154 VAL B N 1
ATOM 3039 C CA . VAL B 1 154 ? -5.797 -11.844 -4.281 1 97 154 VAL B CA 1
ATOM 3040 C C . VAL B 1 154 ? -6.848 -11.547 -5.348 1 97 154 VAL B C 1
ATOM 3042 O O . VAL B 1 154 ? -7.602 -10.578 -5.23 1 97 154 VAL B O 1
ATOM 3045 N N . TYR B 1 155 ? -6.832 -12.352 -6.375 1 97.31 155 TYR B N 1
ATOM 3046 C CA . TYR B 1 155 ? -7.938 -12.25 -7.32 1 97.31 155 TYR B CA 1
ATOM 3047 C C . TYR B 1 155 ? -8.836 -13.484 -7.246 1 97.31 155 TYR B C 1
ATOM 3049 O O . TYR B 1 155 ? -8.375 -14.57 -6.891 1 97.31 155 TYR B O 1
ATOM 3057 N N . VAL B 1 156 ? -10.094 -13.25 -7.516 1 96.56 156 VAL B N 1
ATOM 3058 C CA . VAL B 1 156 ? -11.094 -14.297 -7.668 1 96.56 156 VAL B CA 1
ATOM 3059 C C . VAL B 1 156 ? -11.805 -14.141 -9.008 1 96.56 156 VAL B C 1
ATOM 3061 O O . VAL B 1 156 ? -12.414 -13.109 -9.281 1 96.56 156 VAL B O 1
ATOM 3064 N N . LYS B 1 157 ? -11.648 -15.109 -9.797 1 94.44 157 LYS B N 1
ATOM 3065 C CA . LYS B 1 157 ? -12.383 -15.18 -11.055 1 94.44 157 LYS B CA 1
ATOM 3066 C C . LYS B 1 157 ? -13.492 -16.234 -10.977 1 94.44 157 LYS B C 1
ATOM 3068 O O . LYS B 1 157 ? -13.234 -17.406 -10.711 1 94.44 157 LYS B O 1
ATOM 3073 N N . ARG B 1 158 ? -14.609 -15.75 -11.195 1 92.25 158 ARG B N 1
ATOM 3074 C CA . ARG B 1 158 ? -15.766 -16.641 -11.18 1 92.25 158 ARG B CA 1
ATOM 3075 C C . ARG B 1 158 ? -16.297 -16.859 -12.594 1 92.25 158 ARG B C 1
ATOM 3077 O O . ARG B 1 158 ? -16.5 -15.914 -13.352 1 92.25 158 ARG B O 1
ATOM 3084 N N . SER B 1 159 ? -16.391 -18.125 -12.914 1 85.06 159 SER B N 1
ATOM 3085 C CA . SER B 1 159 ? -16.953 -18.531 -14.195 1 85.06 159 SER B CA 1
ATOM 3086 C C . SER B 1 159 ? -17.875 -19.734 -14.047 1 85.06 159 SER B C 1
ATOM 3088 O O . SER B 1 159 ? -18 -20.281 -12.945 1 85.06 159 SER B O 1
ATOM 3090 N N . ASP B 1 160 ? -18.531 -20.078 -15.109 1 80.5 160 ASP B N 1
ATOM 3091 C CA . ASP B 1 160 ? -19.422 -21.25 -15.125 1 80.5 160 ASP B CA 1
ATOM 3092 C C . ASP B 1 160 ? -18.625 -22.531 -14.875 1 80.5 160 ASP B C 1
ATOM 3094 O O . ASP B 1 160 ? -19.172 -23.516 -14.391 1 80.5 160 ASP B O 1
ATOM 3098 N N . ASN B 1 161 ? -17.406 -22.484 -15.203 1 79.62 161 ASN B N 1
ATOM 3099 C CA . ASN B 1 161 ? -16.562 -23.656 -15.07 1 79.62 161 ASN B CA 1
ATOM 3100 C C . ASN B 1 161 ? -15.93 -23.734 -13.688 1 79.62 161 ASN B C 1
ATOM 3102 O O . ASN B 1 161 ? -15.148 -24.656 -13.406 1 79.62 161 ASN B O 1
ATOM 3106 N N . GLY B 1 162 ? -16.234 -22.781 -12.852 1 85.5 162 GLY B N 1
ATOM 3107 C CA . GLY B 1 162 ? -15.695 -22.781 -11.5 1 85.5 162 GLY B CA 1
ATOM 3108 C C . GLY B 1 162 ? -14.914 -21.531 -11.156 1 85.5 162 GLY B C 1
ATOM 3109 O O . GLY B 1 162 ? -14.75 -20.656 -12 1 85.5 162 GLY B O 1
ATOM 3110 N N . ASN B 1 163 ? -14.5 -21.516 -9.93 1 91.5 163 ASN B N 1
ATOM 3111 C CA . ASN B 1 163 ? -13.766 -20.344 -9.422 1 91.5 163 ASN B CA 1
ATOM 3112 C C . ASN B 1 163 ? -12.258 -20.547 -9.531 1 91.5 163 ASN B C 1
ATOM 3114 O O . ASN B 1 163 ? -11.75 -21.641 -9.281 1 91.5 163 ASN B O 1
ATOM 3118 N N . LYS B 1 164 ? -11.633 -19.516 -10.008 1 94.56 164 LYS B N 1
ATOM 3119 C CA . LYS B 1 164 ? -10.172 -19.469 -10 1 94.56 164 LYS B CA 1
ATOM 3120 C C . LYS B 1 164 ? -9.664 -18.359 -9.086 1 94.56 164 LYS B C 1
ATOM 3122 O O . LYS B 1 164 ? -10.234 -17.266 -9.047 1 94.56 164 LYS B O 1
ATOM 3127 N N . THR B 1 165 ? -8.641 -18.734 -8.344 1 97.19 165 THR B N 1
ATOM 3128 C CA . THR B 1 165 ? -8.039 -17.75 -7.449 1 97.19 165 THR B CA 1
ATOM 3129 C C . THR B 1 165 ? -6.527 -17.688 -7.668 1 97.19 165 THR B C 1
ATOM 3131 O O . THR B 1 165 ? -5.938 -18.578 -8.273 1 97.19 165 THR B O 1
ATOM 3134 N N . GLY B 1 166 ? -5.953 -16.609 -7.238 1 97.94 166 GLY B N 1
ATOM 3135 C CA . GLY B 1 166 ? -4.52 -16.359 -7.32 1 97.94 166 GLY B CA 1
ATOM 3136 C C . GLY B 1 166 ? -4.129 -14.977 -6.859 1 97.94 166 GLY B C 1
ATOM 3137 O O . GLY B 1 166 ? -4.832 -14.359 -6.055 1 97.94 166 GLY B O 1
ATOM 3138 N N . TYR B 1 167 ? -2.961 -14.648 -7.285 1 98.12 167 TYR B N 1
ATOM 3139 C CA . TYR B 1 167 ? -2.455 -13.32 -6.965 1 98.12 167 TYR B CA 1
ATOM 3140 C C . TYR B 1 167 ? -2.42 -12.438 -8.203 1 98.12 167 TYR B C 1
ATOM 3142 O O . TYR B 1 167 ? -2.076 -12.898 -9.297 1 98.12 167 TYR B O 1
ATOM 3150 N N . TRP B 1 168 ? -2.854 -11.203 -8.062 1 98.25 168 TRP B N 1
ATOM 3151 C CA . TRP B 1 168 ? -2.609 -10.211 -9.102 1 98.25 168 TRP B CA 1
ATOM 3152 C C . TRP B 1 168 ? -1.503 -9.25 -8.688 1 98.25 168 TRP B C 1
ATOM 3154 O O . TRP B 1 168 ? -1.448 -8.812 -7.531 1 98.25 168 TRP B O 1
ATOM 3164 N N . ILE B 1 169 ? -0.587 -8.984 -9.578 1 97.38 169 ILE B N 1
ATOM 3165 C CA . ILE B 1 169 ? 0.647 -8.281 -9.258 1 97.38 169 ILE B CA 1
ATOM 3166 C C . ILE B 1 169 ? 0.827 -7.102 -10.211 1 97.38 169 ILE B C 1
ATOM 3168 O O . ILE B 1 169 ? 1.267 -7.277 -11.344 1 97.38 169 ILE B O 1
ATOM 3172 N N . PRO B 1 170 ? 0.572 -5.953 -9.727 1 96.56 170 PRO B N 1
ATOM 3173 C CA . PRO B 1 170 ? 0.842 -4.793 -10.57 1 96.56 170 PRO B CA 1
ATOM 3174 C C . PRO B 1 170 ? 2.336 -4.523 -10.75 1 96.56 170 PRO B C 1
ATOM 3176 O O . PRO B 1 170 ? 3.109 -4.684 -9.797 1 96.56 170 PRO B O 1
ATOM 3179 N N . HIS B 1 171 ? 2.682 -4.211 -11.922 1 94.25 171 HIS B N 1
ATOM 3180 C CA . HIS B 1 171 ? 4.055 -3.771 -12.148 1 94.25 171 HIS B CA 1
ATOM 3181 C C . HIS B 1 171 ? 4.285 -2.371 -11.594 1 94.25 171 HIS B C 1
ATOM 3183 O O . HIS B 1 171 ? 3.441 -1.486 -11.766 1 94.25 171 HIS B O 1
ATOM 3189 N N . ALA B 1 172 ? 5.383 -2.164 -10.969 1 88.81 172 ALA B N 1
ATOM 3190 C CA . ALA B 1 172 ? 5.633 -0.926 -10.234 1 88.81 172 ALA B CA 1
ATOM 3191 C C . ALA B 1 172 ? 5.922 0.228 -11.188 1 88.81 172 ALA B C 1
ATOM 3193 O O . ALA B 1 172 ? 5.711 1.394 -10.844 1 88.81 172 ALA B O 1
ATOM 3194 N N . HIS B 1 173 ? 6.348 -0.027 -12.391 1 86.12 173 HIS B N 1
ATOM 3195 C CA . HIS B 1 173 ? 6.895 1.041 -13.219 1 86.12 173 HIS B CA 1
ATOM 3196 C C . HIS B 1 173 ? 6.184 1.113 -14.562 1 86.12 173 HIS B C 1
ATOM 3198 O O . HIS B 1 173 ? 6.336 2.09 -15.305 1 86.12 173 HIS B O 1
ATOM 3204 N N . ARG B 1 174 ? 5.492 0.067 -14.852 1 91.81 174 ARG B N 1
ATOM 3205 C CA . ARG B 1 174 ? 4.734 0.037 -16.094 1 91.81 174 ARG B CA 1
ATOM 3206 C C . ARG B 1 174 ? 3.262 -0.261 -15.836 1 91.81 174 ARG B C 1
ATOM 3208 O O . ARG B 1 174 ? 2.92 -0.897 -14.836 1 91.81 174 ARG B O 1
ATOM 3215 N N . ALA B 1 175 ? 2.461 0.201 -16.75 1 94.88 175 ALA B N 1
ATOM 3216 C CA . ALA B 1 175 ? 1.034 -0.096 -16.641 1 94.88 175 ALA B CA 1
ATOM 3217 C C . ALA B 1 175 ? 0.745 -1.545 -17.016 1 94.88 175 ALA B C 1
ATOM 3219 O O . ALA B 1 175 ? 0.116 -1.811 -18.047 1 94.88 175 ALA B O 1
ATOM 3220 N N . GLU B 1 176 ? 1.24 -2.438 -16.25 1 97.44 176 GLU B N 1
ATOM 3221 C CA . GLU B 1 176 ? 1.094 -3.875 -16.469 1 97.44 176 GLU B CA 1
ATOM 3222 C C . GLU B 1 176 ? 0.661 -4.574 -15.18 1 97.44 176 GLU B C 1
ATOM 3224 O O . GLU B 1 176 ? 0.835 -4.039 -14.078 1 97.44 176 GLU B O 1
ATOM 3229 N N . VAL B 1 177 ? 0.093 -5.742 -15.414 1 98.19 177 VAL B N 1
ATOM 3230 C CA . VAL B 1 177 ? -0.326 -6.559 -14.281 1 98.19 177 VAL B CA 1
ATOM 3231 C C . VAL B 1 177 ? -0.067 -8.031 -14.586 1 98.19 177 VAL B C 1
ATOM 3233 O O . VAL B 1 177 ? -0.241 -8.484 -15.719 1 98.19 177 VAL B O 1
ATOM 3236 N N . GLY B 1 178 ? 0.373 -8.68 -13.602 1 97.81 178 GLY B N 1
ATOM 3237 C CA . GLY B 1 178 ? 0.524 -10.125 -13.672 1 97.81 178 GLY B CA 1
ATOM 3238 C C . GLY B 1 178 ? -0.535 -10.875 -12.883 1 97.81 178 GLY B C 1
ATOM 3239 O O . GLY B 1 178 ? -0.98 -10.406 -11.828 1 97.81 178 GLY B O 1
ATOM 3240 N N . PHE B 1 179 ? -0.924 -12.023 -13.391 1 97.94 179 PHE B N 1
ATOM 3241 C CA . PHE B 1 179 ? -1.796 -12.953 -12.688 1 97.94 179 PHE B CA 1
ATOM 3242 C C . PHE B 1 179 ? -1.084 -14.281 -12.445 1 97.94 179 PHE B C 1
ATOM 3244 O O . PHE B 1 179 ? -0.677 -14.953 -13.391 1 97.94 179 PHE B O 1
ATOM 3251 N N . VAL B 1 180 ? -0.973 -14.586 -11.211 1 97.88 180 VAL B N 1
ATOM 3252 C CA . VAL B 1 180 ? -0.345 -15.82 -10.773 1 97.88 180 VAL B CA 1
ATOM 3253 C C . VAL B 1 180 ? -1.375 -16.703 -10.062 1 97.88 180 VAL B C 1
ATOM 3255 O O . VAL B 1 180 ? -1.8 -16.391 -8.945 1 97.88 180 VAL B O 1
ATOM 3258 N N . SER B 1 181 ? -1.648 -17.797 -10.641 1 96.94 181 SER B N 1
ATOM 3259 C CA . SER B 1 181 ? -2.713 -18.672 -10.148 1 96.94 181 SER B CA 1
ATOM 3260 C C . SER B 1 181 ? -2.256 -19.469 -8.938 1 96.94 181 SER B C 1
ATOM 3262 O O . SER B 1 181 ? -1.091 -19.875 -8.852 1 96.94 181 SER B O 1
ATOM 3264 N N . HIS B 1 182 ? -3.209 -19.75 -8.031 1 96 182 HIS B N 1
ATOM 3265 C CA . HIS B 1 182 ? -2.932 -20.703 -6.969 1 96 182 HIS B CA 1
ATOM 3266 C C . HIS B 1 182 ? -2.775 -22.125 -7.523 1 96 182 HIS B C 1
ATOM 3268 O O . HIS B 1 182 ? -2.107 -22.953 -6.918 1 96 182 HIS B O 1
ATOM 3274 N N . ASP B 1 183 ? -3.531 -22.359 -8.594 1 95.38 183 ASP B N 1
ATOM 3275 C CA . ASP B 1 183 ? -3.246 -23.562 -9.359 1 95.38 183 ASP B CA 1
ATOM 3276 C C . ASP B 1 183 ? -1.91 -23.453 -10.094 1 95.38 183 ASP B C 1
ATOM 3278 O O . ASP B 1 183 ? -1.836 -22.875 -11.18 1 95.38 183 ASP B O 1
ATOM 3282 N N . GLN B 1 184 ? -0.956 -24.078 -9.594 1 94.62 184 GLN B N 1
ATOM 3283 C CA . GLN B 1 184 ? 0.422 -23.875 -10.031 1 94.62 184 GLN B CA 1
ATOM 3284 C C . GLN B 1 184 ? 0.675 -24.531 -11.383 1 94.62 184 GLN B C 1
ATOM 3286 O O . GLN B 1 184 ? 1.742 -24.344 -11.977 1 94.62 184 GLN B O 1
ATOM 3291 N N . SER B 1 185 ? -0.238 -25.25 -11.844 1 94.56 185 SER B N 1
ATOM 3292 C CA . SER B 1 185 ? -0.107 -25.812 -13.188 1 94.56 185 SER B CA 1
ATOM 3293 C C . SER B 1 185 ? -0.374 -24.766 -14.25 1 94.56 185 SER B C 1
ATOM 3295 O O . SER B 1 185 ? -0.042 -24.953 -15.422 1 94.56 185 SER B O 1
ATOM 3297 N N . GLU B 1 186 ? -1.01 -23.688 -13.898 1 95.06 186 GLU B N 1
ATOM 3298 C CA . GLU B 1 186 ? -1.27 -22.594 -14.812 1 95.06 186 GLU B CA 1
ATOM 3299 C C . GLU B 1 186 ? -0.073 -21.641 -14.898 1 95.06 186 GLU B C 1
ATOM 3301 O O . GLU B 1 186 ? 0.481 -21.25 -13.867 1 95.06 186 GLU B O 1
ATOM 3306 N N . PRO B 1 187 ? 0.258 -21.297 -16.016 1 96.38 187 PRO B N 1
ATOM 3307 C CA . PRO B 1 187 ? 1.385 -20.375 -16.141 1 96.38 187 PRO B CA 1
ATOM 3308 C C . PRO B 1 187 ? 1.052 -18.969 -15.648 1 96.38 187 PRO B C 1
ATOM 3310 O O . PRO B 1 187 ? -0.119 -18.578 -15.609 1 96.38 187 PRO B O 1
ATOM 3313 N N . HIS B 1 188 ? 2.123 -18.266 -15.25 1 97.19 188 HIS B N 1
ATOM 3314 C CA . HIS B 1 188 ? 1.955 -16.844 -14.984 1 97.19 188 HIS B CA 1
ATOM 3315 C C . HIS B 1 188 ? 1.539 -16.094 -16.25 1 97.19 188 HIS B C 1
ATOM 3317 O O . HIS B 1 188 ? 2.061 -16.375 -17.328 1 97.19 188 HIS B O 1
ATOM 3323 N N . LYS B 1 189 ? 0.607 -15.188 -16.109 1 97.62 189 LYS B N 1
ATOM 3324 C CA . LYS B 1 189 ? 0.129 -14.398 -17.25 1 97.62 189 LYS B CA 1
ATOM 3325 C C . LYS B 1 189 ? 0.29 -12.906 -16.984 1 97.62 189 LYS B C 1
ATOM 3327 O O . LYS B 1 189 ? -0.057 -12.422 -15.906 1 97.62 189 LYS B O 1
ATOM 3332 N N . TYR B 1 190 ? 0.787 -12.227 -17.969 1 98 190 TYR B N 1
ATOM 3333 C CA . TYR B 1 190 ? 1.036 -10.797 -17.812 1 98 190 TYR B CA 1
ATOM 3334 C C . TYR B 1 190 ? 0.307 -10 -18.891 1 98 190 TYR B C 1
ATOM 3336 O O . TYR B 1 190 ? 0.253 -10.414 -20.047 1 98 190 TYR B O 1
ATOM 3344 N N . TYR B 1 191 ? -0.229 -8.867 -18.469 1 98.31 191 TYR B N 1
ATOM 3345 C CA . TYR B 1 191 ? -1.034 -8.039 -19.359 1 98.31 191 TYR B CA 1
ATOM 3346 C C . TYR B 1 191 ? -0.642 -6.574 -19.25 1 98.31 191 TYR B C 1
ATOM 3348 O O . TYR B 1 191 ? -0.302 -6.102 -18.156 1 98.31 191 TYR B O 1
ATOM 3356 N N . GLU B 1 192 ? -0.71 -5.863 -20.344 1 98.38 192 GLU B N 1
ATOM 3357 C CA . GLU B 1 192 ? -0.772 -4.406 -20.312 1 98.38 192 GLU B CA 1
ATOM 3358 C C . GLU B 1 192 ? -2.16 -3.922 -19.906 1 98.38 192 GLU B C 1
ATOM 3360 O O . GLU B 1 192 ? -3.172 -4.492 -20.328 1 98.38 192 GLU B O 1
ATOM 3365 N N . ILE B 1 193 ? -2.162 -2.85 -19.141 1 97.75 193 ILE B N 1
ATOM 3366 C CA . ILE B 1 193 ? -3.404 -2.332 -18.578 1 97.75 193 ILE B CA 1
ATOM 3367 C C . ILE B 1 193 ? -3.791 -1.034 -19.281 1 97.75 193 ILE B C 1
ATOM 3369 O O . ILE B 1 193 ? -2.959 -0.138 -19.438 1 97.75 193 ILE B O 1
ATOM 3373 N N . LYS B 1 194 ? -5.023 -0.907 -19.641 1 97.06 194 LYS B N 1
ATOM 3374 C CA . LYS B 1 194 ? -5.66 0.354 -20.016 1 97.06 194 LYS B CA 1
ATOM 3375 C C . LYS B 1 194 ? -7.004 0.52 -19.297 1 97.06 194 LYS B C 1
ATOM 3377 O O . LYS B 1 194 ? -7.914 -0.292 -19.484 1 97.06 194 LYS B O 1
ATOM 3382 N N . ILE B 1 195 ? -7.043 1.551 -18.5 1 95.06 195 ILE B N 1
ATOM 3383 C CA . ILE B 1 195 ? -8.289 1.824 -17.781 1 95.06 195 ILE B CA 1
ATOM 3384 C C . ILE B 1 195 ? -8.852 3.17 -18.234 1 95.06 195 ILE B C 1
ATOM 3386 O O . ILE B 1 195 ? -8.156 4.188 -18.188 1 95.06 195 ILE B O 1
ATOM 3390 N N . ASN B 1 196 ? -9.953 3.191 -18.641 1 92.06 196 ASN B N 1
ATOM 3391 C CA . ASN B 1 196 ? -10.719 4.391 -18.938 1 92.06 196 ASN B CA 1
ATOM 3392 C C . ASN B 1 196 ? -12.047 4.414 -18.188 1 92.06 196 ASN B C 1
ATOM 3394 O O . ASN B 1 196 ? -13.023 3.799 -18.609 1 92.06 196 ASN B O 1
ATOM 3398 N N . ASN B 1 197 ? -12.07 5.137 -17.016 1 85.81 197 ASN B N 1
ATOM 3399 C CA . ASN B 1 197 ? -13.227 5.172 -16.125 1 85.81 197 ASN B CA 1
ATOM 3400 C C . ASN B 1 197 ? -13.609 3.773 -15.648 1 85.81 197 ASN B C 1
ATOM 3402 O O . ASN B 1 197 ? -12.852 3.131 -14.922 1 85.81 197 ASN B O 1
ATOM 3406 N N . ASP B 1 198 ? -14.695 3.297 -16.203 1 90.31 198 ASP B N 1
ATOM 3407 C CA . ASP B 1 198 ? -15.195 2.018 -15.711 1 90.31 198 ASP B CA 1
ATOM 3408 C C . ASP B 1 198 ? -14.914 0.896 -16.703 1 90.31 198 ASP B C 1
ATOM 3410 O O . ASP B 1 198 ? -15.453 -0.207 -16.578 1 90.31 198 ASP B O 1
ATOM 3414 N N . GLU B 1 199 ? -14.023 1.185 -17.641 1 95.12 199 GLU B N 1
ATOM 3415 C CA . GLU B 1 199 ? -13.656 0.155 -18.609 1 95.12 199 GLU B CA 1
ATOM 3416 C C . GLU B 1 199 ? -12.195 -0.261 -18.438 1 95.12 199 GLU B C 1
ATOM 3418 O O . GLU B 1 199 ? -11.312 0.59 -18.344 1 95.12 199 GLU B O 1
ATOM 3423 N N . LEU B 1 200 ? -12 -1.542 -18.438 1 96.31 200 LEU B N 1
ATOM 3424 C CA . LEU B 1 200 ? -10.672 -2.131 -18.312 1 96.31 200 LEU B CA 1
ATOM 3425 C C . LEU B 1 200 ? -10.344 -2.973 -19.547 1 96.31 200 LEU B C 1
ATOM 3427 O O . LEU B 1 200 ? -11.125 -3.84 -19.938 1 96.31 200 LEU B O 1
ATOM 3431 N N . THR B 1 201 ? -9.234 -2.715 -20.141 1 96.94 201 THR B N 1
ATOM 3432 C CA . THR B 1 201 ? -8.703 -3.549 -21.203 1 96.94 201 THR B CA 1
ATOM 3433 C C . THR B 1 201 ? -7.355 -4.145 -20.812 1 96.94 201 THR B C 1
ATOM 3435 O O . THR B 1 201 ? -6.449 -3.422 -20.391 1 96.94 201 THR B O 1
ATOM 3438 N N . LEU B 1 202 ? -7.277 -5.418 -20.922 1 96.94 202 LEU B N 1
ATOM 3439 C CA . LEU B 1 202 ? -6.039 -6.152 -20.703 1 96.94 202 LEU B CA 1
ATOM 3440 C C . LEU B 1 202 ? -5.523 -6.758 -22 1 96.94 202 LEU B C 1
ATOM 3442 O O . LEU B 1 202 ? -6.227 -7.539 -22.656 1 96.94 202 LEU B O 1
ATOM 3446 N N . THR B 1 203 ? -4.301 -6.375 -22.344 1 97.88 203 THR B N 1
ATOM 3447 C CA . THR B 1 203 ? -3.66 -6.945 -23.531 1 97.88 203 THR B CA 1
ATOM 3448 C C . THR B 1 203 ? -2.482 -7.828 -23.125 1 97.88 203 THR B C 1
ATOM 3450 O O . THR B 1 203 ? -1.531 -7.359 -22.5 1 97.88 203 THR B O 1
ATOM 3453 N N . GLY B 1 204 ? -2.539 -9.078 -23.562 1 98 204 GLY B N 1
ATOM 3454 C CA . GLY B 1 204 ? -1.52 -10.039 -23.172 1 98 204 GLY B CA 1
ATOM 3455 C C . GLY B 1 204 ? -0.133 -9.672 -23.656 1 98 204 GLY B C 1
ATOM 3456 O O . GLY B 1 204 ? 0.054 -9.375 -24.844 1 98 204 GLY B O 1
ATOM 3457 N N . VAL B 1 205 ? 0.895 -9.805 -22.734 1 97.62 205 VAL B N 1
ATOM 3458 C CA . VAL B 1 205 ? 2.256 -9.461 -23.141 1 97.62 205 VAL B CA 1
ATOM 3459 C C . VAL B 1 205 ? 3.18 -10.656 -22.906 1 97.62 205 VAL B C 1
ATOM 3461 O O . VAL B 1 205 ? 4.254 -10.742 -23.5 1 97.62 205 VAL B O 1
ATOM 3464 N N . SER B 1 206 ? 2.773 -11.547 -22.016 1 96.12 206 SER B N 1
ATOM 3465 C CA . SER B 1 206 ? 3.564 -12.758 -21.844 1 96.12 206 SER B CA 1
ATOM 3466 C C . SER B 1 206 ? 3.281 -13.766 -22.953 1 96.12 206 SER B C 1
ATOM 3468 O O . SER B 1 206 ? 2.246 -13.695 -23.609 1 96.12 206 SER B O 1
ATOM 3470 N N . ASP B 1 207 ? 4.145 -14.727 -23.125 1 95.38 207 ASP B N 1
ATOM 3471 C CA . ASP B 1 207 ? 4.051 -15.68 -24.234 1 95.38 207 ASP B CA 1
ATOM 3472 C C . ASP B 1 207 ? 2.736 -16.453 -24.172 1 95.38 207 ASP B C 1
ATOM 3474 O O . ASP B 1 207 ? 2.115 -16.703 -25.203 1 95.38 207 ASP B O 1
ATOM 3478 N N . GLU B 1 208 ? 2.27 -16.781 -23.016 1 93.31 208 GLU B N 1
ATOM 3479 C CA . GLU B 1 208 ? 1.106 -17.641 -22.797 1 93.31 208 GLU B CA 1
ATOM 3480 C C . GLU B 1 208 ? -0.175 -16.953 -23.266 1 93.31 208 GLU B C 1
ATOM 3482 O O . GLU B 1 208 ? -1.16 -17.625 -23.594 1 93.31 208 GLU B O 1
ATOM 3487 N N . VAL B 1 209 ? -0.151 -15.578 -23.328 1 96.06 209 VAL B N 1
ATOM 3488 C CA . VAL B 1 209 ? -1.378 -14.852 -23.641 1 96.06 209 VAL B CA 1
ATOM 3489 C C . VAL B 1 209 ? -1.08 -13.734 -24.641 1 96.06 209 VAL B C 1
ATOM 3491 O O . VAL B 1 209 ? -1.859 -12.789 -24.781 1 96.06 209 VAL B O 1
ATOM 3494 N N . LYS B 1 210 ? -0.042 -13.836 -25.297 1 97 210 LYS B N 1
ATOM 3495 C CA . LYS B 1 210 ? 0.433 -12.758 -26.156 1 97 210 LYS B CA 1
ATOM 3496 C C . LYS B 1 210 ? -0.627 -12.367 -27.188 1 97 210 LYS B C 1
ATOM 3498 O O . LYS B 1 210 ? -1.12 -13.219 -27.922 1 97 210 LYS B O 1
ATOM 3503 N N . GLY B 1 211 ? -0.99 -11.086 -27.156 1 94.62 211 GLY B N 1
ATOM 3504 C CA . GLY B 1 211 ? -1.9 -10.547 -28.156 1 94.62 211 GLY B CA 1
ATOM 3505 C C . GLY B 1 211 ? -3.361 -10.695 -27.781 1 94.62 211 GLY B C 1
ATOM 3506 O O . GLY B 1 211 ? -4.234 -10.062 -28.375 1 94.62 211 GLY B O 1
ATOM 3507 N N . ASP B 1 212 ? -3.686 -11.547 -26.766 1 94.5 212 ASP B N 1
ATOM 3508 C CA . ASP B 1 212 ? -5.059 -11.641 -26.281 1 94.5 212 ASP B CA 1
ATOM 3509 C C . ASP B 1 212 ? -5.535 -10.297 -25.719 1 94.5 212 ASP B C 1
ATOM 3511 O O . ASP B 1 212 ? -4.766 -9.578 -25.094 1 94.5 212 ASP B O 1
ATOM 3515 N N . VAL B 1 213 ? -6.805 -10.023 -26.047 1 95.88 213 VAL B N 1
ATOM 3516 C CA . VAL B 1 213 ? -7.395 -8.805 -25.516 1 95.88 213 VAL B CA 1
ATOM 3517 C C . VAL B 1 213 ? -8.633 -9.148 -24.688 1 95.88 213 VAL B C 1
ATOM 3519 O O . VAL B 1 213 ? -9.57 -9.766 -25.188 1 95.88 213 VAL B O 1
ATOM 3522 N N . LEU B 1 214 ? -8.57 -8.828 -23.406 1 94.06 214 LEU B N 1
ATOM 3523 C CA . LEU B 1 214 ? -9.703 -8.984 -22.5 1 94.06 214 LEU B CA 1
ATOM 3524 C C . LEU B 1 214 ? -10.289 -7.633 -22.125 1 94.06 214 LEU B C 1
ATOM 3526 O O . LEU B 1 214 ? -9.547 -6.688 -21.844 1 94.06 214 LEU B O 1
ATOM 3530 N N . THR B 1 215 ? -11.594 -7.57 -22.156 1 95 215 THR B N 1
ATOM 3531 C CA . THR B 1 215 ? -12.266 -6.328 -21.781 1 95 215 THR B CA 1
ATOM 3532 C C . THR B 1 215 ? -13.258 -6.559 -20.641 1 95 215 THR B C 1
ATOM 3534 O O . THR B 1 215 ? -13.969 -7.562 -20.625 1 95 215 THR B O 1
ATOM 3537 N N . TYR B 1 216 ? -13.219 -5.656 -19.734 1 94.88 216 TYR B N 1
ATOM 3538 C CA . TYR B 1 216 ? -14.078 -5.723 -18.562 1 94.88 216 TYR B CA 1
ATOM 3539 C C . TYR B 1 216 ? -14.773 -4.391 -18.312 1 94.88 216 TYR B C 1
ATOM 3541 O O . TYR B 1 216 ? -14.297 -3.344 -18.75 1 94.88 216 TYR B O 1
ATOM 3549 N N . ILE B 1 217 ? -15.898 -4.492 -17.609 1 94.38 217 ILE B N 1
ATOM 3550 C CA . ILE B 1 217 ? -16.578 -3.318 -17.062 1 94.38 217 ILE B CA 1
ATOM 3551 C C . ILE B 1 217 ? -16.688 -3.428 -15.547 1 94.38 217 ILE B C 1
ATOM 3553 O O . ILE B 1 217 ? -16.969 -4.504 -15.016 1 94.38 217 ILE B O 1
ATOM 3557 N N . ARG B 1 218 ? -16.453 -2.342 -14.898 1 93.25 218 ARG B N 1
ATOM 3558 C CA . ARG B 1 218 ? -16.516 -2.326 -13.445 1 93.25 218 ARG B CA 1
ATOM 3559 C C . ARG B 1 218 ? -17.953 -2.525 -12.953 1 93.25 218 ARG B C 1
ATOM 3561 O O . ARG B 1 218 ? -18.891 -1.939 -13.5 1 93.25 218 ARG B O 1
ATOM 3568 N N . ILE B 1 219 ? -18 -3.375 -11.883 1 86.94 219 ILE B N 1
ATOM 3569 C CA . ILE B 1 219 ? -19.297 -3.6 -11.234 1 86.94 219 ILE B CA 1
ATOM 3570 C C . ILE B 1 219 ? -19.344 -2.855 -9.906 1 86.94 219 ILE B C 1
ATOM 3572 O O . ILE B 1 219 ? -18.422 -2.975 -9.086 1 86.94 219 ILE B O 1
ATOM 3576 N N . LYS B 1 220 ? -20.188 -1.86 -9.664 1 74.12 220 LYS B N 1
ATOM 3577 C CA . LYS B 1 220 ? -20.297 -1.117 -8.414 1 74.12 220 LYS B CA 1
ATOM 3578 C C . LYS B 1 220 ? -21.203 -1.844 -7.426 1 74.12 220 LYS B C 1
ATOM 3580 O O . LYS B 1 220 ? -22.125 -2.557 -7.828 1 74.12 220 LYS B O 1
#

Radius of gyration: 24.29 Å; Cα contacts (8 Å, |Δi|>4): 997; chains: 2; bounding box: 70×58×61 Å

Solvent-accessible surface area (backbone atoms only — not comparable to full-atom values): 23174 Å² total; per-residue (Å²): 128,74,72,65,62,60,56,61,56,48,58,58,49,51,61,46,60,65,36,59,79,37,88,69,48,43,38,30,35,47,76,38,27,33,48,59,92,40,81,66,50,60,52,35,26,36,41,35,34,43,44,83,32,37,33,38,28,28,41,19,48,34,51,74,48,39,34,39,46,51,73,42,73,91,75,33,31,39,38,77,48,53,75,73,53,73,80,69,87,64,66,53,28,37,58,49,74,56,90,58,34,36,36,36,34,41,62,51,99,89,27,51,34,40,38,36,30,35,61,48,92,66,77,48,70,28,69,62,59,67,55,45,36,37,30,33,36,69,49,88,89,48,57,71,37,37,35,36,35,42,89,71,30,41,30,40,34,38,38,92,91,43,76,45,49,30,36,48,44,51,45,70,76,48,63,31,37,32,41,40,44,68,55,66,88,48,71,69,40,35,25,39,57,45,74,58,91,58,34,38,38,35,36,23,68,30,85,88,39,53,74,42,76,46,47,29,35,58,56,128,128,75,71,65,62,63,56,62,57,52,57,59,51,51,61,45,59,65,35,60,77,37,88,68,49,43,39,31,35,46,75,37,26,32,50,59,91,40,82,65,51,58,53,35,29,35,41,34,36,44,45,82,32,36,32,39,28,28,40,21,48,33,51,74,48,40,34,39,47,49,70,42,74,93,75,32,30,40,39,77,49,52,76,73,53,74,81,70,88,64,67,54,27,37,58,48,77,57,91,58,35,35,36,36,34,41,62,50,100,90,27,50,32,39,38,37,29,36,60,47,91,65,76,49,69,26,69,62,60,68,56,44,37,38,32,32,35,71,48,88,90,40,65,63,34,36,34,37,33,41,88,70,32,41,30,41,34,38,38,94,91,45,76,45,49,29,36,46,44,53,46,71,76,48,65,31,37,32,40,39,44,68,54,69,87,47,71,71,41,33,25,38,58,46,75,58,92,56,34,39,37,37,35,24,67,29,86,88,39,53,74,42,77,46,47,29,34,60,56,126

Nearest PDB structures (foldseek):
  4zgf-assembly1_A  TM=7.088E-01  e=2.179E-02  Phocaeicola vulgatus ATCC 8482
  1kzx-assembly1_A  TM=4.254E-01  e=1.587E-01  Homo sapiens
  1dc9-assembly1_A  TM=3.028E-01  e=4.963E-02  Rattus norvegicus
  2mo5-assembly1_A  TM=3.846E-01  e=4.179E-01  Homo sapiens
  8vbx-assembly1_A  TM=1.592E-01  e=7.635E+00  Pectobacterium phage PhiM1

pLDDT: mean 89.16, std 15.36, range [30.12, 98.75]